Protein AF-A0AAJ5ZYQ6-F1 (afdb_monomer)

Mean predicted aligned error: 18.2 Å

Nearest PDB structures (foldseek):
  8amu-assembly1_A  TM=5.293E-01  e=1.922E-01  Streptococcus agalactiae
  3dkx-assembly1_A  TM=2.575E-01  e=5.633E-02  Streptococcus agalactiae
  2b7c-assembly1_B  TM=3.360E-01  e=4.130E+00  Saccharomyces cerevisiae
  1f60-assembly1_B  TM=3.418E-01  e=4.130E+00  Saccharomyces cerevisiae

Sequence (443 aa):
MAAINFDPASVKFLWKVFGIEREAAKYALTYETAYQFAGRTSLRMEGSSAPIVLIFGDRATAKAIQSFIPGCADPELIDLGIPELLFPDDEPESDDEAEVKAKPVKTVEETREEDRVESQLRRRRNRVLENHAATLQYEGFRLRFWAHYSSFETLDSEVLDWETVLEYFRTIVNREEISQKDANKLFREGVLFDSENHLLKDNILSTKIVVLDIDNVTGDVKELSAYLKSRKISHLVVSTYRCLNVENYSERQIKIRVLVPLTEAVDAENYSRIIRLLNRDIREKFPQGEFGSQFPVDPACMTINNRFYAPCRPEKGEPIFIDGTYYEYDCFVKKAPVFLDVKWCMVRNLPEDLEAPVIKRHIAGSVRKTAEEIVLECAAMASAGNGDGPWYDAAVELIKAGYSKDEAIAAMKGKERMFGSGKGRSAERAVTHVVEQQRFRAA

Radius of gyration: 28.71 Å; Cα contacts (8 Å, |Δi|>4): 608; chains: 1; bounding box: 60×58×86 Å

pLDDT: mean 77.23, std 16.94, range [29.77, 98.31]

Secondary structure (DSSP, 8-state):
-------HHHHHHHHHHH---HHHHHHHHHHHHHHHHHHHH--PPTT--SPPPP--SSHHHHHHHHHHSTTPPPPPP---S-GGGT---------------------HHHHHHHHHHHHHHHHHHHHHHHHHHHS---SSB-EEEESSTT---EEEPPPBPHHHHHHHHHHHHTSS--SSGGGSPEEEESEES-SS----TTTEEEEEEEEEEEEEE-S-HHHHHHHHHHTT---EEEEEEEEE--SSTT--EEEEEEEEEEEEEE-HHHHHHHHHHHHHHHHHHSEETTTEESS-B-GGGSSTT--EEPP---SSSPPPEEE---EEEETTEEEEEPPB-HHHHHHSPPHHHH-SS------S------HHHHHHHHHHT--TT--HHHHHHHHHHHHHTT--HHHHHHHHTT-GGGG-S-S---HHHHHHHHHHHHHHHH-

Solvent-accessible surface area (backbone atoms only — not comparable to full-atom values): 25614 Å² total; per-residue (Å²): 131,81,85,82,76,74,57,70,65,61,51,51,46,44,29,75,75,70,67,40,49,70,64,59,44,50,53,50,57,58,50,45,53,55,45,52,49,51,64,65,72,58,69,77,56,89,90,66,87,71,87,84,84,84,86,66,97,47,69,68,61,38,54,56,48,36,76,73,37,90,88,54,71,83,80,78,85,76,86,75,34,50,65,88,73,70,57,72,77,84,62,76,84,68,92,65,94,70,76,88,70,70,76,74,80,73,49,76,65,56,52,54,48,52,54,48,47,53,51,49,45,51,51,50,48,49,49,57,52,51,51,49,72,69,31,63,70,75,81,68,42,38,43,37,33,23,58,36,95,87,41,67,64,68,51,71,51,68,76,29,52,71,70,52,50,52,50,51,47,52,51,42,33,71,45,78,66,46,91,44,74,72,72,43,33,27,30,44,58,42,47,56,76,48,86,77,53,63,61,40,71,96,22,59,55,20,26,39,54,50,64,45,46,25,46,60,37,72,57,61,69,66,56,55,40,51,53,39,33,75,72,46,29,18,31,37,39,29,19,30,64,56,22,41,76,56,98,64,90,83,68,64,41,31,28,39,36,40,40,32,44,39,69,51,34,30,31,56,70,56,42,30,50,48,47,52,52,53,50,48,56,47,32,72,75,36,59,38,76,98,85,42,32,27,65,38,59,46,74,89,45,52,44,72,54,57,77,38,72,42,55,27,20,21,72,45,52,76,61,47,78,43,86,27,68,24,62,48,67,57,97,86,42,79,72,49,77,36,44,36,56,51,69,61,55,65,62,42,61,51,73,77,60,57,53,51,77,61,68,77,68,79,59,86,76,80,70,78,76,48,63,59,56,50,43,49,57,26,25,72,65,29,49,99,85,57,17,68,61,30,53,47,48,32,41,50,51,34,49,73,72,68,43,49,75,67,55,41,28,59,55,43,54,91,48,60,65,61,26,40,90,72,86,85,81,47,40,64,61,44,40,50,52,51,55,50,52,52,51,65,74,72,105

Structure (mmCIF, N/CA/C/O backbone):
data_AF-A0AAJ5ZYQ6-F1
#
_entry.id   AF-A0AAJ5ZYQ6-F1
#
loop_
_atom_site.group_PDB
_atom_site.id
_atom_site.type_symbol
_atom_site.label_atom_id
_atom_site.label_alt_id
_atom_site.label_comp_id
_atom_site.label_asym_id
_atom_site.label_entity_id
_atom_site.label_seq_id
_atom_site.pdbx_PDB_ins_code
_atom_site.Cartn_x
_atom_site.Cartn_y
_atom_site.Cartn_z
_atom_site.occupancy
_atom_site.B_iso_or_equiv
_atom_site.auth_seq_id
_atom_site.auth_comp_id
_atom_site.auth_asym_id
_atom_site.auth_atom_id
_atom_site.pdbx_PDB_model_num
ATOM 1 N N . MET A 1 1 ? -17.708 -5.215 30.484 1.00 33.88 1 MET A N 1
ATOM 2 C CA . MET A 1 1 ? -17.351 -4.884 31.881 1.00 33.88 1 MET A CA 1
ATOM 3 C C . MET A 1 1 ? -18.623 -4.465 32.593 1.00 33.88 1 MET A C 1
ATOM 5 O O . MET A 1 1 ? -19.393 -3.720 32.001 1.00 33.88 1 MET A O 1
ATOM 9 N N . ALA A 1 2 ? -18.908 -5.005 33.780 1.00 30.70 2 ALA A N 1
ATOM 10 C CA . ALA A 1 2 ? -20.082 -4.591 34.550 1.00 30.70 2 ALA A CA 1
ATOM 11 C C . ALA A 1 2 ? -19.967 -3.097 34.890 1.00 30.70 2 ALA A C 1
ATOM 13 O O . ALA A 1 2 ? -18.877 -2.636 35.219 1.00 30.70 2 ALA A O 1
ATOM 14 N N . ALA A 1 3 ? -21.065 -2.346 34.783 1.00 35.25 3 ALA A N 1
ATOM 15 C CA . ALA A 1 3 ? -21.100 -0.949 35.196 1.00 35.25 3 ALA A CA 1
ATOM 16 C C . ALA A 1 3 ? -20.757 -0.870 36.690 1.00 35.25 3 ALA A C 1
ATOM 18 O O . ALA A 1 3 ? -21.513 -1.359 37.532 1.00 35.25 3 ALA A O 1
ATOM 19 N N . ILE A 1 4 ? -19.592 -0.310 37.013 1.00 50.91 4 ILE A N 1
ATOM 20 C CA . ILE A 1 4 ? -19.147 -0.162 38.394 1.00 50.91 4 ILE A CA 1
ATOM 21 C C . ILE A 1 4 ? -19.882 1.039 38.988 1.00 50.91 4 ILE A C 1
ATOM 23 O O . ILE A 1 4 ? -19.418 2.175 38.941 1.00 50.91 4 ILE A O 1
ATOM 27 N N . ASN A 1 5 ? -21.068 0.790 39.532 1.00 50.38 5 ASN A N 1
ATOM 28 C CA . ASN A 1 5 ? -21.725 1.748 40.408 1.00 50.38 5 ASN A CA 1
ATOM 29 C C . ASN A 1 5 ? -21.078 1.621 41.788 1.00 50.38 5 ASN A C 1
ATOM 31 O O . ASN A 1 5 ? -21.455 0.751 42.573 1.00 50.38 5 ASN A O 1
ATOM 35 N N . PHE A 1 6 ? -20.075 2.453 42.070 1.00 61.72 6 PHE A N 1
AT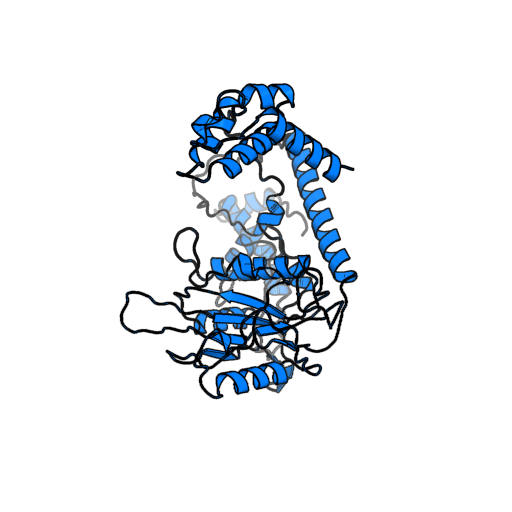OM 36 C CA . PHE A 1 6 ? -19.505 2.531 43.413 1.00 61.72 6 PHE A CA 1
ATOM 37 C C . PHE A 1 6 ? -20.594 2.943 44.401 1.00 61.72 6 PHE A C 1
ATOM 39 O O . PHE A 1 6 ? -21.224 3.992 44.237 1.00 61.72 6 PHE A O 1
ATOM 46 N N . ASP A 1 7 ? -20.814 2.116 45.423 1.00 68.94 7 ASP A N 1
ATOM 47 C CA . ASP A 1 7 ? -21.763 2.423 46.483 1.00 68.94 7 ASP A CA 1
ATOM 48 C C . ASP A 1 7 ? -21.374 3.759 47.160 1.00 68.94 7 ASP A C 1
ATOM 50 O O . ASP A 1 7 ? -20.231 3.925 47.609 1.00 68.94 7 ASP A O 1
ATOM 54 N N . PRO A 1 8 ? -22.295 4.738 47.250 1.00 70.56 8 PRO A N 1
ATOM 55 C CA . PRO A 1 8 ? -22.017 6.024 47.879 1.00 70.56 8 PRO A CA 1
ATOM 56 C C . PRO A 1 8 ? -21.513 5.920 49.324 1.00 70.56 8 PRO A C 1
ATOM 58 O O . PRO A 1 8 ? -20.810 6.829 49.781 1.00 70.56 8 PRO A O 1
ATOM 61 N N . ALA A 1 9 ? -21.842 4.848 50.057 1.00 75.69 9 ALA A N 1
ATOM 62 C CA . ALA A 1 9 ? -21.364 4.673 51.424 1.00 75.69 9 ALA A CA 1
ATOM 63 C C . ALA A 1 9 ? -19.870 4.319 51.471 1.00 75.69 9 ALA A C 1
ATOM 65 O O . ALA A 1 9 ? -19.169 4.846 52.336 1.00 75.69 9 ALA A O 1
ATOM 66 N N . SER A 1 10 ? -19.352 3.532 50.520 1.00 71.38 10 SER A N 1
ATOM 67 C CA . SER A 1 10 ? -17.914 3.232 50.413 1.00 71.38 10 SER A CA 1
ATOM 68 C C . SER A 1 10 ? -17.070 4.490 50.177 1.00 71.38 10 SER A C 1
ATOM 70 O O . SER A 1 10 ? -16.084 4.719 50.876 1.00 71.38 10 SER A O 1
ATOM 72 N N . VAL A 1 11 ? -17.490 5.367 49.260 1.00 67.81 11 VAL A N 1
ATOM 73 C CA . VAL A 1 11 ? -16.777 6.629 48.979 1.00 67.81 11 VAL A CA 1
ATOM 74 C C . VAL A 1 11 ? -16.831 7.575 50.185 1.00 67.81 11 VAL A C 1
ATOM 76 O O . VAL A 1 11 ? -15.833 8.192 50.555 1.00 67.81 11 VAL A O 1
ATOM 79 N N . LYS A 1 12 ? -17.988 7.650 50.858 1.00 72.12 12 LYS A N 1
ATOM 80 C CA . LYS A 1 12 ? -18.166 8.458 52.073 1.00 72.12 12 LYS A CA 1
ATOM 81 C C . LYS A 1 12 ? -17.325 7.946 53.244 1.00 72.12 12 LYS A C 1
ATOM 83 O O . LYS A 1 12 ? -16.881 8.752 54.059 1.00 72.12 12 LYS A O 1
ATOM 88 N N . PHE A 1 13 ? -17.121 6.633 53.343 1.00 76.69 13 PHE A N 1
ATOM 89 C CA . PHE A 1 13 ? -16.248 6.019 54.340 1.00 76.69 13 PHE A CA 1
ATOM 90 C C . PHE A 1 13 ? -14.779 6.391 54.107 1.00 76.69 13 PHE A C 1
ATOM 92 O O . PHE A 1 13 ? -14.132 6.869 55.036 1.00 76.69 13 PHE A O 1
ATOM 99 N N . LEU A 1 14 ? -14.283 6.253 52.871 1.00 74.31 14 LEU A N 1
ATOM 100 C CA . LEU A 1 14 ? -12.896 6.586 52.519 1.00 74.31 14 LEU A CA 1
ATOM 101 C C . LEU A 1 14 ? -12.560 8.051 52.818 1.00 74.31 14 LEU A C 1
ATOM 103 O O . LEU A 1 14 ? -11.533 8.337 53.433 1.00 74.31 14 LEU A O 1
ATOM 107 N N . TRP A 1 15 ? -13.473 8.961 52.479 1.00 69.19 15 TRP A N 1
ATOM 108 C CA . TRP A 1 15 ? -13.329 10.375 52.814 1.00 69.19 15 TRP A CA 1
ATOM 109 C C . TRP A 1 15 ? -13.317 10.624 54.325 1.00 69.19 15 TRP A C 1
ATOM 111 O O . TRP A 1 15 ? -12.414 11.276 54.841 1.00 69.19 15 TRP A O 1
ATOM 121 N N . LYS A 1 16 ? -14.288 10.070 55.063 1.00 71.62 16 LYS A N 1
ATOM 122 C CA . LYS A 1 16 ? -14.417 10.313 56.508 1.00 71.62 16 LYS A CA 1
ATOM 123 C C . LYS A 1 16 ? -13.274 9.744 57.345 1.00 71.62 16 LYS A C 1
ATOM 125 O O . LYS A 1 16 ? -12.982 10.305 58.395 1.00 71.62 16 LYS A O 1
ATOM 130 N N . VAL A 1 17 ? -12.705 8.610 56.943 1.00 80.88 17 VAL A N 1
ATOM 131 C CA . VAL A 1 17 ? -11.707 7.887 57.746 1.00 80.88 17 VAL A CA 1
ATOM 132 C C . VAL A 1 17 ? -10.283 8.233 57.328 1.00 80.88 17 VAL A C 1
ATOM 134 O O . VAL A 1 17 ? -9.421 8.368 58.190 1.00 80.88 17 VAL A O 1
ATOM 137 N N . PHE A 1 18 ? -10.037 8.401 56.027 1.00 74.94 18 PHE A N 1
ATOM 138 C CA . PHE A 1 18 ? -8.686 8.568 55.486 1.00 74.94 18 PHE A CA 1
ATOM 139 C C . PHE A 1 18 ? -8.446 9.943 54.856 1.00 74.94 18 PHE A C 1
ATOM 141 O O . PHE A 1 18 ? -7.346 10.200 54.379 1.00 74.94 18 PHE A O 1
ATOM 148 N N . GLY A 1 19 ? -9.452 10.825 54.831 1.00 74.88 19 GLY A N 1
ATOM 149 C CA . GLY A 1 19 ? -9.339 12.142 54.199 1.00 74.88 19 GLY A CA 1
ATOM 150 C C . GLY A 1 19 ? -9.207 12.079 52.676 1.00 74.88 19 GLY A C 1
ATOM 151 O O . GLY A 1 19 ? -8.859 13.078 52.060 1.00 74.88 19 GLY A O 1
ATOM 152 N N . ILE A 1 20 ? -9.474 10.922 52.062 1.00 75.25 20 ILE A N 1
ATOM 153 C CA . ILE A 1 20 ? -9.366 10.752 50.612 1.00 75.25 20 ILE A CA 1
ATOM 154 C C . ILE A 1 20 ? -10.532 11.489 49.962 1.00 75.25 20 ILE A C 1
ATOM 156 O O . ILE A 1 20 ? -11.699 11.162 50.194 1.00 75.25 20 ILE A O 1
ATOM 160 N N . GLU A 1 21 ? -10.216 12.490 49.153 1.00 73.56 21 GLU A N 1
ATOM 161 C CA . GLU A 1 21 ? -11.216 13.262 48.432 1.00 73.56 21 GLU A CA 1
ATOM 162 C C . GLU A 1 21 ? -12.037 12.379 47.495 1.00 73.56 21 GLU A C 1
ATOM 164 O O . GLU A 1 21 ? -11.611 11.319 47.031 1.00 73.56 21 GLU A O 1
ATOM 169 N N . ARG A 1 22 ? -13.270 12.811 47.226 1.00 65.19 22 ARG A N 1
ATOM 170 C CA . ARG A 1 22 ? -14.244 12.019 46.471 1.00 65.19 22 ARG A CA 1
ATOM 171 C C . ARG A 1 22 ? -13.723 11.629 45.085 1.00 65.19 22 ARG A C 1
ATOM 173 O O . ARG A 1 22 ? -14.036 10.537 44.611 1.00 65.19 22 ARG A O 1
ATOM 180 N N . GLU A 1 23 ? -12.965 12.512 44.447 1.00 64.94 23 GLU A N 1
ATOM 181 C CA . GLU A 1 23 ? -12.398 12.297 43.116 1.00 64.94 23 GLU A CA 1
ATOM 182 C C . GLU A 1 23 ? -11.221 11.328 43.156 1.00 64.94 23 GLU A C 1
ATOM 184 O O . GLU A 1 23 ? -11.236 10.333 42.433 1.00 64.94 23 GLU A O 1
ATOM 189 N N . ALA A 1 24 ? -10.298 11.509 44.104 1.00 67.50 24 ALA A N 1
ATOM 190 C CA . ALA A 1 24 ? -9.209 10.571 44.358 1.00 67.50 24 ALA A CA 1
ATOM 191 C C . ALA A 1 24 ? -9.725 9.160 44.700 1.00 67.50 24 ALA A C 1
ATOM 193 O O . ALA A 1 24 ? -9.188 8.165 44.216 1.00 67.50 24 ALA A O 1
ATOM 194 N N . ALA A 1 25 ? -10.812 9.052 45.472 1.00 67.94 25 ALA A N 1
ATOM 195 C CA . ALA A 1 25 ? -11.446 7.774 45.790 1.00 67.94 25 ALA A CA 1
ATOM 196 C C . ALA A 1 25 ? -12.064 7.111 44.549 1.00 67.94 25 ALA A C 1
ATOM 198 O O . ALA A 1 25 ? -11.907 5.909 44.353 1.00 67.94 25 ALA A O 1
ATOM 199 N N . LYS A 1 26 ? -12.745 7.878 43.688 1.00 67.38 26 LYS A N 1
ATOM 200 C CA . LYS A 1 26 ? -13.281 7.360 42.419 1.00 67.38 26 LYS A CA 1
ATOM 201 C C . LYS A 1 26 ? -12.167 6.915 41.475 1.00 67.38 26 LYS A C 1
ATOM 203 O O . LYS A 1 26 ? -12.276 5.833 40.904 1.00 67.38 26 LYS A O 1
ATOM 208 N N . TYR A 1 27 ? -11.118 7.722 41.330 1.00 69.12 27 TYR A N 1
ATOM 209 C CA . TYR A 1 27 ? -9.948 7.415 40.511 1.00 69.12 27 TYR A CA 1
ATOM 210 C C . TYR A 1 27 ? -9.291 6.116 40.995 1.00 69.12 27 TYR A C 1
ATOM 212 O O . TYR A 1 27 ? -9.171 5.157 40.234 1.00 69.12 27 TYR A O 1
ATOM 220 N N . ALA A 1 28 ? -8.971 6.037 42.291 1.00 67.69 28 ALA A N 1
ATOM 221 C CA . ALA A 1 28 ? -8.350 4.865 42.895 1.00 67.69 28 ALA A CA 1
ATOM 222 C C . ALA A 1 28 ? -9.203 3.603 42.713 1.00 67.69 28 ALA A C 1
ATOM 224 O O . ALA A 1 28 ? -8.691 2.597 42.240 1.00 67.69 28 ALA A O 1
ATOM 225 N N . LEU A 1 29 ? -10.507 3.659 43.005 1.00 70.31 29 LEU A N 1
ATOM 226 C CA . LEU A 1 29 ? -11.392 2.493 42.901 1.00 70.31 29 LEU A CA 1
ATOM 227 C C . LEU A 1 29 ? -11.627 2.037 41.446 1.00 70.31 29 LEU A C 1
ATOM 229 O O . LEU A 1 29 ? -11.767 0.839 41.177 1.00 70.31 29 LEU A O 1
ATOM 233 N N . THR A 1 30 ? -11.659 2.977 40.494 1.00 70.06 30 THR A N 1
ATOM 234 C CA . THR A 1 30 ? -11.808 2.679 39.057 1.00 70.06 30 THR A CA 1
ATOM 235 C C . THR A 1 30 ? -10.609 1.890 38.549 1.00 70.06 30 THR A C 1
ATOM 237 O O . THR A 1 30 ? -10.772 0.819 37.957 1.00 70.06 30 THR A O 1
ATOM 240 N N . TYR A 1 31 ? -9.400 2.364 38.846 1.00 71.81 31 TYR A N 1
ATOM 241 C CA . TYR A 1 31 ? -8.182 1.722 38.365 1.00 71.81 31 TYR A CA 1
ATOM 242 C C . TYR A 1 31 ? -7.704 0.567 39.246 1.00 71.81 31 TYR A C 1
ATOM 244 O O . TYR A 1 31 ? -7.018 -0.315 38.738 1.00 71.81 31 TYR A O 1
ATOM 252 N N . GLU A 1 32 ? -8.130 0.478 40.510 1.00 71.94 32 GLU A N 1
ATOM 253 C CA . GLU A 1 32 ? -7.910 -0.702 41.355 1.00 71.94 32 GLU A CA 1
ATOM 254 C C . GLU A 1 32 ? -8.503 -1.947 40.696 1.00 71.94 32 GLU A C 1
ATOM 256 O O . GLU A 1 32 ? -7.867 -2.995 40.667 1.00 71.94 32 GLU A O 1
ATOM 261 N N . THR A 1 33 ? -9.695 -1.846 40.107 1.00 68.19 33 THR A N 1
ATOM 262 C CA . THR A 1 33 ? -10.335 -2.995 39.452 1.00 68.19 33 THR A CA 1
ATOM 263 C C . THR A 1 33 ? -9.550 -3.437 38.216 1.00 68.19 33 THR A C 1
ATOM 265 O O . THR A 1 33 ? -9.322 -4.633 38.020 1.00 68.19 33 THR A O 1
ATOM 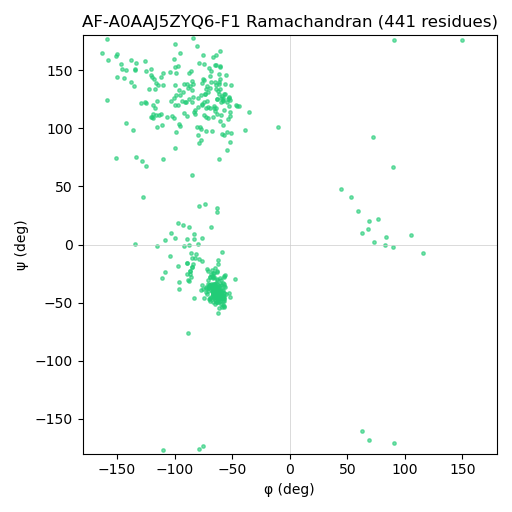268 N N . ALA A 1 34 ? -9.089 -2.481 37.404 1.00 70.25 34 ALA A N 1
ATOM 269 C CA . ALA A 1 34 ? -8.238 -2.756 36.249 1.00 70.25 34 ALA A CA 1
ATOM 270 C C . ALA A 1 34 ? -6.878 -3.345 36.672 1.00 70.25 34 ALA A C 1
ATOM 272 O O . ALA A 1 34 ? -6.408 -4.304 36.060 1.00 70.25 34 ALA A O 1
ATOM 273 N N . TYR A 1 35 ? -6.296 -2.848 37.766 1.00 69.44 35 TYR A N 1
ATOM 274 C CA . TYR A 1 35 ? -5.066 -3.365 38.359 1.00 69.44 35 TYR A CA 1
ATOM 275 C C . TYR A 1 35 ? -5.248 -4.780 38.918 1.00 69.44 35 TYR A C 1
ATOM 277 O O . TYR A 1 35 ? -4.440 -5.662 38.640 1.00 69.44 35 TYR A O 1
ATOM 285 N N . GLN A 1 36 ? -6.330 -5.040 39.656 1.00 69.88 36 GLN A N 1
ATOM 286 C CA . GLN A 1 36 ? -6.653 -6.368 40.175 1.00 69.88 36 GLN A CA 1
ATOM 287 C C . GLN A 1 36 ? -6.926 -7.358 39.040 1.00 69.88 36 GLN A C 1
ATOM 289 O O . GLN A 1 36 ? -6.506 -8.509 39.135 1.00 69.88 36 GLN A O 1
ATOM 294 N N . PHE A 1 37 ? -7.602 -6.934 37.968 1.00 71.19 37 PHE A N 1
ATOM 295 C CA . PHE A 1 37 ? -7.781 -7.753 36.772 1.00 71.19 37 PHE A CA 1
ATOM 296 C C . PHE A 1 37 ? -6.425 -8.091 36.148 1.00 71.19 37 PHE A C 1
ATOM 298 O O . PHE A 1 37 ? -6.099 -9.271 36.045 1.00 71.19 37 PHE A O 1
ATOM 305 N N . ALA A 1 38 ? -5.597 -7.083 35.852 1.00 68.75 38 ALA A N 1
ATOM 306 C CA . ALA A 1 38 ? -4.265 -7.267 35.280 1.00 68.75 38 ALA A CA 1
ATOM 307 C C . ALA A 1 38 ? -3.370 -8.158 36.157 1.00 68.75 38 ALA A C 1
ATOM 309 O O . ALA A 1 38 ? -2.732 -9.079 35.651 1.00 68.75 38 ALA A O 1
ATOM 310 N N . GLY A 1 39 ? -3.365 -7.947 37.475 1.00 64.69 39 GLY A N 1
ATOM 311 C CA . GLY A 1 39 ? -2.604 -8.750 38.431 1.00 64.69 39 GLY A CA 1
ATOM 312 C C . GLY A 1 39 ? -3.097 -10.195 38.551 1.00 64.69 39 GLY A C 1
ATOM 313 O O . GLY A 1 39 ? -2.298 -11.083 38.839 1.00 64.69 39 GLY A O 1
ATOM 314 N N . ARG A 1 40 ? -4.389 -10.457 38.303 1.00 64.69 40 ARG A N 1
ATOM 315 C CA . ARG A 1 40 ? -4.982 -11.806 38.363 1.00 64.69 40 ARG A CA 1
ATOM 316 C C . ARG A 1 40 ? -4.900 -12.571 37.045 1.00 64.69 40 ARG A C 1
ATOM 318 O O . ARG A 1 40 ? -4.822 -13.794 37.081 1.00 64.69 40 ARG A O 1
ATOM 325 N N . THR A 1 41 ? -4.921 -11.892 35.898 1.00 59.75 41 THR A N 1
ATOM 326 C CA . THR A 1 41 ? -4.795 -12.533 34.577 1.00 59.75 41 THR A CA 1
ATOM 327 C C . THR A 1 41 ? -3.343 -12.716 34.148 1.00 59.75 41 THR A C 1
ATOM 329 O O . THR A 1 41 ? -3.048 -13.607 33.357 1.00 59.75 41 THR A O 1
ATOM 332 N N . SER A 1 42 ? -2.422 -11.927 34.704 1.00 58.53 42 SER A N 1
ATOM 333 C CA . SER A 1 42 ? -0.978 -12.050 34.479 1.00 58.53 42 SER A CA 1
ATOM 334 C C . SER A 1 42 ? -0.369 -13.088 35.421 1.00 58.53 42 SER A C 1
ATOM 336 O O . SER A 1 42 ? 0.485 -12.782 36.255 1.00 58.53 42 SER A O 1
ATOM 338 N N . LEU A 1 43 ? -0.842 -14.332 35.336 1.00 54.28 43 LEU A N 1
ATOM 339 C CA . LEU A 1 43 ? -0.240 -15.437 36.074 1.00 54.28 43 LEU A CA 1
ATOM 340 C C . LEU A 1 43 ? 1.161 -15.692 35.511 1.00 54.28 43 LEU A C 1
ATOM 342 O O . LEU A 1 43 ? 1.332 -16.154 34.385 1.00 54.28 43 LEU A O 1
ATOM 346 N N . ARG A 1 44 ? 2.171 -15.357 36.317 1.00 55.72 44 ARG A N 1
ATOM 347 C CA . ARG A 1 44 ? 3.571 -15.694 36.063 1.00 55.72 44 ARG A CA 1
ATOM 348 C C . ARG A 1 44 ? 3.679 -17.211 35.918 1.00 55.72 44 ARG A C 1
ATOM 350 O O . ARG A 1 44 ? 3.448 -17.935 36.882 1.00 55.72 44 ARG A O 1
ATOM 357 N N . MET A 1 45 ? 4.064 -17.686 34.740 1.00 58.84 45 MET A N 1
ATOM 358 C CA . MET A 1 45 ? 4.670 -19.008 34.646 1.00 58.84 45 MET A CA 1
ATOM 359 C C . MET A 1 45 ? 6.056 -18.918 35.274 1.00 58.84 45 MET A C 1
ATOM 361 O O . MET A 1 45 ? 6.897 -18.139 34.821 1.00 58.84 45 MET A O 1
ATOM 365 N N . GLU A 1 46 ? 6.276 -19.682 36.339 1.00 55.59 46 GLU A N 1
ATOM 366 C CA . GLU A 1 46 ? 7.583 -19.795 36.976 1.00 55.59 46 GLU A CA 1
ATOM 367 C C . GLU A 1 46 ? 8.628 -20.208 35.922 1.00 55.59 46 GLU A C 1
ATOM 369 O O . GLU A 1 46 ? 8.450 -21.197 35.212 1.00 55.59 46 GLU A O 1
ATOM 374 N N . GLY A 1 47 ? 9.675 -19.392 35.755 1.00 64.75 47 GLY A N 1
ATOM 375 C CA . GLY A 1 47 ? 10.721 -19.597 34.745 1.00 64.75 47 GLY A CA 1
ATOM 376 C C . GLY A 1 47 ? 10.487 -18.951 33.370 1.00 64.75 47 GLY A C 1
ATOM 377 O O . GLY A 1 47 ? 11.373 -19.037 32.523 1.00 64.75 47 GLY A O 1
ATOM 378 N N . SER A 1 48 ? 9.357 -18.278 33.121 1.00 74.44 48 SER A N 1
ATOM 379 C CA . SER A 1 48 ? 9.152 -17.541 31.864 1.00 74.44 48 SER A CA 1
ATOM 380 C C . SER A 1 48 ? 9.901 -16.204 31.856 1.00 74.44 48 SER A C 1
ATOM 382 O O . SER A 1 48 ? 9.738 -15.388 32.763 1.00 74.44 48 SER A O 1
ATOM 384 N N . SER A 1 49 ? 10.683 -15.957 30.802 1.00 71.19 49 SER A N 1
ATOM 385 C CA . SER A 1 49 ? 11.315 -14.662 30.508 1.00 71.19 49 SER A CA 1
ATOM 386 C C . SER A 1 49 ? 10.552 -13.845 29.456 1.00 71.19 49 SER A C 1
ATOM 388 O O . SER A 1 49 ? 11.053 -12.821 28.995 1.00 71.19 49 SER A O 1
ATOM 390 N N . ALA A 1 50 ? 9.381 -14.318 29.015 1.00 70.00 50 ALA A N 1
ATOM 391 C CA . ALA A 1 50 ? 8.602 -13.652 27.979 1.00 70.00 50 ALA A CA 1
ATOM 392 C C . ALA A 1 50 ? 7.912 -12.386 28.527 1.00 70.00 50 ALA A C 1
ATOM 394 O O . ALA A 1 50 ? 7.425 -12.400 29.662 1.00 70.00 50 ALA A O 1
ATOM 395 N N . PRO A 1 51 ? 7.837 -11.298 27.737 1.00 72.31 51 PRO A N 1
ATOM 396 C CA . PRO A 1 51 ? 7.126 -10.092 28.141 1.00 72.31 51 PRO A CA 1
ATOM 397 C C . PRO A 1 51 ? 5.625 -10.371 28.299 1.00 72.31 51 PRO A C 1
ATOM 399 O O . PRO A 1 51 ? 5.014 -11.049 27.474 1.00 72.31 51 PRO A O 1
ATOM 402 N N . ILE A 1 52 ? 5.028 -9.827 29.361 1.00 74.12 52 ILE A N 1
ATOM 403 C CA . ILE A 1 52 ? 3.583 -9.888 29.604 1.00 74.12 52 ILE A CA 1
ATOM 404 C C . ILE A 1 52 ? 2.935 -8.699 28.899 1.00 74.12 52 ILE A C 1
ATOM 406 O O . ILE A 1 52 ? 3.315 -7.555 29.142 1.00 74.12 52 ILE A O 1
ATOM 410 N N . VAL A 1 53 ? 1.946 -8.968 28.046 1.00 78.38 53 VAL A N 1
ATOM 411 C CA . VAL A 1 53 ? 1.182 -7.927 27.348 1.00 78.38 53 VAL A CA 1
ATOM 412 C C . VAL A 1 53 ? -0.138 -7.707 28.076 1.00 78.38 53 VAL A C 1
ATOM 414 O O . VAL A 1 53 ? -0.949 -8.625 28.201 1.00 78.38 53 VAL A O 1
ATOM 417 N N . LEU A 1 54 ? -0.351 -6.481 28.548 1.00 77.75 54 LEU A N 1
ATOM 418 C CA . LEU A 1 54 ? -1.611 -6.037 29.136 1.00 77.75 54 LEU A CA 1
ATOM 419 C C . LEU A 1 54 ? -2.401 -5.262 28.082 1.00 77.75 54 LEU A C 1
ATOM 421 O O . LEU A 1 54 ? -1.865 -4.347 27.462 1.00 77.75 54 LEU A O 1
ATOM 425 N N . ILE A 1 55 ? -3.668 -5.623 27.882 1.00 77.94 55 ILE A N 1
ATOM 426 C CA . ILE A 1 55 ? -4.542 -4.985 26.891 1.00 77.94 55 ILE A CA 1
ATOM 427 C C . ILE A 1 55 ? -5.685 -4.290 27.628 1.00 77.94 55 ILE A C 1
ATOM 429 O O . ILE A 1 55 ? -6.428 -4.932 28.373 1.00 77.94 55 ILE A O 1
ATOM 433 N N . PHE A 1 56 ? -5.833 -2.988 27.390 1.00 75.50 56 PHE A N 1
ATOM 434 C CA . PHE A 1 56 ? -6.896 -2.151 27.948 1.00 75.50 56 PHE A CA 1
ATOM 435 C C . PHE A 1 56 ? -7.730 -1.538 26.820 1.00 75.50 56 PHE A C 1
ATOM 437 O O . PHE A 1 56 ? -7.233 -1.337 25.714 1.00 75.50 56 PHE A O 1
ATOM 444 N N . GLY A 1 57 ? -9.011 -1.276 27.092 1.00 67.25 57 GLY A N 1
ATOM 445 C CA . GLY A 1 57 ? -9.954 -0.755 26.095 1.00 67.25 57 GLY A CA 1
ATOM 446 C C . GLY A 1 57 ? -9.833 0.747 25.822 1.00 67.25 57 GLY A C 1
ATOM 447 O O . GLY A 1 57 ? -10.420 1.223 24.857 1.00 67.25 57 GLY A O 1
ATOM 448 N N . ASP A 1 58 ? -9.093 1.484 26.651 1.00 68.56 58 ASP A N 1
ATOM 449 C CA . ASP A 1 58 ? -8.905 2.928 26.536 1.00 68.56 58 ASP A CA 1
ATOM 450 C C . ASP A 1 58 ? -7.502 3.362 27.011 1.00 68.56 58 ASP A C 1
ATOM 452 O O . ASP A 1 58 ? -6.844 2.682 27.810 1.00 68.56 58 ASP A O 1
ATOM 456 N N . ARG A 1 59 ? -7.034 4.509 26.496 1.00 69.50 59 ARG A N 1
ATOM 457 C CA . ARG A 1 59 ? -5.680 5.041 26.731 1.00 69.50 59 ARG A CA 1
ATOM 458 C C . ARG A 1 59 ? -5.472 5.526 28.167 1.00 69.50 59 ARG A C 1
ATOM 460 O O . ARG A 1 59 ? -4.363 5.389 28.682 1.00 69.50 59 ARG A O 1
ATOM 467 N N . ALA A 1 60 ? -6.502 6.093 28.797 1.00 68.75 60 ALA A N 1
ATOM 468 C CA . ALA A 1 60 ? -6.412 6.637 30.150 1.00 68.75 60 ALA A CA 1
ATOM 469 C C . ALA A 1 60 ? -6.158 5.513 31.160 1.00 68.75 60 ALA A C 1
ATOM 471 O O . ALA A 1 60 ? -5.205 5.584 31.933 1.00 68.75 60 ALA A O 1
ATOM 472 N N . THR A 1 61 ? -6.907 4.414 31.054 1.00 75.19 61 THR A N 1
ATOM 473 C CA . THR A 1 61 ? -6.679 3.198 31.836 1.00 75.19 61 THR A CA 1
ATOM 474 C C . THR A 1 61 ? -5.295 2.618 31.576 1.00 75.19 61 THR A C 1
ATOM 476 O O . THR A 1 61 ? -4.589 2.296 32.528 1.00 75.19 61 THR A O 1
ATOM 479 N N . ALA A 1 62 ? -4.856 2.527 30.316 1.00 77.69 62 ALA A N 1
ATOM 480 C CA . ALA A 1 62 ? -3.526 2.004 30.003 1.00 77.69 62 ALA A CA 1
ATOM 481 C C . ALA A 1 62 ? -2.399 2.833 30.653 1.00 77.69 62 ALA A C 1
ATOM 483 O O . ALA A 1 62 ? -1.498 2.263 31.270 1.00 77.69 62 ALA A O 1
ATOM 484 N N . LYS A 1 63 ? -2.476 4.171 30.579 1.00 78.62 63 LYS A N 1
ATOM 485 C CA . LYS A 1 63 ? -1.524 5.088 31.233 1.00 78.62 63 LYS A CA 1
ATOM 486 C C . LYS A 1 63 ? -1.595 5.018 32.761 1.00 78.62 63 LYS A C 1
ATOM 488 O O . LYS A 1 63 ? -0.561 5.004 33.425 1.00 78.62 63 LYS A O 1
ATOM 493 N N . ALA A 1 64 ? -2.798 4.945 33.328 1.00 78.25 64 ALA A N 1
ATOM 494 C CA . ALA A 1 64 ? -2.978 4.815 34.769 1.00 78.25 64 ALA A CA 1
ATOM 495 C C . ALA A 1 64 ? -2.363 3.506 35.288 1.00 78.25 64 ALA A C 1
ATOM 497 O O . ALA A 1 64 ? -1.646 3.519 36.280 1.00 78.25 64 ALA A O 1
ATOM 498 N N . ILE A 1 65 ? -2.559 2.381 34.594 1.00 79.88 65 ILE A N 1
ATOM 499 C CA . ILE A 1 65 ? -1.955 1.102 34.994 1.00 79.88 65 ILE A CA 1
ATOM 500 C C . ILE A 1 65 ? -0.436 1.092 34.805 1.00 79.88 65 ILE A C 1
ATOM 502 O O . ILE A 1 65 ? 0.270 0.544 35.653 1.00 79.88 65 ILE A O 1
ATOM 506 N N . GLN A 1 66 ? 0.082 1.726 33.750 1.00 81.75 66 GLN A N 1
ATOM 507 C CA . GLN A 1 66 ? 1.523 1.883 33.552 1.00 81.75 66 GLN A CA 1
ATOM 508 C C . GLN A 1 66 ? 2.189 2.549 34.766 1.00 81.75 66 GLN A C 1
ATOM 510 O O . GLN A 1 66 ? 3.239 2.086 35.210 1.00 81.75 66 GLN A O 1
ATOM 515 N N . SER A 1 67 ? 1.570 3.588 35.341 1.00 77.62 67 SER A N 1
ATOM 516 C CA . SER A 1 67 ? 2.127 4.269 36.518 1.00 77.62 67 SER A CA 1
ATOM 517 C C . SER A 1 67 ? 2.116 3.398 37.783 1.00 77.62 67 SER A C 1
ATOM 519 O O . SER A 1 67 ? 2.967 3.573 38.655 1.00 77.62 67 SER A O 1
ATOM 521 N N . PHE A 1 68 ? 1.212 2.415 37.870 1.00 75.38 68 PHE A N 1
ATOM 522 C CA . PHE A 1 68 ? 1.130 1.480 38.996 1.00 75.38 68 PHE A CA 1
ATOM 523 C C . PHE A 1 68 ? 2.059 0.265 38.886 1.00 75.38 68 PHE A C 1
ATOM 525 O O . PHE A 1 68 ? 2.307 -0.389 39.902 1.00 75.38 68 PHE A O 1
ATOM 532 N N . ILE A 1 69 ? 2.558 -0.077 37.692 1.00 74.38 69 ILE A N 1
ATOM 533 C CA . ILE A 1 69 ? 3.399 -1.263 37.466 1.00 74.38 69 ILE A CA 1
ATOM 534 C C . ILE A 1 69 ? 4.834 -0.822 37.134 1.00 74.38 69 ILE A C 1
ATOM 536 O O . ILE A 1 69 ? 5.118 -0.449 35.993 1.00 74.38 69 ILE A O 1
ATOM 540 N N . PRO A 1 70 ? 5.774 -0.906 38.097 1.00 71.00 70 PRO A N 1
ATOM 541 C CA . PRO A 1 70 ? 7.167 -0.544 37.861 1.00 71.00 70 PRO A CA 1
ATOM 542 C C . PRO A 1 70 ? 7.776 -1.342 36.701 1.00 71.00 70 PRO A C 1
ATOM 544 O O . PRO A 1 70 ? 7.702 -2.571 36.680 1.00 71.00 70 PRO A O 1
ATOM 547 N N . GLY A 1 71 ? 8.404 -0.642 35.753 1.00 71.56 71 GLY A N 1
ATOM 548 C CA . GLY A 1 71 ? 9.056 -1.252 34.588 1.00 71.56 71 GLY A CA 1
ATOM 549 C C . GLY A 1 71 ? 8.131 -1.565 33.406 1.00 71.56 71 GLY A C 1
ATOM 550 O O . GLY A 1 71 ? 8.589 -2.177 32.442 1.00 71.56 71 GLY A O 1
ATOM 551 N N . CYS A 1 72 ? 6.857 -1.157 33.446 1.00 78.75 72 CYS A N 1
ATOM 552 C CA . CYS A 1 72 ? 5.962 -1.242 32.292 1.00 78.75 72 CYS A CA 1
ATOM 553 C C . CYS A 1 72 ? 6.362 -0.218 31.214 1.00 78.75 72 CYS A C 1
ATOM 555 O O . CYS A 1 72 ? 6.559 0.960 31.513 1.00 78.75 72 CYS A O 1
ATOM 557 N N . ALA A 1 73 ? 6.472 -0.665 29.961 1.00 78.75 73 ALA A N 1
ATOM 558 C CA . ALA A 1 73 ? 6.715 0.218 28.821 1.00 78.75 73 ALA A CA 1
ATOM 559 C C . ALA A 1 73 ? 5.512 1.145 28.558 1.00 78.75 73 ALA A C 1
ATOM 561 O O . ALA A 1 73 ? 4.400 0.865 29.016 1.00 78.75 73 ALA A O 1
ATOM 562 N N . ASP A 1 74 ? 5.741 2.232 27.811 1.00 78.75 74 ASP A N 1
ATOM 563 C CA . ASP A 1 74 ? 4.668 3.128 27.366 1.00 78.75 74 ASP A CA 1
ATOM 564 C C . ASP A 1 74 ? 3.591 2.361 26.580 1.00 78.75 74 ASP A C 1
ATOM 566 O O . ASP A 1 74 ? 3.934 1.511 25.751 1.00 78.75 74 ASP A O 1
ATOM 570 N N . PRO A 1 75 ? 2.292 2.649 26.808 1.00 79.62 75 PRO A N 1
ATOM 571 C CA . PRO A 1 75 ? 1.214 2.016 26.066 1.00 79.62 75 PRO A CA 1
ATOM 572 C C . PRO A 1 75 ? 1.345 2.251 24.559 1.00 79.62 75 PRO A C 1
ATOM 574 O O . PRO A 1 75 ? 1.337 3.393 24.092 1.00 79.62 75 PRO A O 1
ATOM 577 N N . GLU A 1 76 ? 1.394 1.166 23.789 1.00 75.31 76 GLU A N 1
ATOM 578 C CA . GLU A 1 76 ? 1.248 1.219 22.336 1.00 75.31 76 GLU A CA 1
ATOM 579 C C . GLU A 1 76 ? -0.243 1.233 21.974 1.00 75.31 76 GLU A C 1
ATOM 581 O O . GLU A 1 76 ? -1.013 0.374 22.411 1.00 75.31 76 GLU A O 1
ATOM 586 N N . LEU A 1 77 ? -0.666 2.215 21.172 1.00 69.62 77 LEU A N 1
ATOM 587 C CA . LEU A 1 77 ? -2.037 2.276 20.673 1.00 69.62 77 LEU A CA 1
ATOM 588 C C . LEU A 1 77 ? -2.228 1.251 19.554 1.00 69.62 77 LEU A C 1
ATOM 590 O O . LEU A 1 77 ? -1.567 1.298 18.514 1.00 69.62 77 LEU A O 1
ATOM 594 N N . ILE A 1 78 ? -3.171 0.335 19.764 1.00 63.97 78 ILE A N 1
ATOM 595 C CA . ILE A 1 78 ? -3.622 -0.582 18.723 1.00 63.97 78 ILE A CA 1
ATOM 596 C C . ILE A 1 78 ? -4.671 0.154 17.893 1.00 63.97 78 ILE A C 1
ATOM 598 O O . ILE A 1 78 ? -5.753 0.464 18.387 1.00 63.97 78 ILE A O 1
ATOM 602 N N . ASP A 1 79 ? -4.360 0.417 16.625 1.00 60.47 79 ASP A N 1
ATOM 603 C CA . ASP A 1 79 ? -5.343 0.928 15.669 1.00 60.47 79 ASP A CA 1
ATOM 604 C C . ASP A 1 79 ? -6.387 -0.165 15.389 1.00 60.47 79 ASP A C 1
ATOM 606 O O . ASP A 1 79 ? -6.165 -1.083 14.596 1.00 60.47 79 ASP A O 1
ATOM 610 N N . LEU A 1 80 ? -7.524 -0.075 16.083 1.00 58.22 80 LEU A N 1
ATOM 611 C CA . LEU A 1 80 ? -8.685 -0.947 15.892 1.00 58.22 80 LEU A CA 1
ATOM 612 C C . LEU A 1 80 ? -9.532 -0.541 14.676 1.00 58.22 80 LEU A C 1
ATOM 614 O O . LEU A 1 80 ? -10.571 -1.149 14.422 1.00 58.22 80 LEU A O 1
ATOM 618 N N . GLY A 1 81 ? -9.130 0.503 13.946 1.00 47.81 81 GLY A N 1
ATOM 619 C CA . GLY A 1 81 ? -9.933 1.105 12.897 1.00 47.81 81 GLY A CA 1
ATOM 620 C C . GLY A 1 81 ? -11.160 1.839 13.430 1.00 47.81 81 GLY A C 1
ATOM 621 O O . GLY A 1 81 ? -12.094 2.027 12.669 1.00 47.81 81 GLY A O 1
ATOM 622 N N . ILE A 1 82 ? -11.207 2.231 14.706 1.00 53.66 82 ILE A N 1
ATOM 623 C CA . ILE A 1 82 ? -12.324 2.992 15.288 1.00 53.66 82 ILE A CA 1
ATOM 624 C C . ILE A 1 82 ? -11.850 4.440 15.493 1.00 53.66 82 ILE A C 1
ATOM 626 O O . ILE A 1 82 ? -10.987 4.679 16.336 1.00 53.66 82 ILE A O 1
ATOM 630 N N . PRO A 1 83 ? -12.352 5.404 14.715 1.00 44.91 83 PRO A N 1
ATOM 631 C CA . PRO A 1 83 ? -11.848 6.778 14.707 1.00 44.91 83 PRO A CA 1
ATOM 632 C C . PRO A 1 83 ? -12.018 7.551 15.994 1.00 44.91 83 PRO A C 1
ATOM 634 O O . PRO A 1 83 ? -11.168 8.360 16.344 1.00 44.91 83 PRO A O 1
ATOM 637 N N . GLU A 1 84 ? -13.100 7.275 16.709 1.00 47.31 84 GLU A N 1
ATOM 638 C CA . GLU A 1 84 ? -13.388 7.851 18.015 1.00 47.31 84 GLU A CA 1
ATOM 639 C C . GLU A 1 84 ? -12.317 7.460 19.048 1.00 47.31 84 GLU A C 1
ATOM 641 O O . GLU A 1 84 ? -12.250 8.053 20.117 1.00 47.31 84 GLU A O 1
ATOM 646 N N . LEU A 1 85 ? -11.470 6.471 18.728 1.00 49.56 85 LEU A N 1
ATOM 647 C CA . LEU A 1 85 ? -10.313 6.055 19.520 1.00 49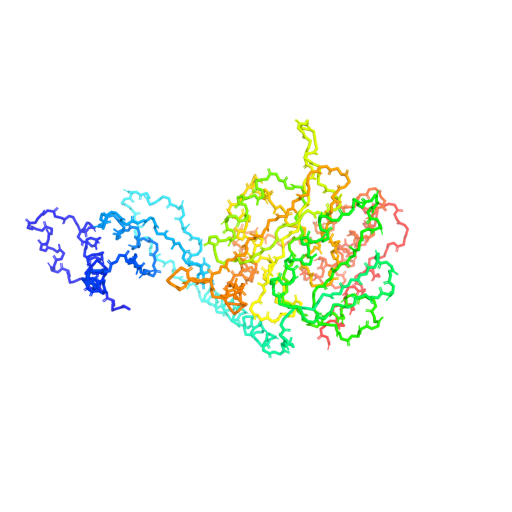.56 85 LEU A CA 1
ATOM 648 C C . LEU A 1 85 ? -8.968 6.531 18.932 1.00 49.56 85 LEU A C 1
ATOM 650 O O . LEU A 1 85 ? -7.942 6.378 19.594 1.00 49.56 85 LEU A O 1
ATOM 654 N N . LEU A 1 86 ? -8.948 7.070 17.702 1.00 43.09 86 LEU A N 1
ATOM 655 C CA . LEU A 1 86 ? -7.740 7.546 17.005 1.00 43.09 86 LEU A CA 1
ATOM 656 C C . LEU A 1 86 ? -7.389 8.998 17.342 1.00 43.09 86 LEU A C 1
ATOM 658 O O . LEU A 1 86 ? -6.218 9.365 17.268 1.00 43.09 86 LEU A O 1
ATOM 662 N N . PHE A 1 87 ? -8.375 9.804 17.736 1.00 42.03 87 PHE A N 1
ATOM 663 C CA . PHE A 1 87 ? -8.157 11.157 18.232 1.00 42.03 87 PHE A CA 1
ATOM 664 C C . PHE A 1 87 ? -8.184 11.120 19.760 1.00 42.03 87 PHE A C 1
ATOM 666 O O . PHE A 1 87 ? -9.267 11.113 20.345 1.00 42.03 87 PHE A O 1
ATOM 673 N N . PRO A 1 88 ? -7.030 11.046 20.446 1.00 43.44 88 PRO A N 1
ATOM 674 C CA . PRO A 1 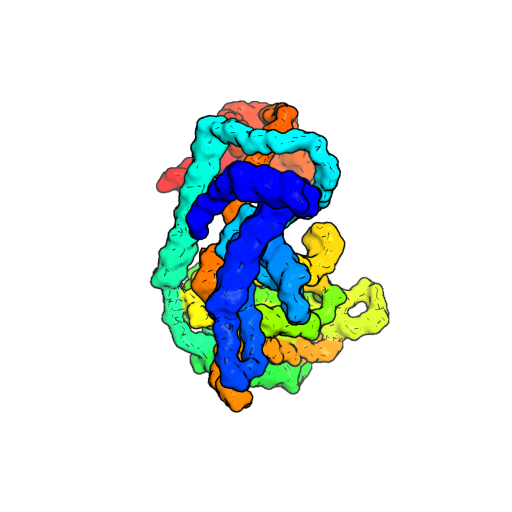88 ? -7.015 11.495 21.820 1.00 43.44 88 PRO A CA 1
ATOM 675 C C . PRO A 1 88 ? -7.346 12.984 21.765 1.00 43.44 88 PRO A C 1
ATOM 677 O O . PRO A 1 88 ? -6.694 13.731 21.035 1.00 43.44 88 PRO A O 1
ATOM 680 N N . ASP A 1 89 ? -8.372 13.405 22.491 1.00 43.19 89 ASP A N 1
ATOM 681 C CA . ASP A 1 89 ? -8.495 14.803 22.861 1.00 43.19 89 ASP A CA 1
ATOM 682 C C . ASP A 1 89 ? -7.176 15.178 23.564 1.00 43.19 89 ASP A C 1
ATOM 684 O O . ASP A 1 89 ? -6.975 14.888 24.739 1.00 43.19 89 ASP A O 1
ATOM 688 N N . ASP A 1 90 ? -6.240 15.780 22.827 1.00 39.16 90 ASP A N 1
ATOM 689 C CA . ASP A 1 90 ? -5.123 16.556 23.371 1.00 39.16 90 ASP A CA 1
ATOM 690 C C . ASP A 1 90 ? -5.662 17.909 23.885 1.00 39.16 90 ASP A C 1
ATOM 692 O O . ASP A 1 90 ? -5.004 18.945 23.781 1.00 39.16 90 ASP A O 1
ATOM 696 N N . GLU A 1 91 ? -6.883 17.931 24.428 1.00 37.19 91 GLU A N 1
ATOM 697 C CA . GLU A 1 91 ? -7.244 18.987 25.355 1.00 37.19 91 GLU A CA 1
ATOM 698 C C . GLU A 1 91 ? -6.547 18.633 26.672 1.00 37.19 91 GLU A C 1
ATOM 700 O O . GLU A 1 91 ? -6.764 17.539 27.203 1.00 37.19 91 GLU A O 1
ATOM 705 N N . PRO A 1 92 ? -5.655 19.494 27.193 1.00 35.25 92 PRO A N 1
ATOM 706 C CA . PRO A 1 92 ? -5.177 19.313 28.551 1.00 35.25 92 PRO A CA 1
ATOM 707 C C . PRO A 1 92 ? -6.413 19.223 29.446 1.00 35.25 92 PRO A C 1
ATOM 709 O O . PRO A 1 92 ? -7.264 20.111 29.390 1.00 35.25 92 PRO A O 1
ATOM 712 N N . GLU A 1 93 ? -6.525 18.153 30.238 1.00 39.94 93 GLU A N 1
ATOM 713 C CA . GLU A 1 93 ? -7.434 18.134 31.380 1.00 39.94 93 GLU A CA 1
ATOM 714 C C . GLU A 1 93 ? -7.011 19.317 32.257 1.00 39.94 93 GLU A C 1
ATOM 716 O O . GLU A 1 93 ? -6.028 19.260 32.991 1.00 39.94 93 GLU A O 1
ATOM 721 N N . SER A 1 94 ? -7.663 20.462 32.064 1.00 33.50 94 SER A N 1
ATOM 722 C CA . SER A 1 94 ? -7.514 21.601 32.946 1.00 33.50 94 SER A CA 1
ATOM 723 C C . SER A 1 94 ? -8.097 21.167 34.281 1.00 33.50 94 SER A C 1
ATOM 725 O O . SER A 1 94 ? -9.295 20.888 34.347 1.00 33.50 94 SER A O 1
ATOM 727 N N . ASP A 1 95 ? -7.259 21.129 35.316 1.00 36.66 95 ASP A N 1
ATOM 728 C CA . ASP A 1 95 ? -7.595 20.869 36.726 1.00 36.66 95 ASP A CA 1
ATOM 729 C C . ASP A 1 95 ? -8.536 21.937 37.342 1.00 36.66 95 ASP A C 1
ATOM 731 O O . ASP A 1 95 ? -8.509 22.196 38.544 1.00 36.66 95 ASP A O 1
ATOM 735 N N . ASP A 1 96 ? -9.376 22.588 36.536 1.00 38.47 96 ASP A N 1
ATOM 736 C CA . ASP A 1 96 ? -10.354 23.560 36.998 1.00 38.47 96 ASP A CA 1
ATOM 737 C C . ASP A 1 96 ? -11.709 22.866 37.196 1.00 38.47 96 ASP A C 1
ATOM 739 O O . ASP A 1 96 ? -12.463 22.589 36.261 1.00 38.47 96 ASP A O 1
ATOM 743 N N . GLU A 1 97 ? -12.011 22.597 38.467 1.00 42.44 97 GLU A N 1
ATOM 744 C CA . GLU A 1 97 ? -13.309 22.182 38.997 1.00 42.44 97 GLU A CA 1
ATOM 745 C C . GLU A 1 97 ? -14.433 23.174 38.616 1.00 42.44 97 GLU A C 1
ATOM 747 O O . GLU A 1 97 ? -14.854 24.004 39.422 1.00 42.44 97 GLU A O 1
ATOM 752 N N . ALA A 1 98 ? -14.988 23.096 37.407 1.00 38.56 98 ALA A N 1
ATOM 753 C CA . ALA A 1 98 ? -16.289 23.694 37.110 1.00 38.56 98 ALA A CA 1
ATOM 754 C C . ALA A 1 98 ? -16.950 23.054 35.884 1.00 38.56 98 ALA A C 1
ATOM 756 O O . ALA A 1 98 ? -16.425 23.075 34.779 1.00 38.56 98 ALA A O 1
ATOM 757 N N . GLU A 1 99 ? -18.171 22.566 36.100 1.00 37.25 99 GLU A N 1
ATOM 758 C CA . GLU A 1 99 ? -19.100 22.030 35.102 1.00 37.25 99 GLU A CA 1
ATOM 759 C C . GLU A 1 99 ? -18.731 20.661 34.518 1.00 37.25 99 GLU A C 1
ATOM 761 O O . GLU A 1 99 ? -18.144 20.515 33.448 1.00 37.25 99 GLU A O 1
ATOM 766 N N . VAL A 1 100 ? -19.278 19.622 35.160 1.00 39.22 100 VAL A N 1
ATOM 767 C CA . VAL A 1 100 ? -19.745 18.418 34.462 1.00 39.22 100 VAL A CA 1
ATOM 768 C C . VAL A 1 100 ? -20.674 18.889 33.338 1.00 39.22 100 VAL A C 1
ATOM 770 O O . VAL A 1 100 ? -21.880 19.041 33.548 1.00 39.22 100 VAL A O 1
ATOM 773 N N . LYS A 1 101 ? -20.121 19.176 32.153 1.00 37.91 101 LYS A N 1
ATOM 774 C CA . LYS A 1 101 ? -20.897 19.426 30.941 1.00 37.91 101 LYS A CA 1
ATOM 775 C C . LYS A 1 101 ? -21.723 18.171 30.721 1.00 37.91 101 LYS A C 1
ATOM 777 O O . LYS A 1 101 ? -21.207 17.129 30.315 1.00 37.91 101 LYS A O 1
ATOM 782 N N . ALA A 1 102 ? -23.007 18.248 31.067 1.00 42.38 102 ALA A N 1
ATOM 783 C CA . ALA A 1 102 ? -23.981 17.247 30.682 1.00 42.38 102 ALA A CA 1
ATOM 784 C C . ALA A 1 102 ? -23.761 16.991 29.191 1.00 42.38 102 ALA A C 1
ATOM 786 O O . ALA A 1 102 ? -23.802 17.945 28.412 1.00 42.38 102 ALA A O 1
ATOM 787 N N . LYS A 1 103 ? -23.446 15.740 28.813 1.00 41.50 103 LYS A N 1
ATOM 788 C CA . LYS A 1 103 ? -23.304 15.368 27.401 1.00 41.50 103 LYS A CA 1
ATOM 789 C C . LYS A 1 103 ? -24.505 15.978 26.676 1.00 41.50 103 LYS A C 1
ATOM 791 O O . LYS A 1 103 ? -25.626 15.678 27.103 1.00 41.50 103 LYS A O 1
ATOM 796 N N . PRO A 1 104 ? -24.299 16.875 25.694 1.00 43.81 104 PRO A N 1
ATOM 797 C CA . PRO A 1 104 ? -25.409 17.551 25.049 1.00 43.81 104 PRO A CA 1
ATOM 798 C C . PRO A 1 104 ? -26.379 16.474 24.574 1.00 43.81 104 PRO A C 1
ATOM 800 O O . PRO A 1 104 ? -25.967 15.483 23.965 1.00 43.81 104 PRO A O 1
ATOM 803 N N . VAL A 1 105 ? -27.647 16.604 24.969 1.00 49.84 105 VAL A N 1
ATOM 804 C CA . VAL A 1 105 ? -28.696 15.685 24.532 1.00 49.84 105 VAL A CA 1
ATOM 805 C C . VAL A 1 105 ? -28.743 15.812 23.020 1.00 49.84 105 VAL A C 1
ATOM 807 O O . VAL A 1 105 ? -29.177 16.845 22.512 1.00 49.84 105 VAL A O 1
ATOM 810 N N . LYS A 1 106 ? -28.234 14.789 22.325 1.00 54.53 106 LYS A N 1
ATOM 811 C CA . LYS A 1 106 ? -28.207 14.766 20.867 1.00 54.53 106 LYS A CA 1
ATOM 812 C C . LYS A 1 106 ? -29.628 14.960 20.363 1.00 54.53 106 LYS A C 1
ATOM 814 O O . LYS A 1 106 ? -30.567 14.302 20.822 1.00 54.53 106 LYS A O 1
ATOM 819 N N . THR A 1 107 ? -29.793 15.894 19.448 1.00 65.25 107 THR A N 1
ATOM 820 C CA . THR A 1 107 ? -31.058 16.108 18.759 1.00 65.25 107 THR A CA 1
ATOM 821 C C . THR A 1 107 ? -31.401 14.869 17.927 1.00 65.25 107 THR A C 1
ATOM 823 O O . THR A 1 107 ? -30.527 14.112 17.503 1.00 65.25 107 THR A O 1
ATOM 826 N N . VAL A 1 108 ? -32.690 14.651 17.654 1.00 70.88 108 VAL A N 1
ATOM 827 C CA . VAL A 1 108 ? -33.148 13.536 16.799 1.00 70.88 108 VAL A CA 1
ATOM 828 C C . VAL A 1 108 ? -32.498 13.592 15.407 1.00 70.88 108 VAL A C 1
ATOM 830 O O . VAL A 1 108 ? -32.323 12.560 14.763 1.00 70.88 108 VAL A O 1
ATOM 833 N N . GLU A 1 109 ? -32.138 14.789 14.940 1.00 64.38 109 GLU A N 1
ATOM 834 C CA . GLU A 1 109 ? -31.429 15.002 13.676 1.00 64.38 109 GLU A CA 1
ATOM 835 C C . GLU A 1 109 ? -29.967 14.551 13.751 1.00 64.38 109 GLU A C 1
ATOM 837 O O . GLU A 1 109 ? -29.523 13.844 12.851 1.00 64.38 109 GLU A O 1
ATOM 842 N N . GLU A 1 110 ? -29.259 14.853 14.842 1.00 65.00 110 GLU A N 1
ATOM 843 C CA . GLU A 1 110 ? -27.894 14.361 15.076 1.00 65.00 110 GLU A CA 1
ATOM 844 C C . GLU A 1 110 ? -27.859 12.832 15.177 1.00 65.00 110 GLU A C 1
ATOM 846 O O . GLU A 1 110 ? -27.018 12.201 14.546 1.00 65.00 110 GLU A O 1
ATOM 851 N N . THR A 1 111 ? -28.815 12.211 15.879 1.00 67.00 111 THR A N 1
ATOM 852 C CA . THR A 1 111 ? -28.895 10.738 15.953 1.00 67.00 111 THR A CA 1
ATOM 853 C C . THR A 1 111 ? -29.179 10.109 14.585 1.00 67.00 111 THR A C 1
ATOM 855 O O . THR A 1 111 ? -28.554 9.122 14.214 1.00 67.00 111 THR A O 1
ATOM 858 N N . ARG A 1 112 ? -30.086 10.696 13.790 1.00 68.25 112 ARG A N 1
ATOM 859 C CA . ARG A 1 112 ? -30.382 10.205 12.432 1.00 68.25 112 ARG A CA 1
ATOM 860 C C . ARG A 1 112 ? -29.195 10.322 11.486 1.00 68.25 112 ARG A C 1
ATOM 862 O O . ARG A 1 112 ? -29.078 9.510 10.569 1.00 68.25 112 ARG A O 1
ATOM 869 N N . GLU A 1 113 ? -28.375 11.350 11.649 1.00 64.25 113 GLU A N 1
ATOM 870 C CA . GLU A 1 113 ? -27.197 11.545 10.812 1.00 64.25 113 GLU A CA 1
ATOM 871 C C . GLU A 1 113 ? -26.060 10.603 11.222 1.00 64.25 113 GLU A C 1
ATOM 873 O O . GLU A 1 113 ? -25.441 9.994 10.353 1.00 64.25 113 GLU A O 1
ATOM 878 N N . GLU A 1 114 ? -25.867 10.373 12.523 1.00 66.94 114 GLU A N 1
ATOM 879 C CA . GLU A 1 114 ? -24.957 9.339 13.035 1.00 66.94 114 GLU A CA 1
ATOM 880 C C . GLU A 1 114 ? -25.326 7.950 12.498 1.00 66.94 114 GLU A C 1
ATOM 882 O O . GLU A 1 114 ? -24.479 7.275 11.912 1.00 66.94 114 GLU A O 1
ATOM 887 N N . ASP A 1 115 ? -26.607 7.573 12.567 1.00 69.62 115 ASP A N 1
ATOM 888 C CA . ASP A 1 115 ? -27.102 6.302 12.024 1.00 69.62 115 ASP A CA 1
ATOM 889 C C . ASP A 1 115 ? -26.851 6.180 10.506 1.00 69.62 115 ASP A C 1
ATOM 891 O O . ASP A 1 115 ? -26.583 5.093 9.977 1.00 69.62 115 ASP A O 1
ATOM 895 N N . ARG A 1 116 ? -26.939 7.295 9.765 1.00 70.88 116 ARG A N 1
ATOM 896 C CA . ARG A 1 116 ? -26.656 7.329 8.320 1.00 70.88 116 ARG A CA 1
ATOM 897 C C . ARG A 1 116 ? -25.178 7.134 8.031 1.00 70.88 116 ARG A C 1
ATOM 899 O O . ARG A 1 116 ? -24.858 6.332 7.152 1.00 70.88 116 ARG A O 1
ATOM 906 N N . VAL A 1 117 ? -24.303 7.843 8.741 1.00 67.75 117 VAL A N 1
ATOM 907 C CA . VAL A 1 117 ? -22.846 7.716 8.605 1.00 67.75 117 VAL A CA 1
ATOM 908 C C . VAL A 1 117 ? -22.420 6.294 8.959 1.00 67.75 117 VAL A C 1
ATOM 910 O O . VAL A 1 117 ? -21.744 5.642 8.162 1.00 67.75 117 VAL A O 1
ATOM 913 N N . GLU A 1 118 ? -22.912 5.747 10.071 1.00 70.38 118 GLU A N 1
ATOM 914 C CA . GLU A 1 118 ? -22.630 4.371 10.479 1.00 70.38 118 GLU A CA 1
ATOM 915 C C . GLU A 1 118 ? -23.134 3.359 9.437 1.00 70.38 118 GLU A C 1
ATOM 917 O O . GLU A 1 118 ? -22.409 2.441 9.037 1.00 70.38 118 GLU A O 1
ATOM 922 N N . SER A 1 119 ? -24.347 3.551 8.902 1.00 71.62 119 SER A N 1
ATOM 923 C CA . SER A 1 119 ? -24.859 2.701 7.825 1.00 71.62 119 SER A CA 1
ATOM 924 C C . SER A 1 119 ? -24.017 2.798 6.550 1.00 71.62 119 SER A C 1
ATOM 926 O O . SER A 1 119 ? -23.887 1.789 5.850 1.00 71.62 119 SER A O 1
ATOM 928 N N . GLN A 1 120 ? -23.490 3.972 6.196 1.00 72.06 120 GLN A N 1
ATOM 929 C CA . GLN A 1 120 ? -22.630 4.147 5.022 1.00 72.06 120 GLN A CA 1
ATOM 930 C C . GLN A 1 120 ? -21.276 3.466 5.223 1.00 72.06 120 GLN A C 1
ATOM 932 O O . GLN A 1 120 ? -20.854 2.699 4.354 1.00 72.06 120 GLN A O 1
ATOM 937 N N . LEU A 1 121 ? -20.648 3.664 6.384 1.00 70.75 121 LEU A N 1
ATOM 938 C CA . LEU A 1 121 ? -19.404 3.002 6.778 1.00 70.75 121 LEU A CA 1
ATOM 939 C C . LEU A 1 121 ? -19.553 1.482 6.736 1.00 70.75 121 LEU A C 1
ATOM 941 O O . LEU A 1 121 ? -18.737 0.788 6.128 1.00 70.75 121 LEU A O 1
ATOM 945 N N . ARG A 1 122 ? -20.648 0.956 7.294 1.00 75.19 122 ARG A N 1
ATOM 946 C CA . ARG A 1 122 ? -20.945 -0.478 7.268 1.00 75.19 122 ARG A CA 1
ATOM 947 C C . ARG A 1 122 ? -21.139 -1.004 5.847 1.00 75.19 122 ARG A C 1
ATOM 949 O O . ARG A 1 122 ? -20.593 -2.052 5.516 1.00 75.19 122 ARG A O 1
ATOM 956 N N . ARG A 1 123 ? -21.886 -0.294 4.992 1.00 76.62 123 ARG A N 1
ATOM 957 C CA . ARG A 1 123 ? -22.073 -0.685 3.580 1.00 76.62 123 ARG A CA 1
ATOM 958 C C . ARG A 1 123 ? -20.753 -0.695 2.821 1.00 76.62 123 ARG A C 1
ATOM 960 O O . ARG A 1 123 ? -20.491 -1.640 2.086 1.00 76.62 123 ARG A O 1
ATOM 967 N N . ARG A 1 124 ? -19.917 0.325 3.018 1.00 75.31 124 ARG A N 1
ATOM 968 C CA . ARG A 1 124 ? -18.598 0.415 2.388 1.00 75.31 124 ARG A CA 1
ATOM 969 C C . ARG A 1 124 ? -17.683 -0.713 2.855 1.00 75.31 124 ARG A C 1
ATOM 971 O O . ARG A 1 124 ? -17.071 -1.368 2.023 1.00 75.31 124 ARG A O 1
ATOM 978 N N . ARG A 1 125 ? -17.651 -0.995 4.160 1.00 77.50 125 ARG A N 1
ATOM 979 C CA . ARG A 1 125 ? -16.898 -2.121 4.727 1.00 77.50 125 ARG A CA 1
ATOM 980 C C . ARG A 1 125 ? -17.362 -3.460 4.158 1.00 77.50 125 ARG A C 1
ATOM 982 O O . ARG A 1 125 ? -16.528 -4.265 3.761 1.00 77.50 125 ARG A O 1
ATOM 989 N N . ASN A 1 126 ? -18.673 -3.687 4.081 1.00 80.62 126 ASN A N 1
ATOM 990 C CA . ASN A 1 126 ? -19.215 -4.901 3.474 1.00 80.62 126 ASN A CA 1
ATOM 991 C C . ASN A 1 126 ? -18.807 -5.012 2.005 1.00 80.62 126 ASN A C 1
ATOM 993 O O . ASN A 1 126 ? -18.318 -6.059 1.609 1.00 80.62 126 ASN A O 1
ATOM 997 N N . ARG A 1 127 ? -18.904 -3.923 1.234 1.00 83.38 127 ARG A N 1
ATOM 998 C CA . ARG A 1 127 ? -18.467 -3.889 -0.167 1.00 83.38 127 ARG A CA 1
ATOM 999 C C . ARG A 1 127 ? -16.984 -4.235 -0.320 1.00 83.38 127 ARG A C 1
ATOM 1001 O O . ARG A 1 127 ? -16.642 -5.044 -1.167 1.00 83.38 127 ARG A O 1
ATOM 1008 N N . VAL A 1 128 ? -16.111 -3.660 0.507 1.00 84.06 128 VAL A N 1
ATOM 1009 C CA . VAL A 1 128 ? -14.665 -3.950 0.512 1.00 84.06 128 VAL A CA 1
ATOM 1010 C C . VAL A 1 128 ? -14.399 -5.444 0.751 1.00 84.06 128 VAL A C 1
ATOM 1012 O O . VAL A 1 128 ? -13.601 -6.060 0.044 1.00 84.06 128 VAL A O 1
ATOM 1015 N N . LEU A 1 129 ? -15.103 -6.044 1.715 1.00 84.19 129 LEU A N 1
ATOM 1016 C CA . LEU A 1 129 ? -14.983 -7.469 2.036 1.00 84.19 129 LEU A CA 1
ATOM 1017 C C . LEU A 1 129 ? -15.580 -8.374 0.947 1.00 84.19 129 LEU A C 1
ATOM 1019 O O . LEU A 1 129 ? -14.991 -9.404 0.627 1.00 84.19 129 LEU A O 1
ATOM 1023 N N . GLU A 1 130 ? -16.720 -7.996 0.370 1.00 87.31 130 GLU A N 1
ATOM 1024 C CA . GLU A 1 130 ? -17.367 -8.703 -0.742 1.00 87.31 130 GLU A CA 1
ATOM 1025 C C . GLU A 1 130 ? -16.488 -8.679 -1.999 1.00 87.31 130 GLU A C 1
ATOM 1027 O O . GLU A 1 130 ? -16.258 -9.724 -2.607 1.00 87.31 130 GLU A O 1
ATOM 1032 N N . ASN A 1 131 ? -15.920 -7.518 -2.339 1.00 86.31 131 ASN A N 1
ATOM 1033 C CA . ASN A 1 131 ? -14.955 -7.367 -3.427 1.00 86.31 131 ASN A CA 1
ATOM 1034 C C . ASN A 1 131 ? -13.722 -8.249 -3.204 1.00 86.31 131 ASN A C 1
ATOM 1036 O O . ASN A 1 131 ? -13.290 -8.962 -4.110 1.00 86.31 131 ASN A O 1
ATOM 1040 N N . HIS A 1 132 ? -13.174 -8.253 -1.983 1.00 90.81 132 HIS A N 1
ATOM 1041 C CA . HIS A 1 132 ? -12.034 -9.107 -1.644 1.00 90.81 132 HIS A CA 1
ATOM 1042 C C . HIS A 1 132 ? -12.371 -10.593 -1.809 1.00 90.81 132 HIS A C 1
ATOM 1044 O O . HIS A 1 132 ? -11.605 -11.340 -2.411 1.00 90.81 132 HIS A O 1
ATOM 1050 N N . ALA A 1 133 ? -13.551 -11.017 -1.350 1.00 89.44 133 ALA A N 1
ATOM 1051 C CA . ALA A 1 133 ? -14.017 -12.393 -1.506 1.00 89.44 133 ALA A CA 1
ATOM 1052 C C . ALA A 1 133 ? -14.204 -12.800 -2.981 1.00 89.44 133 ALA A C 1
ATOM 1054 O O . ALA A 1 133 ? -14.012 -13.967 -3.320 1.00 89.44 133 ALA A O 1
ATOM 1055 N N . ALA A 1 134 ? -14.554 -11.851 -3.853 1.00 91.56 134 ALA A N 1
ATOM 1056 C CA . ALA A 1 134 ? -14.672 -12.060 -5.296 1.00 91.56 134 ALA A CA 1
ATOM 1057 C C . ALA A 1 134 ? -13.335 -11.924 -6.054 1.00 91.56 134 ALA A C 1
ATOM 1059 O O . ALA A 1 134 ? -13.259 -12.275 -7.232 1.00 91.56 134 ALA A O 1
ATOM 1060 N N . THR A 1 135 ? -12.281 -11.418 -5.406 1.00 94.25 135 THR A N 1
ATOM 1061 C CA . THR A 1 135 ? -10.975 -11.191 -6.034 1.00 94.25 135 THR A CA 1
ATOM 1062 C C . THR A 1 135 ? -10.287 -12.515 -6.360 1.00 94.25 135 THR A C 1
ATOM 1064 O O . THR A 1 135 ? -10.202 -13.415 -5.522 1.00 94.25 135 THR A O 1
ATOM 1067 N N . LEU A 1 136 ? -9.727 -12.619 -7.570 1.00 94.19 136 LEU A N 1
ATOM 1068 C CA . LEU A 1 136 ? -8.962 -13.787 -8.006 1.00 94.19 136 LEU A CA 1
ATOM 1069 C C . LEU A 1 136 ? -7.703 -13.981 -7.146 1.00 94.19 136 LEU A C 1
ATOM 1071 O O . LEU A 1 136 ? -6.752 -13.200 -7.235 1.00 94.19 136 LEU A O 1
ATOM 1075 N N . GLN A 1 137 ? -7.683 -15.063 -6.370 1.00 96.19 137 GLN A N 1
ATOM 1076 C CA . GLN A 1 137 ? -6.536 -15.482 -5.566 1.00 96.19 137 GLN A CA 1
ATOM 1077 C C . GLN A 1 137 ? -5.577 -16.370 -6.373 1.00 96.19 137 GLN A C 1
ATOM 1079 O O . GLN A 1 137 ? -5.996 -17.140 -7.238 1.00 96.19 137 GLN A O 1
ATOM 1084 N N . TYR A 1 138 ? -4.280 -16.276 -6.081 1.00 94.94 138 TYR A N 1
ATOM 1085 C CA . TYR A 1 138 ? -3.226 -17.097 -6.687 1.00 94.94 138 TYR A CA 1
ATOM 1086 C C . TYR A 1 138 ? -2.052 -17.275 -5.721 1.00 94.94 138 TYR A C 1
ATOM 1088 O O . TYR A 1 138 ? -1.916 -16.500 -4.785 1.00 94.94 138 TYR A O 1
ATOM 1096 N N . GLU A 1 139 ? -1.192 -18.268 -5.947 1.00 93.62 139 GLU A N 1
ATOM 1097 C CA . GLU A 1 139 ? 0.016 -18.492 -5.138 1.00 93.62 139 GLU A CA 1
ATOM 1098 C C . GLU A 1 139 ? 1.277 -17.889 -5.764 1.00 93.62 139 GLU A C 1
ATOM 1100 O O . GLU A 1 139 ? 1.362 -17.740 -6.987 1.00 93.62 139 GLU A O 1
ATOM 1105 N N . GLY A 1 140 ? 2.244 -17.556 -4.902 1.00 94.62 140 GLY A N 1
ATOM 1106 C CA . GLY A 1 140 ? 3.504 -16.901 -5.270 1.00 94.62 140 GLY A CA 1
ATOM 1107 C C . GLY A 1 140 ? 3.327 -15.501 -5.869 1.00 94.62 140 GLY A C 1
ATOM 1108 O O . GLY A 1 140 ? 2.293 -14.856 -5.692 1.00 94.62 140 GLY A O 1
ATOM 1109 N N . PHE A 1 141 ? 4.351 -15.037 -6.582 1.00 96.25 141 PHE A N 1
ATOM 1110 C CA . PHE A 1 141 ? 4.420 -13.722 -7.217 1.00 96.25 141 PHE A CA 1
ATOM 1111 C C . PHE A 1 141 ? 4.642 -13.871 -8.718 1.00 96.25 141 PHE A C 1
ATOM 1113 O O . PHE A 1 141 ? 5.497 -14.642 -9.158 1.00 96.25 141 PHE A O 1
ATOM 1120 N N . ARG A 1 142 ? 3.876 -13.120 -9.512 1.00 94.06 142 ARG A N 1
ATOM 1121 C CA . ARG A 1 142 ? 3.935 -13.167 -10.980 1.00 94.06 142 ARG A CA 1
ATOM 1122 C C . ARG A 1 142 ? 4.415 -11.828 -11.507 1.00 94.06 142 ARG A C 1
ATOM 1124 O O . ARG A 1 142 ? 3.641 -10.873 -11.541 1.00 94.06 142 ARG A O 1
ATOM 1131 N N . LEU A 1 143 ? 5.691 -11.741 -11.872 1.00 93.56 143 LEU A N 1
ATOM 1132 C CA . LEU A 1 143 ? 6.281 -10.514 -12.393 1.00 93.56 143 LEU A CA 1
ATOM 1133 C C . LEU A 1 143 ? 6.190 -10.496 -13.914 1.00 93.56 143 LEU A C 1
ATOM 1135 O O . LEU A 1 143 ? 6.597 -11.435 -14.591 1.00 93.56 143 LEU A O 1
ATOM 1139 N N . ARG A 1 144 ? 5.721 -9.379 -14.452 1.00 92.19 144 ARG A N 1
ATOM 1140 C CA . ARG A 1 144 ? 5.747 -9.082 -15.880 1.00 92.19 144 ARG A CA 1
ATOM 1141 C C . ARG A 1 144 ? 6.671 -7.910 -16.132 1.00 92.19 144 ARG A C 1
ATOM 1143 O O . ARG A 1 144 ? 6.609 -6.917 -15.405 1.00 92.19 144 ARG A O 1
ATOM 1150 N N . PHE A 1 145 ? 7.487 -8.009 -17.177 1.00 91.25 145 PHE A N 1
ATOM 1151 C CA . PHE A 1 145 ? 8.426 -6.971 -17.584 1.00 91.25 145 PHE A CA 1
ATOM 1152 C C . PHE A 1 145 ? 8.149 -6.470 -18.996 1.00 91.25 145 PHE A C 1
ATOM 1154 O O . PHE A 1 145 ? 7.836 -7.250 -19.891 1.00 91.25 145 PHE A O 1
ATOM 1161 N N . TRP A 1 146 ? 8.353 -5.172 -19.200 1.00 90.19 146 TRP A N 1
ATOM 1162 C CA . TRP A 1 146 ? 8.340 -4.513 -20.506 1.00 90.19 146 TRP A CA 1
ATOM 1163 C C . TRP A 1 146 ? 9.692 -3.853 -20.743 1.00 90.19 146 TRP A C 1
ATOM 1165 O O . TRP A 1 146 ? 10.293 -3.329 -19.804 1.00 90.19 146 TRP A O 1
ATOM 1175 N N . ALA A 1 147 ? 10.159 -3.818 -21.990 1.00 86.00 147 ALA A N 1
ATOM 1176 C CA . ALA A 1 147 ? 11.399 -3.114 -22.318 1.00 86.00 147 ALA A CA 1
ATOM 1177 C C . ALA A 1 147 ? 11.287 -1.595 -22.072 1.00 86.00 147 ALA A C 1
ATOM 1179 O O . ALA A 1 147 ? 12.212 -0.994 -21.543 1.00 86.00 147 ALA A O 1
ATOM 1180 N N . HIS A 1 148 ? 10.139 -0.998 -22.413 1.00 83.06 148 HIS A N 1
ATOM 1181 C CA . HIS A 1 148 ? 9.811 0.426 -22.249 1.00 83.06 148 HIS A CA 1
ATOM 1182 C C . HIS A 1 148 ? 8.277 0.631 -22.260 1.00 83.06 148 HIS A C 1
ATOM 1184 O O . HIS A 1 148 ? 7.518 -0.319 -22.460 1.00 83.06 148 HIS A O 1
ATOM 1190 N N . TYR A 1 149 ? 7.781 1.862 -22.059 1.00 77.38 149 TYR A N 1
ATOM 1191 C CA . TYR A 1 149 ? 6.334 2.149 -21.923 1.00 77.38 149 TYR A CA 1
ATOM 1192 C C . TYR A 1 149 ? 5.486 1.762 -23.143 1.00 77.38 149 TYR A C 1
ATOM 1194 O O . TYR A 1 149 ? 4.359 1.291 -22.989 1.00 77.38 149 TYR A O 1
ATOM 1202 N N . SER A 1 150 ? 6.021 1.932 -24.347 1.00 77.00 150 SER A N 1
ATOM 1203 C CA . SER A 1 150 ? 5.359 1.572 -25.608 1.00 77.00 150 SER A CA 1
ATOM 1204 C C . SER A 1 150 ? 5.616 0.131 -26.067 1.00 77.00 150 SER A C 1
ATOM 1206 O O . SER A 1 150 ? 5.224 -0.227 -27.173 1.00 77.00 150 SER A O 1
ATOM 1208 N N . SER A 1 151 ? 6.304 -0.690 -25.268 1.00 80.06 151 SER A N 1
ATOM 1209 C CA . SER A 1 151 ? 6.638 -2.058 -25.662 1.00 80.06 151 SER A CA 1
ATOM 1210 C C . SER A 1 151 ? 5.393 -2.949 -25.615 1.00 80.06 151 SER A C 1
ATOM 1212 O O . SER A 1 151 ? 4.676 -2.962 -24.611 1.00 80.06 151 SER A O 1
ATOM 1214 N N . PHE A 1 152 ? 5.146 -3.678 -26.705 1.00 77.25 152 PHE A N 1
ATOM 1215 C CA . PHE A 1 152 ? 4.122 -4.725 -26.781 1.00 77.25 152 PHE A CA 1
ATOM 1216 C C . PHE A 1 152 ? 4.652 -6.071 -26.284 1.00 77.25 152 PHE A C 1
ATOM 1218 O O . PHE A 1 152 ? 3.887 -6.883 -25.776 1.00 77.25 152 PHE A O 1
ATOM 1225 N N . GLU A 1 153 ? 5.961 -6.291 -26.410 1.00 76.50 153 GLU A N 1
ATOM 1226 C CA . GLU A 1 153 ? 6.612 -7.513 -25.958 1.00 76.50 153 GLU A CA 1
ATOM 1227 C C . GLU A 1 153 ? 6.724 -7.516 -24.434 1.00 76.50 153 GLU A C 1
ATOM 1229 O O . GLU A 1 153 ? 7.310 -6.619 -23.817 1.00 76.50 153 GLU A O 1
ATOM 1234 N N . THR A 1 154 ? 6.156 -8.553 -23.829 1.00 81.88 154 THR A N 1
ATOM 1235 C CA . THR A 1 154 ? 6.228 -8.803 -22.394 1.00 81.88 154 THR A CA 1
ATOM 1236 C C . THR A 1 154 ? 7.101 -10.010 -22.115 1.00 81.88 154 THR A C 1
ATOM 1238 O O . THR A 1 154 ? 6.973 -11.041 -22.772 1.00 81.88 154 THR A O 1
ATOM 1241 N N . LEU A 1 155 ? 7.951 -9.901 -21.099 1.00 83.38 155 LEU A N 1
ATOM 1242 C CA . LEU A 1 155 ? 8.618 -11.049 -20.503 1.00 83.38 155 LEU A CA 1
ATOM 1243 C C . LEU A 1 155 ? 7.912 -11.378 -19.191 1.00 83.38 155 LEU A C 1
ATOM 1245 O O . LEU A 1 155 ? 8.009 -10.611 -18.230 1.00 83.38 155 LEU A O 1
ATOM 1249 N N . ASP A 1 156 ? 7.220 -12.508 -19.165 1.00 83.19 156 ASP A N 1
ATOM 1250 C CA . ASP A 1 156 ? 6.608 -13.036 -17.952 1.00 83.19 156 ASP A CA 1
ATOM 1251 C C . ASP A 1 156 ? 7.621 -13.882 -17.181 1.00 83.19 156 ASP A C 1
ATOM 1253 O O . ASP A 1 156 ? 8.372 -14.669 -17.762 1.00 83.19 156 ASP A O 1
ATOM 1257 N N . SER A 1 157 ? 7.665 -13.702 -15.863 1.00 84.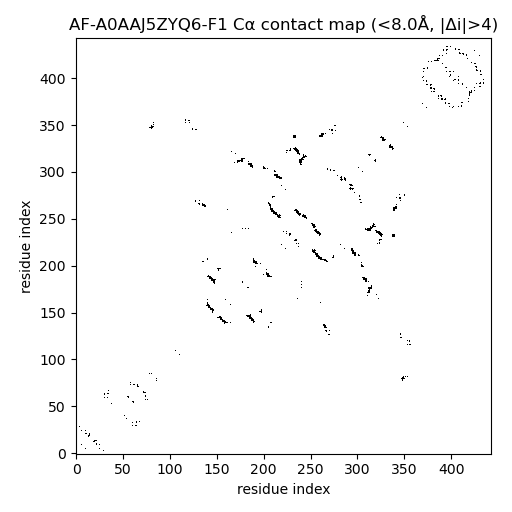00 157 SER A N 1
ATOM 1258 C CA . SER A 1 157 ? 8.383 -14.608 -14.979 1.00 84.00 157 SER A CA 1
ATOM 1259 C C . SER A 1 157 ? 7.561 -15.871 -14.741 1.00 84.00 157 SER A C 1
ATOM 1261 O O . SER A 1 157 ? 6.329 -15.858 -14.783 1.00 84.00 157 SER A O 1
ATOM 1263 N N . GLU A 1 158 ? 8.245 -16.954 -14.382 1.00 88.56 158 GLU A N 1
ATOM 1264 C CA . GLU A 1 158 ? 7.590 -18.050 -13.670 1.00 88.56 158 GLU A CA 1
ATOM 1265 C C . GLU A 1 158 ? 7.018 -17.546 -12.334 1.00 88.56 158 GLU A C 1
ATOM 1267 O O . GLU A 1 158 ? 7.320 -16.435 -11.885 1.00 88.56 158 GLU A O 1
ATOM 1272 N N . VAL A 1 159 ? 6.162 -18.348 -11.701 1.00 93.25 159 VAL A N 1
ATOM 1273 C CA . VAL A 1 159 ? 5.662 -18.043 -10.356 1.00 93.25 159 VAL A CA 1
ATOM 1274 C C . VAL A 1 159 ? 6.836 -18.111 -9.380 1.00 93.25 159 VAL A C 1
ATOM 1276 O O . VAL A 1 159 ? 7.457 -19.160 -9.238 1.00 93.25 159 VAL A O 1
ATOM 1279 N N . LEU A 1 160 ? 7.134 -16.995 -8.717 1.00 94.81 160 LEU A N 1
ATOM 1280 C CA . LEU A 1 160 ? 8.265 -16.862 -7.798 1.00 94.81 160 LEU A CA 1
ATOM 1281 C C . LEU A 1 160 ? 7.791 -16.901 -6.341 1.00 94.81 160 LEU A C 1
ATOM 1283 O O . LEU A 1 160 ? 6.707 -16.408 -6.027 1.00 94.81 160 LEU A O 1
ATOM 1287 N N . ASP A 1 161 ? 8.613 -17.428 -5.436 1.00 95.38 161 ASP A N 1
ATOM 1288 C CA . ASP A 1 161 ? 8.486 -17.133 -4.004 1.00 95.38 161 ASP A CA 1
ATOM 1289 C C . ASP A 1 161 ? 9.125 -15.770 -3.668 1.00 95.38 161 ASP A C 1
ATOM 1291 O O . ASP A 1 161 ? 9.750 -15.123 -4.516 1.00 95.38 161 ASP A O 1
ATOM 1295 N N . TRP A 1 162 ? 8.926 -15.283 -2.440 1.00 95.38 162 TRP A N 1
ATOM 1296 C CA . TRP A 1 162 ? 9.405 -13.951 -2.053 1.00 95.38 162 TRP A CA 1
ATOM 1297 C C . TRP A 1 162 ? 10.931 -13.865 -2.059 1.00 95.38 162 TRP A C 1
ATOM 1299 O O . TRP A 1 162 ? 11.500 -12.888 -2.543 1.00 95.38 162 TRP A O 1
ATOM 1309 N N . GLU A 1 163 ? 11.608 -14.901 -1.576 1.00 94.69 163 GLU A N 1
ATOM 1310 C CA . GLU A 1 163 ? 13.061 -15.007 -1.578 1.00 94.69 163 GLU A CA 1
ATOM 1311 C C . GLU A 1 163 ? 13.640 -14.924 -2.996 1.00 94.69 163 GLU A C 1
ATOM 1313 O O . GLU A 1 163 ? 14.630 -14.222 -3.221 1.00 94.69 163 GLU A O 1
ATOM 1318 N N . THR A 1 164 ? 12.996 -15.565 -3.971 1.00 95.31 164 THR A N 1
ATOM 1319 C CA . THR A 1 164 ? 13.393 -15.497 -5.379 1.00 95.31 164 THR A CA 1
ATOM 1320 C C . THR A 1 164 ? 13.120 -14.118 -5.969 1.00 95.31 164 THR A C 1
ATOM 1322 O O . THR A 1 164 ? 13.949 -13.616 -6.727 1.00 95.31 164 THR A O 1
ATOM 1325 N N . VAL A 1 165 ? 12.022 -13.449 -5.593 1.00 94.88 165 VAL A N 1
ATOM 1326 C CA . VAL A 1 165 ? 11.777 -12.042 -5.971 1.00 94.88 165 VAL A CA 1
ATOM 1327 C C . VAL A 1 165 ? 12.896 -11.132 -5.449 1.00 94.88 165 VAL A C 1
ATOM 1329 O O . VAL A 1 165 ? 13.417 -10.301 -6.200 1.00 94.88 165 VAL A O 1
ATOM 1332 N N . LEU A 1 166 ? 13.302 -11.298 -4.186 1.00 95.25 166 LEU A N 1
ATOM 1333 C CA . LEU A 1 166 ? 14.395 -10.530 -3.584 1.00 95.25 166 LEU A CA 1
ATOM 1334 C C . LEU A 1 166 ? 15.712 -10.758 -4.327 1.00 95.25 166 LEU A C 1
ATOM 1336 O O . LEU A 1 166 ? 16.392 -9.793 -4.676 1.00 95.25 166 LEU A O 1
ATOM 1340 N N . GLU A 1 167 ? 16.072 -12.015 -4.587 1.00 94.00 167 GLU A N 1
ATOM 1341 C CA . GLU A 1 167 ? 17.322 -12.355 -5.270 1.00 94.00 167 GLU A CA 1
ATOM 1342 C C . GLU A 1 167 ? 17.324 -11.890 -6.731 1.00 94.00 167 GLU A C 1
ATOM 1344 O O . GLU A 1 167 ? 18.331 -11.378 -7.229 1.00 94.00 167 GLU A O 1
ATOM 1349 N N . TYR A 1 168 ? 16.174 -11.982 -7.401 1.00 91.88 168 TYR A N 1
ATOM 1350 C CA . TYR A 1 168 ? 15.984 -11.466 -8.749 1.00 91.88 168 TYR A CA 1
ATOM 1351 C C . TYR A 1 168 ? 16.277 -9.962 -8.808 1.00 91.88 168 TYR A C 1
ATOM 1353 O O . TYR A 1 168 ? 17.116 -9.519 -9.599 1.00 91.88 168 TYR A O 1
ATOM 1361 N N . PHE A 1 169 ? 15.657 -9.163 -7.933 1.00 92.62 169 PHE A N 1
ATOM 1362 C CA . PHE A 1 169 ? 15.908 -7.721 -7.908 1.00 92.62 169 PHE A CA 1
ATOM 1363 C C . PHE A 1 169 ? 17.310 -7.369 -7.408 1.00 92.62 169 PHE A C 1
ATOM 1365 O O . PHE A 1 169 ? 17.914 -6.439 -7.944 1.00 92.62 169 PHE A O 1
ATOM 1372 N N . ARG A 1 170 ? 17.871 -8.123 -6.454 1.00 92.44 170 ARG A N 1
ATOM 1373 C CA . ARG A 1 170 ? 19.264 -7.960 -6.005 1.00 92.44 170 ARG A CA 1
ATOM 1374 C C . ARG A 1 170 ? 20.230 -8.130 -7.169 1.00 92.44 170 ARG A C 1
ATOM 1376 O O . ARG A 1 170 ? 21.133 -7.317 -7.356 1.00 92.44 170 ARG A O 1
ATOM 1383 N N . THR A 1 171 ? 20.004 -9.156 -7.983 1.00 89.31 171 THR A N 1
ATOM 1384 C CA . THR A 1 171 ? 20.797 -9.421 -9.180 1.00 89.31 171 THR A CA 1
ATOM 1385 C C . THR A 1 171 ? 20.685 -8.272 -10.180 1.00 89.31 171 THR A C 1
ATOM 1387 O O . THR A 1 171 ? 21.707 -7.833 -10.697 1.00 89.31 171 THR A O 1
ATOM 1390 N N . ILE A 1 172 ? 19.484 -7.742 -10.447 1.00 86.38 172 ILE A N 1
ATOM 1391 C CA . ILE A 1 172 ? 19.320 -6.620 -11.392 1.00 86.38 172 ILE A CA 1
ATOM 1392 C C . ILE A 1 172 ? 19.997 -5.344 -10.882 1.00 86.38 172 ILE A C 1
ATOM 1394 O O . ILE A 1 172 ? 20.665 -4.663 -11.656 1.00 86.38 172 ILE A O 1
ATOM 1398 N N . VAL A 1 173 ? 19.873 -5.026 -9.594 1.00 87.25 173 VAL A N 1
ATOM 1399 C CA . VAL A 1 173 ? 20.497 -3.826 -9.013 1.00 87.25 173 VAL A CA 1
ATOM 1400 C C . VAL A 1 173 ? 22.027 -3.909 -9.016 1.00 87.25 173 VAL A C 1
ATOM 1402 O O . VAL A 1 173 ? 22.686 -2.882 -9.139 1.00 87.25 173 VAL A O 1
ATOM 1405 N N . ASN A 1 174 ? 22.598 -5.113 -8.944 1.00 84.06 174 ASN A N 1
ATOM 1406 C CA . ASN A 1 174 ? 24.049 -5.329 -8.967 1.00 84.06 174 ASN A CA 1
ATOM 1407 C C . ASN A 1 174 ? 24.638 -5.571 -10.370 1.00 84.06 174 ASN A C 1
ATOM 1409 O O . ASN A 1 174 ? 25.850 -5.755 -10.493 1.00 84.06 174 ASN A O 1
ATOM 1413 N N . ARG A 1 175 ? 23.810 -5.590 -11.423 1.00 83.38 175 ARG A N 1
ATOM 1414 C CA . ARG A 1 175 ? 24.258 -5.709 -12.821 1.00 83.38 175 ARG A CA 1
ATOM 1415 C C . ARG A 1 175 ? 24.852 -4.394 -13.345 1.00 83.38 175 ARG A C 1
ATOM 1417 O O . ARG A 1 175 ? 25.083 -3.443 -12.597 1.00 83.38 175 ARG A O 1
ATOM 1424 N N . GLU A 1 176 ? 25.156 -4.386 -14.641 1.00 66.44 176 GLU A N 1
ATOM 1425 C CA . GLU A 1 176 ? 25.669 -3.221 -15.356 1.00 66.44 176 GLU A CA 1
ATOM 1426 C C . GLU A 1 176 ? 24.746 -2.005 -15.222 1.00 66.44 176 GLU A C 1
ATOM 1428 O O . GLU A 1 176 ? 23.520 -2.110 -15.136 1.00 66.44 176 GLU A O 1
ATOM 1433 N N . GLU A 1 177 ? 25.386 -0.842 -15.182 1.00 72.19 177 GLU A N 1
ATOM 1434 C CA . GLU A 1 177 ? 24.745 0.457 -15.067 1.00 72.19 177 GLU A CA 1
ATOM 1435 C C . GLU A 1 177 ? 23.843 0.727 -16.273 1.00 72.19 177 GLU A C 1
ATOM 1437 O O . GLU A 1 177 ? 24.240 0.547 -17.427 1.00 72.19 177 GLU A O 1
ATOM 1442 N N . ILE A 1 178 ? 22.615 1.169 -16.008 1.00 74.00 178 ILE A N 1
ATOM 1443 C CA . ILE A 1 178 ? 21.704 1.550 -17.082 1.00 74.00 178 ILE A CA 1
ATOM 1444 C C . ILE A 1 178 ? 22.041 2.981 -17.492 1.00 74.00 178 ILE A C 1
ATOM 1446 O O . ILE A 1 178 ? 21.799 3.916 -16.736 1.00 74.00 178 ILE A O 1
ATOM 1450 N N . SER A 1 179 ? 22.563 3.147 -18.707 1.00 67.56 179 SER A N 1
ATOM 1451 C CA . SER A 1 179 ? 23.032 4.438 -19.226 1.00 67.56 179 SER A CA 1
ATOM 1452 C C . SER A 1 179 ? 21.915 5.435 -19.555 1.00 67.56 179 SER A C 1
ATOM 1454 O O . SER A 1 179 ? 22.170 6.632 -19.646 1.00 67.56 179 SER A O 1
ATOM 1456 N N . GLN A 1 180 ? 20.676 4.972 -19.765 1.00 74.75 180 GLN A N 1
ATOM 1457 C CA . GLN A 1 180 ? 19.532 5.823 -20.110 1.00 74.75 180 GLN A CA 1
ATOM 1458 C C . GLN A 1 180 ? 18.235 5.334 -19.464 1.00 74.75 180 GLN A C 1
ATOM 1460 O O . GLN A 1 180 ? 17.966 4.137 -19.416 1.00 74.75 180 GLN A O 1
ATOM 1465 N N . LYS A 1 181 ? 17.370 6.268 -19.045 1.00 74.62 181 LYS A N 1
ATOM 1466 C CA . LYS A 1 181 ? 16.073 5.956 -18.415 1.00 74.62 181 LYS A CA 1
ATOM 1467 C C . LYS A 1 181 ? 15.221 4.998 -19.252 1.00 74.62 181 LYS A C 1
ATOM 1469 O O . LYS A 1 181 ? 14.608 4.092 -18.700 1.00 74.62 181 LYS A O 1
ATOM 1474 N N . ASP A 1 182 ? 15.199 5.201 -20.566 1.00 78.44 182 ASP A N 1
ATOM 1475 C CA . ASP A 1 182 ? 14.372 4.427 -21.499 1.00 78.44 182 ASP A CA 1
ATOM 1476 C C . ASP A 1 182 ? 14.933 3.028 -21.780 1.00 78.44 182 ASP A C 1
ATOM 1478 O O . ASP A 1 182 ? 14.214 2.171 -22.285 1.00 78.44 182 ASP A O 1
ATOM 1482 N N . ALA A 1 183 ? 16.192 2.775 -21.406 1.00 79.56 183 ALA A N 1
ATOM 1483 C CA . ALA A 1 183 ? 16.772 1.438 -21.396 1.00 79.56 183 ALA A CA 1
ATOM 1484 C C . ALA A 1 183 ? 16.406 0.654 -20.121 1.00 79.56 183 ALA A C 1
ATOM 1486 O O . ALA A 1 183 ? 16.645 -0.554 -20.056 1.00 79.56 183 ALA A O 1
ATOM 1487 N N . ASN A 1 184 ? 15.831 1.312 -19.103 1.00 84.50 184 ASN A N 1
ATOM 1488 C CA . ASN A 1 184 ? 15.362 0.621 -17.913 1.00 84.50 184 ASN A CA 1
ATOM 1489 C C . ASN A 1 184 ? 14.006 -0.034 -18.172 1.00 84.50 184 ASN A C 1
ATOM 1491 O O . ASN A 1 184 ? 13.033 0.623 -18.549 1.00 84.50 184 ASN A O 1
ATOM 1495 N N . LYS A 1 185 ? 13.944 -1.336 -17.894 1.00 88.44 185 LYS A N 1
ATOM 1496 C CA . LYS A 1 185 ? 12.719 -2.118 -18.006 1.00 88.44 185 LYS A CA 1
ATOM 1497 C C . LYS A 1 185 ? 11.657 -1.566 -17.068 1.00 88.44 185 LYS A C 1
ATOM 1499 O O . LYS A 1 185 ? 11.954 -1.011 -16.013 1.00 88.44 185 LYS A O 1
ATOM 1504 N N . LEU A 1 186 ? 10.403 -1.773 -17.429 1.00 90.88 186 LEU A N 1
ATOM 1505 C CA . LEU A 1 186 ? 9.274 -1.588 -16.532 1.00 90.88 186 LEU A CA 1
ATOM 1506 C C . LEU A 1 186 ? 8.839 -2.946 -15.997 1.00 90.88 186 LEU A C 1
ATOM 1508 O O . LEU A 1 186 ? 9.009 -3.953 -16.679 1.00 90.88 186 LEU A O 1
ATOM 1512 N N . PHE A 1 187 ? 8.240 -2.971 -14.816 1.00 93.12 187 PHE A N 1
ATOM 1513 C CA . PHE A 1 187 ? 7.664 -4.164 -14.230 1.00 93.12 187 PHE A CA 1
ATOM 1514 C C . PHE A 1 187 ? 6.310 -3.891 -13.581 1.00 93.12 187 PHE A C 1
ATOM 1516 O O . PHE A 1 187 ? 5.976 -2.758 -13.207 1.00 93.12 187 PHE A O 1
ATOM 1523 N N . ARG A 1 188 ? 5.541 -4.967 -13.433 1.00 94.00 188 ARG A N 1
ATOM 1524 C CA . ARG A 1 188 ? 4.346 -5.028 -12.602 1.00 94.00 188 ARG A CA 1
ATOM 1525 C C . ARG A 1 188 ? 4.164 -6.450 -12.092 1.00 94.00 188 ARG A C 1
ATOM 1527 O O . ARG A 1 188 ? 4.473 -7.400 -12.803 1.00 94.00 188 ARG A O 1
ATOM 1534 N N . GLU A 1 189 ? 3.677 -6.574 -10.866 1.00 95.75 189 GLU A N 1
ATOM 1535 C CA . GLU A 1 189 ? 3.245 -7.849 -10.306 1.00 95.75 189 GLU A CA 1
ATOM 1536 C C . GLU A 1 189 ? 1.723 -7.951 -10.406 1.00 95.75 189 GLU A C 1
ATOM 1538 O O . GLU A 1 189 ? 1.028 -6.962 -10.158 1.00 95.75 189 GLU A O 1
ATOM 1543 N N . GLY A 1 190 ? 1.218 -9.121 -10.793 1.00 94.31 190 GLY A N 1
ATOM 1544 C CA . GLY A 1 190 ? -0.211 -9.409 -10.774 1.00 94.31 190 GLY A CA 1
ATOM 1545 C C . GLY A 1 190 ? -0.663 -10.386 -11.850 1.00 94.31 190 GLY A C 1
ATOM 1546 O O . GLY A 1 190 ? 0.105 -10.805 -12.716 1.00 94.31 190 GLY A O 1
ATOM 1547 N N . VAL A 1 191 ? -1.945 -10.735 -11.802 1.00 91.81 191 VAL A N 1
ATOM 1548 C CA . VAL A 1 191 ? -2.615 -11.516 -12.845 1.00 91.81 191 VAL A CA 1
ATOM 1549 C C . VAL A 1 191 ? -3.309 -10.562 -13.804 1.00 91.81 191 VAL A C 1
ATOM 1551 O O . VAL A 1 191 ? -4.070 -9.697 -13.374 1.00 91.81 191 VAL A O 1
ATOM 1554 N N . LEU A 1 192 ? -3.056 -10.726 -15.101 1.00 89.50 192 LEU A N 1
ATOM 1555 C CA . LEU A 1 192 ? -3.720 -9.961 -16.150 1.00 89.50 192 LEU A CA 1
ATOM 1556 C C . LEU A 1 192 ? -4.860 -10.779 -16.768 1.00 89.50 192 LEU A C 1
ATOM 1558 O O . LEU A 1 192 ? -4.774 -12.004 -16.846 1.00 89.50 192 LEU A O 1
ATOM 1562 N N . PHE A 1 193 ? -5.918 -10.093 -17.192 1.00 87.25 193 PHE A N 1
ATOM 1563 C CA . PHE A 1 193 ? -7.054 -10.666 -17.906 1.00 87.25 193 PHE A CA 1
ATOM 1564 C C . PHE A 1 193 ? -6.651 -11.104 -19.314 1.00 87.25 193 PHE A C 1
ATOM 1566 O O . PHE A 1 193 ? -6.924 -12.229 -19.720 1.00 87.25 193 PHE A O 1
ATOM 1573 N N . ASP A 1 194 ? -5.968 -10.213 -20.028 1.00 83.88 194 ASP A N 1
ATOM 1574 C CA . ASP A 1 194 ? -5.443 -10.425 -21.365 1.00 83.88 194 ASP A CA 1
ATOM 1575 C C . ASP A 1 194 ? -3.921 -10.251 -21.337 1.00 83.88 194 ASP A C 1
ATOM 1577 O O . ASP A 1 194 ? -3.383 -9.151 -21.159 1.00 83.88 194 ASP A O 1
ATOM 1581 N N . SER A 1 195 ? -3.213 -11.368 -21.505 1.00 78.25 195 SER A N 1
ATOM 1582 C CA . SER A 1 195 ? -1.756 -11.395 -21.520 1.00 78.25 195 SER A CA 1
ATOM 1583 C C . SER A 1 195 ? -1.154 -10.676 -22.727 1.00 78.25 195 SER A C 1
ATOM 1585 O O . SER A 1 195 ? -0.015 -10.230 -22.610 1.00 78.25 195 SER A O 1
ATOM 1587 N N . GLU A 1 196 ? -1.884 -10.546 -23.838 1.00 79.00 196 GLU A N 1
ATOM 1588 C CA . GLU A 1 196 ? -1.431 -9.897 -25.075 1.00 79.00 196 GLU A CA 1
ATOM 1589 C C . GLU A 1 196 ? -1.675 -8.380 -25.054 1.00 79.00 196 GLU A C 1
ATOM 1591 O O . GLU A 1 196 ? -0.984 -7.608 -25.727 1.00 79.00 196 GLU A O 1
ATOM 1596 N N . ASN A 1 197 ? -2.621 -7.916 -24.233 1.00 80.44 197 ASN A N 1
ATOM 1597 C CA . ASN A 1 197 ? -2.842 -6.493 -24.043 1.00 80.44 197 ASN A CA 1
ATOM 1598 C C . ASN A 1 197 ? -1.718 -5.869 -23.203 1.00 80.44 197 ASN A C 1
ATOM 1600 O O . ASN A 1 197 ? -1.611 -6.045 -21.988 1.00 80.44 197 ASN A O 1
ATOM 1604 N N . HIS A 1 198 ? -0.889 -5.064 -23.863 1.00 75.44 198 HIS A N 1
ATOM 1605 C CA . HIS A 1 198 ? 0.173 -4.319 -23.201 1.00 75.44 198 HIS A CA 1
ATOM 1606 C C . HIS A 1 198 ? -0.354 -3.340 -22.134 1.00 75.44 198 HIS A C 1
ATOM 1608 O O . HIS A 1 198 ? 0.335 -3.118 -21.138 1.00 75.44 198 HIS A O 1
ATOM 1614 N N . LEU A 1 199 ? -1.53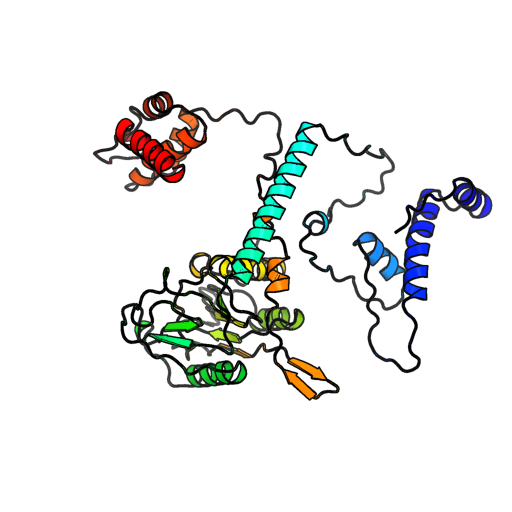9 -2.736 -22.293 1.00 82.00 199 LEU A N 1
ATOM 1615 C CA . LEU A 1 199 ? -2.091 -1.765 -21.338 1.00 82.00 199 LEU A CA 1
ATOM 1616 C C . LEU A 1 199 ? -2.465 -2.440 -20.011 1.00 82.00 199 LEU A C 1
ATOM 1618 O O . LEU A 1 199 ? -3.007 -3.539 -19.995 1.00 82.00 199 LEU A O 1
ATOM 1622 N N . LEU A 1 200 ? -2.185 -1.763 -18.891 1.00 82.38 200 LEU A N 1
ATOM 1623 C CA . LEU A 1 200 ? -2.558 -2.255 -17.557 1.00 82.38 200 LEU A CA 1
ATOM 1624 C C . LEU A 1 200 ? -3.960 -1.836 -17.131 1.00 82.38 200 LEU A C 1
ATOM 1626 O O . LEU A 1 200 ? -4.606 -2.557 -16.373 1.00 82.38 200 LEU A O 1
ATOM 1630 N N . LYS A 1 201 ? -4.408 -0.662 -17.589 1.00 84.19 201 LYS A N 1
ATOM 1631 C CA . LYS A 1 201 ? -5.720 -0.133 -17.238 1.00 84.19 201 LYS A CA 1
ATOM 1632 C C . LYS A 1 201 ? -6.792 -1.136 -17.659 1.00 84.19 201 LYS A C 1
ATOM 1634 O O . LYS A 1 201 ? -6.832 -1.520 -18.824 1.00 84.19 201 LYS A O 1
ATOM 1639 N N . ASP A 1 202 ? -7.613 -1.538 -16.694 1.00 81.62 202 ASP A N 1
ATOM 1640 C CA . ASP A 1 202 ? -8.695 -2.518 -16.846 1.00 81.62 202 ASP A CA 1
ATOM 1641 C C . ASP A 1 202 ? -8.219 -3.932 -17.248 1.00 81.62 202 ASP A C 1
ATOM 1643 O O . ASP A 1 202 ? -9.036 -4.794 -17.556 1.00 81.62 202 ASP A O 1
ATOM 1647 N N . ASN A 1 203 ? -6.905 -4.188 -17.221 1.00 87.50 203 ASN A N 1
ATOM 1648 C CA . ASN A 1 203 ? -6.315 -5.471 -17.600 1.00 87.50 203 ASN A CA 1
ATOM 1649 C C . ASN A 1 203 ? -5.719 -6.228 -16.406 1.00 87.50 203 ASN A C 1
ATOM 1651 O O . ASN A 1 203 ? -5.686 -7.450 -16.418 1.00 87.50 203 ASN A O 1
ATOM 1655 N N . ILE A 1 204 ? -5.253 -5.544 -15.357 1.00 91.12 204 ILE A N 1
ATOM 1656 C CA . ILE A 1 204 ? -4.798 -6.216 -14.132 1.00 91.12 204 ILE A CA 1
ATOM 1657 C C . ILE A 1 204 ? -5.999 -6.601 -13.254 1.00 91.12 204 ILE A C 1
ATOM 1659 O O . ILE A 1 204 ? -6.757 -5.742 -12.809 1.00 91.12 204 ILE A O 1
ATOM 1663 N N . LEU A 1 205 ? -6.175 -7.902 -13.019 1.00 91.62 205 LEU A N 1
ATOM 1664 C CA . LEU A 1 205 ? -7.281 -8.464 -12.241 1.00 91.62 205 LEU A CA 1
ATOM 1665 C C . LEU A 1 205 ? -7.002 -8.418 -10.739 1.00 91.62 205 LEU A C 1
ATOM 1667 O O . LEU A 1 205 ? -7.869 -8.041 -9.955 1.00 91.62 205 LEU A O 1
ATOM 1671 N N . SER A 1 206 ? -5.795 -8.814 -10.337 1.00 94.94 206 SER A N 1
ATOM 1672 C CA . SER A 1 206 ? -5.386 -8.835 -8.934 1.00 94.94 206 SER A CA 1
ATOM 1673 C C . SER A 1 206 ? -3.865 -8.791 -8.778 1.00 94.94 206 SER A C 1
ATOM 1675 O O . SER A 1 206 ? -3.126 -9.106 -9.713 1.00 94.94 206 SER A O 1
ATOM 1677 N N . THR A 1 207 ? -3.391 -8.373 -7.603 1.00 97.12 207 THR A N 1
ATOM 1678 C CA . THR A 1 207 ? -1.960 -8.284 -7.258 1.00 97.12 207 THR A CA 1
ATOM 1679 C C . THR A 1 207 ? -1.695 -8.694 -5.810 1.00 97.12 207 THR A C 1
ATOM 1681 O O . THR A 1 207 ? -2.534 -8.472 -4.938 1.00 97.12 207 THR A O 1
ATOM 1684 N N . LYS A 1 208 ? -0.508 -9.244 -5.544 1.00 97.44 208 LYS A N 1
ATOM 1685 C CA . LYS A 1 208 ? 0.040 -9.555 -4.218 1.00 97.44 208 LYS A CA 1
ATOM 1686 C C . LYS A 1 208 ? 1.179 -8.619 -3.809 1.00 97.44 208 LYS A C 1
ATOM 1688 O O . LYS A 1 208 ? 1.767 -8.826 -2.752 1.00 97.44 208 LYS A O 1
ATOM 1693 N N . ILE A 1 209 ? 1.512 -7.596 -4.600 1.00 97.81 209 ILE A N 1
ATOM 1694 C CA . ILE A 1 209 ? 2.521 -6.592 -4.234 1.00 97.81 209 ILE A CA 1
ATOM 1695 C C . ILE A 1 209 ? 1.945 -5.185 -4.338 1.00 97.81 209 ILE A C 1
ATOM 1697 O O . ILE A 1 209 ? 1.567 -4.707 -5.408 1.00 97.81 209 ILE A O 1
ATOM 1701 N N . VAL A 1 210 ? 1.993 -4.467 -3.221 1.00 97.50 210 VAL A N 1
ATOM 1702 C CA . VAL A 1 210 ? 1.801 -3.019 -3.182 1.00 97.50 210 VAL A CA 1
ATOM 1703 C C . VAL A 1 210 ? 3.121 -2.317 -3.472 1.00 97.50 210 VAL A C 1
ATOM 1705 O O . VAL A 1 210 ? 4.153 -2.670 -2.908 1.00 97.50 210 VAL A O 1
ATOM 1708 N N . VAL A 1 211 ? 3.095 -1.315 -4.353 1.00 97.19 211 VAL A N 1
ATOM 1709 C CA . VAL A 1 211 ? 4.273 -0.505 -4.684 1.00 97.19 211 VAL A CA 1
ATOM 1710 C C . VAL A 1 211 ? 4.018 0.938 -4.269 1.00 97.19 211 VAL A C 1
ATOM 1712 O O . VAL A 1 211 ? 3.120 1.586 -4.804 1.00 97.19 211 VAL A O 1
ATOM 1715 N N . LEU A 1 212 ? 4.819 1.437 -3.330 1.00 96.25 212 LEU A N 1
ATOM 1716 C CA . LEU A 1 212 ? 4.883 2.856 -2.985 1.00 96.25 212 LEU A CA 1
ATOM 1717 C C . LEU A 1 212 ? 5.979 3.500 -3.841 1.00 96.25 212 LEU A C 1
ATOM 1719 O O . LEU A 1 212 ? 7.151 3.159 -3.679 1.00 96.25 212 LEU A O 1
ATOM 1723 N N . ASP A 1 213 ? 5.604 4.395 -4.756 1.00 93.50 213 ASP A N 1
ATOM 1724 C CA . ASP A 1 213 ? 6.550 5.222 -5.522 1.00 93.50 213 ASP A CA 1
ATOM 1725 C C . ASP A 1 213 ? 6.797 6.502 -4.721 1.00 93.50 213 ASP A C 1
ATOM 1727 O O . ASP A 1 213 ? 5.875 7.294 -4.524 1.00 93.50 213 ASP A O 1
ATOM 1731 N N . ILE A 1 214 ? 8.003 6.650 -4.174 1.00 92.06 214 ILE A N 1
ATOM 1732 C CA . ILE A 1 214 ? 8.350 7.736 -3.256 1.00 92.06 214 ILE A CA 1
ATOM 1733 C C . ILE A 1 214 ? 9.422 8.590 -3.913 1.00 92.06 214 ILE A C 1
ATOM 1735 O O . ILE A 1 214 ? 10.570 8.172 -4.092 1.00 92.06 214 ILE A O 1
ATOM 1739 N N . ASP A 1 215 ? 9.028 9.807 -4.251 1.00 86.25 215 ASP A N 1
ATOM 1740 C CA . ASP A 1 215 ? 9.889 10.799 -4.873 1.00 86.25 215 ASP A CA 1
ATOM 1741 C C . ASP A 1 215 ? 10.381 11.811 -3.834 1.00 86.25 215 ASP A C 1
ATOM 1743 O O . ASP A 1 215 ? 9.772 11.984 -2.788 1.00 86.25 215 ASP A O 1
ATOM 1747 N N . ASN A 1 216 ? 11.479 12.516 -4.120 1.00 84.06 216 ASN A N 1
ATOM 1748 C CA . ASN A 1 216 ? 11.975 13.625 -3.289 1.00 84.06 216 ASN A CA 1
ATOM 1749 C C . ASN A 1 216 ? 12.161 13.264 -1.802 1.00 84.06 216 ASN A C 1
ATOM 1751 O O . ASN A 1 216 ? 11.830 14.056 -0.920 1.00 84.06 216 ASN A O 1
ATOM 1755 N N . VAL A 1 217 ? 12.690 12.069 -1.525 1.00 87.81 217 VAL A N 1
ATOM 1756 C CA . VAL A 1 217 ? 12.932 11.606 -0.155 1.00 87.81 217 VAL A CA 1
ATOM 1757 C C . VAL A 1 217 ? 13.884 12.560 0.566 1.00 87.81 217 VAL A C 1
ATOM 1759 O O . VAL A 1 217 ? 15.001 12.811 0.100 1.00 87.81 217 VAL A O 1
ATOM 1762 N N . THR A 1 218 ? 13.454 13.053 1.726 1.00 87.12 218 THR A N 1
ATOM 1763 C CA . THR A 1 218 ? 14.259 13.920 2.600 1.00 87.12 218 THR A CA 1
ATOM 1764 C C . THR A 1 218 ? 14.729 13.213 3.873 1.00 87.12 218 THR A C 1
ATOM 1766 O O . THR A 1 218 ? 15.758 13.605 4.428 1.00 87.12 218 THR A O 1
ATOM 1769 N N . GLY A 1 219 ? 14.020 12.161 4.300 1.00 86.56 219 GLY A N 1
ATOM 1770 C CA . GLY A 1 219 ? 14.332 11.352 5.484 1.00 86.56 219 GLY A CA 1
ATOM 1771 C C . GLY A 1 219 ? 15.369 10.248 5.245 1.00 86.56 219 GLY A C 1
ATOM 1772 O O . GLY A 1 219 ? 15.838 10.035 4.123 1.00 86.56 219 GLY A O 1
ATOM 1773 N N . ASP A 1 220 ? 15.725 9.517 6.307 1.00 90.00 220 ASP A N 1
ATOM 1774 C CA . ASP A 1 220 ? 16.611 8.349 6.209 1.00 90.00 220 ASP A CA 1
ATOM 1775 C C . ASP A 1 220 ? 15.833 7.093 5.783 1.00 90.00 220 ASP A C 1
ATOM 1777 O O . ASP A 1 220 ? 14.980 6.562 6.496 1.00 90.00 220 ASP A O 1
ATOM 1781 N N . VAL A 1 221 ? 16.174 6.567 4.608 1.00 91.62 221 VAL A N 1
ATOM 1782 C CA . VAL A 1 221 ? 15.568 5.360 4.034 1.00 91.62 221 VAL A CA 1
ATOM 1783 C C . VAL A 1 221 ? 15.744 4.129 4.939 1.00 91.62 221 VAL A C 1
ATOM 1785 O O . VAL A 1 221 ? 14.877 3.251 4.964 1.00 91.62 221 VAL A O 1
ATOM 1788 N N . LYS A 1 222 ? 16.832 4.055 5.720 1.00 94.19 222 LYS A N 1
ATOM 1789 C CA . LYS A 1 222 ? 17.041 2.970 6.692 1.00 94.19 222 LYS A CA 1
ATOM 1790 C C . LYS A 1 222 ? 16.069 3.065 7.865 1.00 94.19 222 LYS A C 1
ATOM 1792 O O . LYS A 1 222 ? 15.595 2.028 8.326 1.00 94.19 222 LYS A O 1
ATOM 1797 N N . GLU A 1 223 ? 15.729 4.273 8.312 1.00 94.94 223 GLU A N 1
ATOM 1798 C CA . GLU A 1 223 ? 14.724 4.480 9.361 1.00 94.94 223 GLU A CA 1
ATOM 1799 C C . GLU A 1 223 ? 13.321 4.106 8.881 1.00 94.94 223 GLU A C 1
ATOM 1801 O O . GLU A 1 223 ? 12.590 3.441 9.617 1.00 94.94 223 GLU A O 1
ATOM 1806 N N . LEU A 1 224 ? 12.966 4.439 7.632 1.00 96.00 224 LEU A N 1
ATOM 1807 C CA . LEU A 1 224 ? 11.715 3.976 7.021 1.00 96.00 224 LEU A CA 1
ATOM 1808 C C . LEU A 1 224 ? 11.638 2.444 7.023 1.00 96.00 224 LEU A C 1
ATOM 1810 O O . LEU A 1 224 ? 10.629 1.870 7.433 1.00 96.00 224 LEU A O 1
ATOM 1814 N N . SER A 1 225 ? 12.718 1.776 6.605 1.00 97.44 225 SER A N 1
ATOM 1815 C CA . SER A 1 225 ? 12.772 0.313 6.592 1.00 97.44 225 SER A CA 1
ATOM 1816 C C . SER A 1 225 ? 12.661 -0.283 8.000 1.00 97.44 225 SER A C 1
ATOM 1818 O O . SER A 1 225 ? 11.891 -1.220 8.227 1.00 97.44 225 SER A O 1
ATOM 1820 N N . ALA A 1 226 ? 13.367 0.292 8.977 1.00 95.81 226 ALA A N 1
ATOM 1821 C CA . ALA A 1 226 ? 13.289 -0.135 10.370 1.00 95.81 226 ALA A CA 1
ATOM 1822 C C . ALA A 1 226 ? 11.875 0.033 10.951 1.00 95.81 226 ALA A C 1
ATOM 1824 O O . ALA A 1 226 ? 11.400 -0.858 11.657 1.00 95.81 226 ALA A O 1
ATOM 1825 N N . TYR A 1 227 ? 11.184 1.128 10.620 1.00 95.62 227 TYR A N 1
ATOM 1826 C CA . TYR A 1 227 ? 9.797 1.368 11.021 1.00 95.62 227 TYR A CA 1
ATOM 1827 C C . TYR A 1 227 ? 8.832 0.333 10.431 1.00 95.62 227 TYR A C 1
ATOM 1829 O O . TYR A 1 227 ? 8.059 -0.280 11.162 1.00 95.62 227 TYR A O 1
ATOM 1837 N N . LEU A 1 228 ? 8.897 0.070 9.125 1.00 95.25 228 LEU A N 1
ATOM 1838 C CA . LEU A 1 228 ? 8.046 -0.952 8.507 1.00 95.25 228 LEU A CA 1
ATOM 1839 C C . LEU A 1 228 ? 8.309 -2.337 9.121 1.00 95.25 228 LEU A C 1
ATOM 1841 O O . LEU A 1 228 ? 7.376 -3.073 9.447 1.00 95.25 228 LEU A O 1
ATOM 1845 N N . LYS A 1 229 ? 9.581 -2.665 9.373 1.00 93.56 229 LYS A N 1
ATOM 1846 C CA . LYS A 1 229 ? 9.970 -3.930 10.002 1.00 93.56 229 LYS A CA 1
ATOM 1847 C C . LYS A 1 229 ? 9.493 -4.045 11.453 1.00 93.56 229 LYS A C 1
ATOM 1849 O O . LYS A 1 229 ? 9.082 -5.132 11.855 1.00 93.56 229 LYS A O 1
ATOM 1854 N N . SER A 1 230 ? 9.502 -2.959 12.233 1.00 90.50 230 SER A N 1
ATOM 1855 C CA . SER A 1 230 ? 8.980 -2.967 13.611 1.00 90.50 230 SER A CA 1
ATOM 1856 C C . SER A 1 230 ? 7.469 -3.207 13.657 1.00 90.50 230 SER A C 1
ATOM 1858 O O . SER A 1 230 ? 6.973 -3.831 14.591 1.00 90.50 230 SER A O 1
ATOM 1860 N N . ARG A 1 231 ? 6.753 -2.822 12.595 1.00 87.31 231 ARG A N 1
ATOM 1861 C CA . ARG A 1 231 ? 5.330 -3.121 12.377 1.00 87.31 231 ARG A CA 1
ATOM 1862 C C . ARG A 1 231 ? 5.078 -4.503 11.759 1.00 87.31 231 ARG A C 1
ATOM 1864 O O . ARG A 1 231 ? 3.947 -4.800 11.393 1.00 87.31 231 ARG A O 1
ATOM 1871 N N . LYS A 1 232 ? 6.111 -5.353 11.659 1.00 91.56 232 LYS A N 1
ATOM 1872 C CA . LYS A 1 232 ? 6.075 -6.689 11.031 1.00 91.56 232 LYS A CA 1
ATOM 1873 C C . LYS A 1 232 ? 5.664 -6.667 9.554 1.00 91.56 232 LYS A C 1
ATOM 1875 O O . LYS A 1 232 ? 5.110 -7.636 9.045 1.00 91.56 232 LYS A O 1
ATOM 1880 N N . ILE A 1 233 ? 5.950 -5.571 8.855 1.00 92.81 233 ILE A N 1
ATOM 1881 C CA . ILE A 1 233 ? 5.670 -5.425 7.428 1.00 92.81 233 ILE A CA 1
ATOM 1882 C C . ILE A 1 233 ? 6.944 -5.779 6.667 1.00 92.81 233 ILE A C 1
ATOM 1884 O O . ILE A 1 233 ? 7.891 -4.986 6.621 1.00 92.81 233 ILE A O 1
ATOM 1888 N N . SER A 1 234 ? 6.984 -6.970 6.066 1.00 97.00 234 SER A N 1
ATOM 1889 C CA . SER A 1 234 ? 8.035 -7.290 5.094 1.00 97.00 234 SER A CA 1
ATOM 1890 C C . SER A 1 234 ? 7.967 -6.333 3.918 1.00 97.00 234 SER A C 1
ATOM 1892 O O . SER A 1 234 ? 6.884 -5.943 3.489 1.00 97.00 234 SER A O 1
ATOM 1894 N N . HIS A 1 235 ? 9.126 -5.946 3.401 1.00 98.06 235 HIS A N 1
ATOM 1895 C CA . HIS A 1 235 ? 9.216 -5.023 2.281 1.00 98.06 235 HIS A CA 1
ATOM 1896 C C . HIS A 1 235 ? 10.601 -5.081 1.631 1.00 98.06 235 HIS A C 1
ATOM 1898 O O . HIS A 1 235 ? 11.568 -5.568 2.219 1.00 98.06 235 HIS A O 1
ATOM 1904 N N . LEU A 1 236 ? 10.695 -4.530 0.426 1.00 97.75 236 LEU A N 1
ATOM 1905 C CA . LEU A 1 236 ? 11.940 -4.290 -0.292 1.00 97.75 236 LEU A CA 1
ATOM 1906 C C . LEU A 1 236 ? 12.014 -2.806 -0.661 1.00 97.75 236 LEU A C 1
ATOM 1908 O O . LEU A 1 236 ? 11.126 -2.309 -1.354 1.00 97.75 236 LEU A O 1
ATOM 1912 N N . VAL A 1 237 ? 13.065 -2.107 -0.216 1.00 96.00 237 VAL A N 1
ATOM 1913 C CA . VAL A 1 237 ? 13.331 -0.719 -0.629 1.00 96.00 237 VAL A CA 1
ATOM 1914 C C . VAL A 1 237 ? 14.405 -0.693 -1.699 1.00 96.00 237 VAL A C 1
ATOM 1916 O O . VAL A 1 237 ? 15.499 -1.218 -1.496 1.00 96.00 237 VAL A O 1
ATOM 1919 N N . VAL A 1 238 ? 14.107 -0.061 -2.828 1.00 92.56 238 VAL A N 1
ATOM 1920 C CA . VAL A 1 238 ? 14.985 -0.052 -4.000 1.00 92.56 238 VAL A CA 1
ATOM 1921 C C . VAL A 1 238 ? 15.066 1.322 -4.640 1.00 92.56 238 VAL A C 1
ATOM 1923 O O . VAL A 1 238 ? 14.059 2.016 -4.772 1.00 92.56 238 VAL A O 1
ATOM 1926 N N . SER A 1 239 ? 16.265 1.712 -5.072 1.00 85.44 239 SER A N 1
ATOM 1927 C CA . SER A 1 239 ? 16.444 2.891 -5.919 1.00 85.44 239 SER A CA 1
ATOM 1928 C C . SER A 1 239 ? 15.979 2.621 -7.343 1.00 85.44 239 SER A C 1
ATOM 1930 O O . SER A 1 239 ? 16.002 1.495 -7.847 1.00 85.44 239 SER A O 1
ATOM 1932 N N . THR A 1 240 ? 15.617 3.702 -8.019 1.00 76.19 240 THR A N 1
ATOM 1933 C CA . THR A 1 240 ? 15.299 3.705 -9.448 1.00 76.19 240 THR A CA 1
ATOM 1934 C C . THR A 1 240 ? 16.392 4.457 -10.218 1.00 76.19 240 THR A C 1
ATOM 1936 O O . THR A 1 240 ? 17.368 4.903 -9.620 1.00 76.19 240 THR A O 1
ATOM 1939 N N . TYR A 1 241 ? 16.237 4.622 -11.536 1.00 68.44 241 TYR A N 1
ATOM 1940 C CA . TYR A 1 241 ? 17.242 5.219 -12.434 1.00 68.44 241 TYR A CA 1
ATOM 1941 C C . TYR A 1 241 ? 17.866 6.550 -11.947 1.00 68.44 241 TYR A C 1
ATOM 1943 O O . TYR A 1 241 ? 19.025 6.816 -12.250 1.00 68.44 241 TYR A O 1
ATOM 1951 N N . ARG A 1 242 ? 17.149 7.381 -11.170 1.00 65.62 242 ARG A N 1
ATOM 1952 C CA . ARG A 1 242 ? 17.711 8.599 -10.549 1.00 65.62 242 ARG A CA 1
ATOM 1953 C C . ARG A 1 242 ? 17.765 8.474 -9.027 1.00 65.62 242 ARG A C 1
ATOM 1955 O O . ARG A 1 242 ? 16.725 8.526 -8.378 1.00 65.62 242 ARG A O 1
ATOM 1962 N N . CYS A 1 243 ? 18.973 8.392 -8.471 1.00 61.44 243 CYS A N 1
ATOM 1963 C CA . CYS A 1 243 ? 19.224 8.448 -7.030 1.00 61.44 243 CYS A CA 1
ATOM 1964 C C . CYS A 1 243 ? 20.392 9.403 -6.739 1.00 61.44 243 CYS A C 1
ATOM 1966 O O . CYS A 1 243 ? 21.518 8.988 -6.479 1.00 61.44 243 CYS A O 1
ATOM 1968 N N . LEU A 1 244 ? 20.141 10.713 -6.829 1.00 59.41 244 LEU A N 1
ATOM 1969 C CA . LEU A 1 244 ? 21.173 11.720 -6.582 1.00 59.41 244 LEU A CA 1
ATOM 1970 C C . LEU A 1 244 ? 21.340 11.934 -5.073 1.00 59.41 244 LEU A C 1
ATOM 1972 O O . LEU A 1 244 ? 20.554 12.640 -4.443 1.00 59.41 244 LEU A O 1
ATOM 1976 N N . ASN A 1 245 ? 22.384 11.334 -4.504 1.00 50.84 245 ASN A N 1
ATOM 1977 C CA . ASN A 1 245 ? 22.885 11.673 -3.175 1.00 50.84 245 ASN A CA 1
ATOM 1978 C C . ASN A 1 245 ? 24.106 12.584 -3.350 1.00 50.84 245 ASN A C 1
ATOM 1980 O O . ASN A 1 245 ? 25.232 12.101 -3.423 1.00 50.84 245 ASN A O 1
ATOM 1984 N N . VAL A 1 246 ? 23.887 13.885 -3.547 1.00 49.25 246 VAL A N 1
ATOM 1985 C CA . VAL A 1 246 ? 24.995 14.837 -3.716 1.00 49.25 246 VAL A CA 1
ATOM 1986 C C . VAL A 1 246 ? 25.163 15.605 -2.413 1.00 49.25 246 VAL A C 1
ATOM 1988 O O . VAL A 1 246 ? 24.229 16.253 -1.953 1.00 49.25 246 VAL A O 1
ATOM 1991 N N . GLU A 1 247 ? 26.369 15.556 -1.848 1.00 47.38 247 GLU A N 1
ATOM 1992 C CA . GLU A 1 247 ? 26.787 16.271 -0.629 1.00 47.38 247 GLU A CA 1
ATOM 1993 C C . GLU A 1 247 ? 26.645 17.809 -0.727 1.00 47.38 247 GLU A C 1
ATOM 1995 O O . GLU A 1 247 ? 26.785 18.513 0.270 1.00 47.38 247 GLU A O 1
ATOM 2000 N N . ASN A 1 248 ? 26.298 18.344 -1.905 1.00 44.03 248 ASN A N 1
ATOM 2001 C CA . ASN A 1 248 ? 26.018 19.757 -2.135 1.00 44.03 248 ASN A CA 1
ATOM 2002 C C . ASN A 1 248 ? 24.502 20.019 -2.170 1.00 44.03 248 ASN A C 1
ATOM 2004 O O . ASN A 1 248 ? 23.786 19.659 -3.103 1.00 44.03 248 ASN A O 1
ATOM 2008 N N . TYR A 1 249 ? 24.051 20.678 -1.107 1.00 45.69 249 TYR A N 1
ATOM 2009 C CA . TYR A 1 249 ? 22.688 20.904 -0.621 1.00 45.69 249 TYR A CA 1
ATOM 2010 C C . TYR A 1 249 ? 21.708 21.713 -1.506 1.00 45.69 249 TYR A C 1
ATOM 2012 O O . TYR A 1 249 ? 20.820 22.365 -0.962 1.00 45.69 249 TYR A O 1
ATOM 2020 N N . SER A 1 250 ? 21.785 21.691 -2.840 1.00 47.88 250 SER A N 1
ATOM 2021 C CA . SER A 1 250 ? 20.770 22.386 -3.661 1.00 47.88 250 SER A CA 1
ATOM 2022 C C . SER A 1 250 ? 19.626 21.494 -4.161 1.00 47.88 250 SER A C 1
ATOM 2024 O O . SER A 1 250 ? 18.508 21.987 -4.257 1.00 47.88 250 SER A O 1
ATOM 2026 N N . GLU A 1 251 ? 19.841 20.198 -4.440 1.00 52.50 251 GLU A N 1
ATOM 2027 C CA . GLU A 1 251 ? 18.800 19.327 -5.031 1.00 52.50 251 GLU A CA 1
ATOM 2028 C C . GLU A 1 251 ? 18.948 17.843 -4.625 1.00 52.50 251 GLU A C 1
ATOM 2030 O O . GLU A 1 251 ? 19.364 16.994 -5.417 1.00 52.50 251 GLU A O 1
ATOM 2035 N N . ARG A 1 252 ? 18.597 17.484 -3.382 1.00 57.28 252 ARG A N 1
ATOM 2036 C CA . ARG A 1 252 ? 18.512 16.070 -2.970 1.00 57.28 252 ARG A CA 1
ATOM 2037 C C . ARG A 1 252 ? 17.271 15.432 -3.613 1.00 57.28 252 ARG A C 1
ATOM 2039 O O . ARG A 1 252 ? 16.162 15.594 -3.117 1.00 57.28 252 ARG A O 1
ATOM 2046 N N . GLN A 1 253 ? 17.453 14.730 -4.733 1.00 69.62 253 GLN A N 1
ATOM 2047 C CA . GLN A 1 253 ? 16.394 13.988 -5.434 1.00 69.62 253 GLN A CA 1
ATOM 2048 C C . GLN A 1 253 ? 16.623 12.482 -5.282 1.00 69.62 253 GLN A C 1
ATOM 2050 O O . GLN A 1 253 ? 17.060 11.795 -6.210 1.00 69.62 253 GLN A O 1
ATOM 2055 N N . ILE A 1 254 ? 16.352 11.966 -4.084 1.00 79.69 254 ILE A N 1
ATOM 2056 C CA . ILE A 1 254 ? 16.330 10.524 -3.843 1.00 79.69 254 ILE A CA 1
ATOM 2057 C C . ILE A 1 254 ? 14.937 10.011 -4.225 1.00 79.69 254 ILE A C 1
ATOM 2059 O O . ILE A 1 254 ? 13.931 10.491 -3.702 1.00 79.69 254 ILE A O 1
ATOM 2063 N N . LYS A 1 255 ? 14.890 9.049 -5.153 1.00 85.38 255 LYS A N 1
ATOM 2064 C CA . LYS A 1 255 ? 13.664 8.377 -5.599 1.00 85.38 255 LYS A CA 1
ATOM 2065 C C . LYS A 1 255 ? 13.762 6.893 -5.300 1.00 85.38 255 LYS A C 1
ATOM 2067 O O . LYS A 1 255 ? 14.660 6.213 -5.811 1.00 85.38 255 LYS A O 1
ATOM 2072 N N . ILE A 1 256 ? 12.835 6.393 -4.498 1.00 90.81 256 ILE A N 1
ATOM 2073 C CA . ILE A 1 256 ? 12.799 4.994 -4.080 1.00 90.81 256 ILE A CA 1
ATOM 2074 C C . ILE A 1 256 ? 11.447 4.376 -4.395 1.00 90.81 256 ILE A C 1
ATOM 2076 O O . ILE A 1 256 ? 10.427 5.055 -4.493 1.00 90.81 256 ILE A O 1
ATOM 2080 N N . ARG A 1 257 ? 11.444 3.053 -4.494 1.00 93.38 257 ARG A N 1
ATOM 2081 C CA . ARG A 1 257 ? 10.231 2.249 -4.436 1.00 93.38 257 ARG A CA 1
ATOM 2082 C C . ARG A 1 257 ? 10.270 1.362 -3.219 1.00 93.38 257 ARG A C 1
ATOM 2084 O O . ARG A 1 257 ? 11.309 0.777 -2.919 1.00 93.38 257 ARG A O 1
ATOM 2091 N N . VAL A 1 258 ? 9.128 1.244 -2.559 1.00 97.00 258 VAL A N 1
ATOM 2092 C CA . VAL A 1 258 ? 8.919 0.267 -1.493 1.00 97.00 258 VAL A CA 1
ATOM 2093 C C . VAL A 1 258 ? 7.920 -0.761 -2.000 1.00 97.00 258 VAL A C 1
ATOM 2095 O O . VAL A 1 258 ? 6.762 -0.433 -2.253 1.00 97.00 258 VAL A O 1
ATOM 2098 N N . LEU A 1 259 ? 8.385 -1.992 -2.193 1.00 97.88 259 LEU A N 1
ATOM 2099 C CA . LEU A 1 259 ? 7.553 -3.128 -2.573 1.00 97.88 259 LEU A CA 1
ATOM 2100 C C . LEU A 1 259 ? 7.129 -3.848 -1.295 1.00 97.88 259 LEU A C 1
ATOM 2102 O O . LEU A 1 259 ? 7.987 -4.265 -0.520 1.00 97.88 259 LEU A O 1
ATOM 2106 N N . VAL A 1 260 ? 5.825 -4.001 -1.086 1.00 98.31 260 VAL A N 1
ATOM 2107 C CA . VAL A 1 260 ? 5.234 -4.634 0.098 1.00 98.31 260 VAL A CA 1
ATOM 2108 C C . VAL A 1 260 ? 4.437 -5.866 -0.343 1.00 98.31 260 VAL A C 1
ATOM 2110 O O . VAL A 1 260 ? 3.392 -5.700 -0.981 1.00 98.31 260 VAL A O 1
ATOM 2113 N N . PRO A 1 261 ? 4.908 -7.094 -0.052 1.00 98.19 261 PRO A N 1
ATOM 2114 C CA . PRO A 1 261 ? 4.158 -8.311 -0.325 1.00 98.19 261 PRO A CA 1
ATOM 2115 C C . PRO A 1 261 ? 2.933 -8.429 0.587 1.00 98.19 261 PRO A C 1
ATOM 2117 O O . PRO A 1 261 ? 2.957 -8.057 1.765 1.00 98.19 261 PRO A O 1
ATOM 2120 N N . LEU A 1 262 ? 1.867 -8.988 0.026 1.00 98.06 262 LEU A N 1
ATOM 2121 C CA . LEU A 1 262 ? 0.577 -9.199 0.663 1.00 98.06 262 LEU A CA 1
ATOM 2122 C C . LEU A 1 262 ? 0.338 -10.688 0.922 1.00 98.06 262 LEU A C 1
ATOM 2124 O O . LEU A 1 262 ? 0.748 -11.553 0.149 1.00 98.06 262 LEU A O 1
ATOM 2128 N N . THR A 1 263 ? -0.371 -10.978 2.008 1.00 96.19 263 THR A N 1
ATOM 2129 C CA . THR A 1 263 ? -0.839 -12.335 2.348 1.00 96.19 263 THR A CA 1
ATOM 2130 C C . THR A 1 263 ? -1.802 -12.908 1.303 1.00 96.19 263 THR A C 1
ATOM 2132 O O . THR A 1 263 ? -1.747 -14.096 0.990 1.00 96.19 263 THR A O 1
ATOM 2135 N N . GLU A 1 264 ? -2.655 -12.061 0.724 1.00 96.88 264 GLU A N 1
ATOM 2136 C CA . GLU A 1 264 ? -3.692 -12.421 -0.247 1.00 96.88 264 GLU A CA 1
ATOM 2137 C C . GLU A 1 264 ? -3.656 -11.450 -1.439 1.00 96.88 264 GLU A C 1
ATOM 2139 O O . GLU A 1 264 ? -3.160 -10.327 -1.327 1.00 96.88 264 GLU A O 1
ATOM 2144 N N . ALA A 1 265 ? -4.150 -11.883 -2.598 1.00 97.50 265 ALA A N 1
ATOM 2145 C CA . ALA A 1 265 ? -4.248 -11.017 -3.767 1.00 97.50 265 ALA A CA 1
ATOM 2146 C C . ALA A 1 265 ? -5.414 -10.031 -3.603 1.00 97.50 265 ALA A C 1
ATOM 2148 O O . ALA A 1 265 ? -6.470 -10.397 -3.084 1.00 97.50 265 ALA A O 1
ATOM 2149 N N . VAL A 1 266 ? -5.233 -8.797 -4.072 1.00 96.50 266 VAL A N 1
ATOM 2150 C CA . VAL A 1 266 ? -6.224 -7.715 -3.980 1.00 96.50 266 VAL A CA 1
ATOM 2151 C C . VAL A 1 266 ? -6.548 -7.127 -5.348 1.00 96.50 266 VAL A C 1
ATOM 2153 O O . VAL A 1 266 ? -5.697 -7.102 -6.238 1.00 96.50 266 VAL A O 1
ATOM 2156 N N . ASP A 1 267 ? -7.779 -6.645 -5.500 1.00 93.62 267 ASP A N 1
ATOM 2157 C CA . ASP A 1 267 ? -8.246 -5.905 -6.670 1.00 93.62 267 ASP A CA 1
ATOM 2158 C C . ASP A 1 267 ? -7.791 -4.431 -6.649 1.00 93.62 267 ASP A C 1
ATOM 2160 O O . ASP A 1 267 ? -7.049 -3.982 -5.771 1.00 93.62 267 ASP A O 1
ATOM 2164 N N . ALA A 1 268 ? -8.243 -3.650 -7.633 1.00 91.69 268 ALA A N 1
ATOM 2165 C CA . ALA A 1 268 ? -7.907 -2.235 -7.752 1.00 91.69 268 ALA A CA 1
ATOM 2166 C C . ALA A 1 268 ? -8.369 -1.381 -6.553 1.00 91.69 268 ALA A C 1
ATOM 2168 O O . ALA A 1 268 ? -7.633 -0.491 -6.120 1.00 91.69 268 ALA A O 1
ATOM 2169 N N . GLU A 1 269 ? -9.574 -1.628 -6.027 1.00 89.62 269 GLU A N 1
ATOM 2170 C CA . GLU A 1 269 ? -10.163 -0.843 -4.932 1.00 89.62 269 GLU A CA 1
ATOM 2171 C C . GLU A 1 269 ? -9.402 -1.100 -3.623 1.00 89.62 269 GLU A C 1
ATOM 2173 O O . GLU A 1 269 ? -8.962 -0.159 -2.949 1.00 89.62 269 GLU A O 1
ATOM 2178 N N . ASN A 1 270 ? -9.152 -2.374 -3.316 1.00 92.31 270 ASN A N 1
ATOM 2179 C CA . ASN A 1 270 ? -8.434 -2.804 -2.123 1.00 92.31 270 ASN A CA 1
ATOM 2180 C C . ASN A 1 270 ? -6.938 -2.464 -2.195 1.00 92.31 270 ASN A C 1
ATOM 2182 O O . ASN A 1 270 ? -6.355 -2.070 -1.184 1.00 92.31 270 ASN A O 1
ATOM 2186 N N . TYR A 1 271 ? -6.324 -2.504 -3.383 1.00 95.06 271 TYR A N 1
ATOM 2187 C CA . TYR A 1 271 ? -4.961 -2.008 -3.603 1.00 95.06 271 TYR A CA 1
ATOM 2188 C C . TYR A 1 271 ? -4.818 -0.532 -3.214 1.00 95.06 271 TYR A C 1
ATOM 2190 O O . TYR A 1 271 ? -3.944 -0.170 -2.419 1.00 95.06 271 TYR A O 1
ATOM 2198 N N . SER A 1 272 ? -5.693 0.331 -3.744 1.00 91.38 272 SER A N 1
ATOM 2199 C CA . SER A 1 272 ? -5.665 1.766 -3.441 1.00 91.38 272 SER A CA 1
ATOM 2200 C C . SER A 1 272 ? -5.923 2.034 -1.958 1.00 91.38 272 SER A C 1
ATOM 2202 O O . SER A 1 272 ? -5.275 2.904 -1.376 1.00 91.38 272 SER A O 1
ATOM 2204 N N . ARG A 1 273 ? -6.812 1.259 -1.322 1.00 90.69 273 ARG A N 1
ATOM 2205 C CA . ARG A 1 273 ? -7.043 1.325 0.127 1.00 90.69 273 ARG A CA 1
ATOM 2206 C C . ARG A 1 273 ? -5.774 1.023 0.926 1.00 90.69 273 ARG A C 1
ATOM 2208 O O . ARG A 1 273 ? -5.414 1.810 1.801 1.00 90.69 273 ARG A O 1
ATOM 2215 N N . ILE A 1 274 ? -5.090 -0.083 0.626 1.00 94.56 274 ILE A N 1
ATOM 2216 C CA . ILE A 1 274 ? -3.874 -0.493 1.344 1.00 94.56 274 ILE A CA 1
ATOM 2217 C C . ILE A 1 274 ? -2.774 0.561 1.195 1.00 94.56 274 ILE A C 1
ATOM 2219 O O . ILE A 1 274 ? -2.157 0.937 2.190 1.00 94.56 274 ILE A O 1
ATOM 2223 N N . ILE A 1 275 ? -2.560 1.093 -0.014 1.00 94.88 275 ILE A N 1
ATOM 2224 C CA . ILE A 1 275 ? -1.572 2.162 -0.226 1.00 94.88 275 ILE A CA 1
ATOM 2225 C C . ILE A 1 275 ? -1.881 3.392 0.619 1.00 94.88 275 ILE A C 1
ATOM 2227 O O . ILE A 1 275 ? -0.967 3.953 1.218 1.00 94.88 275 ILE A O 1
ATOM 2231 N N . ARG A 1 276 ? -3.145 3.819 0.687 1.00 91.31 276 ARG A N 1
ATOM 2232 C CA . ARG A 1 276 ? -3.527 4.987 1.491 1.00 91.31 276 ARG A CA 1
ATOM 2233 C C . ARG A 1 276 ? -3.283 4.760 2.977 1.00 91.31 276 ARG A C 1
ATOM 2235 O O . ARG A 1 276 ? -2.784 5.668 3.633 1.00 91.31 276 ARG A O 1
ATOM 2242 N N . LEU A 1 277 ? -3.572 3.559 3.485 1.00 91.56 277 LEU A N 1
ATOM 2243 C CA . LEU A 1 277 ? -3.283 3.187 4.875 1.00 91.56 277 LEU A CA 1
ATOM 2244 C C . LEU A 1 277 ? -1.781 3.244 5.163 1.00 91.56 277 LEU A C 1
ATOM 2246 O O . LEU A 1 277 ? -1.368 3.892 6.119 1.00 91.56 277 LEU A O 1
ATOM 2250 N N . LEU A 1 278 ? -0.961 2.627 4.308 1.00 93.81 278 LEU A N 1
ATOM 2251 C CA . LEU A 1 278 ? 0.495 2.650 4.460 1.00 93.81 278 LEU A CA 1
ATOM 2252 C C . LEU A 1 278 ? 1.055 4.072 4.364 1.00 93.81 278 LEU A C 1
ATOM 2254 O O . LEU A 1 278 ? 1.878 4.465 5.184 1.00 93.81 278 LEU A O 1
ATOM 2258 N N . ASN A 1 279 ? 0.594 4.859 3.389 1.00 92.31 279 ASN A N 1
ATOM 2259 C CA . ASN A 1 279 ? 1.013 6.247 3.229 1.00 92.31 279 ASN A CA 1
ATOM 2260 C C . ASN A 1 279 ? 0.636 7.082 4.458 1.00 92.31 279 ASN A C 1
ATOM 2262 O O . ASN A 1 279 ? 1.464 7.838 4.945 1.00 92.31 279 ASN A O 1
ATOM 2266 N N . ARG A 1 280 ? -0.579 6.928 4.999 1.00 88.44 280 ARG A N 1
ATOM 2267 C CA . ARG A 1 280 ? -0.994 7.604 6.236 1.00 88.44 280 ARG A CA 1
ATOM 2268 C C . ARG A 1 280 ? -0.055 7.259 7.391 1.00 88.44 280 ARG A C 1
ATOM 2270 O O . ARG A 1 280 ? 0.517 8.168 7.980 1.00 88.44 280 ARG A O 1
ATOM 2277 N N . ASP A 1 281 ? 0.147 5.970 7.652 1.00 89.81 281 ASP A N 1
ATOM 2278 C CA . ASP A 1 281 ? 0.986 5.495 8.755 1.00 89.81 281 ASP A CA 1
ATOM 2279 C C . ASP A 1 281 ? 2.441 6.021 8.624 1.00 89.81 281 ASP A C 1
ATOM 2281 O O . ASP A 1 281 ? 3.054 6.452 9.603 1.00 89.81 281 ASP A O 1
ATOM 2285 N N . ILE A 1 282 ? 2.984 6.071 7.399 1.00 91.94 282 ILE A N 1
ATOM 2286 C CA . ILE A 1 282 ? 4.306 6.658 7.111 1.00 91.94 282 ILE A CA 1
ATOM 2287 C C . ILE A 1 282 ? 4.314 8.175 7.347 1.00 91.94 282 ILE A C 1
ATOM 2289 O O . ILE A 1 282 ? 5.256 8.687 7.951 1.00 91.94 282 ILE A O 1
ATOM 2293 N N . ARG A 1 283 ? 3.289 8.906 6.891 1.00 89.50 283 ARG A N 1
ATOM 2294 C CA . ARG A 1 283 ? 3.190 10.366 7.070 1.00 89.50 283 ARG A CA 1
ATOM 2295 C C . ARG A 1 283 ? 3.080 10.748 8.545 1.00 89.50 283 ARG A C 1
ATOM 2297 O O . ARG A 1 283 ? 3.740 11.693 8.959 1.00 89.50 283 ARG A O 1
ATOM 2304 N N . GLU A 1 284 ? 2.303 9.996 9.322 1.00 86.94 284 GLU A N 1
ATOM 2305 C CA . GLU A 1 284 ? 2.173 10.173 10.774 1.00 86.94 284 GLU A CA 1
ATOM 2306 C C . GLU A 1 284 ? 3.508 9.941 11.491 1.00 86.94 284 GLU A C 1
ATOM 2308 O O . GLU A 1 284 ? 3.870 10.694 12.395 1.00 86.94 284 GLU A O 1
ATOM 2313 N N . LYS A 1 285 ? 4.277 8.927 11.072 1.00 90.56 285 LYS A N 1
ATOM 2314 C CA . LYS A 1 285 ? 5.580 8.631 11.679 1.00 90.56 285 LYS A CA 1
ATOM 2315 C C . LYS A 1 285 ? 6.678 9.614 11.267 1.00 90.56 285 LYS A C 1
ATOM 2317 O O . LYS A 1 285 ? 7.539 9.937 12.086 1.00 90.56 285 LYS A O 1
ATOM 2322 N N . PHE A 1 286 ? 6.672 10.047 10.010 1.00 90.38 286 PHE A N 1
ATOM 2323 C CA . PHE A 1 286 ? 7.719 10.867 9.402 1.00 90.38 286 PHE A CA 1
ATOM 2324 C C . PHE A 1 286 ? 7.134 12.153 8.799 1.00 90.38 286 PHE A C 1
ATOM 2326 O O . PHE A 1 286 ? 7.137 12.319 7.568 1.00 90.38 286 PHE A O 1
ATOM 2333 N N . PRO A 1 287 ? 6.625 13.072 9.639 1.00 87.62 287 PRO A N 1
ATOM 2334 C CA . PRO A 1 287 ? 6.063 14.328 9.170 1.00 87.62 287 PRO A CA 1
ATOM 2335 C C . PRO A 1 287 ? 7.155 15.242 8.596 1.00 87.62 287 PRO A C 1
ATOM 2337 O O . PRO A 1 287 ? 8.311 15.234 9.031 1.00 87.62 287 PRO A O 1
ATOM 2340 N N . GLN A 1 288 ? 6.782 16.059 7.614 1.00 81.56 288 GLN A N 1
ATOM 2341 C CA . GLN A 1 288 ? 7.623 17.120 7.062 1.00 81.56 288 GLN A CA 1
ATOM 2342 C C . GLN A 1 288 ? 6.784 18.388 6.879 1.00 81.56 288 GLN A C 1
ATOM 2344 O O . GLN A 1 288 ? 6.067 18.541 5.893 1.00 81.56 288 GLN A O 1
ATOM 2349 N N . GLY A 1 289 ? 6.883 19.311 7.836 1.00 73.50 289 GLY A N 1
ATOM 2350 C CA . GLY A 1 289 ? 5.989 20.469 7.899 1.00 73.50 289 GLY A CA 1
ATOM 2351 C C 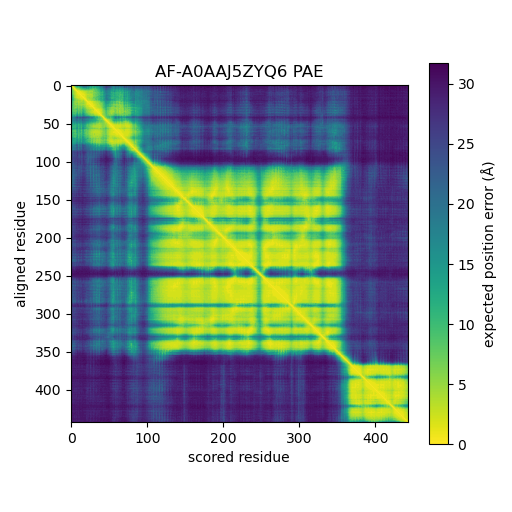. GLY A 1 289 ? 4.553 20.077 8.264 1.00 73.50 289 GLY A C 1
ATOM 2352 O O . GLY A 1 289 ? 4.295 18.952 8.677 1.00 73.50 289 GLY A O 1
ATOM 2353 N N . GLU A 1 290 ? 3.621 21.017 8.112 1.00 55.97 290 GLU A N 1
ATOM 2354 C CA . GLU A 1 290 ? 2.235 20.871 8.587 1.00 55.97 290 GLU A CA 1
ATOM 2355 C C . GLU A 1 290 ? 1.423 19.828 7.797 1.00 55.97 290 GLU A C 1
ATOM 2357 O O . GLU A 1 290 ? 0.536 19.183 8.345 1.00 55.97 290 GLU A O 1
ATOM 2362 N N . PHE A 1 291 ? 1.764 19.602 6.522 1.00 57.62 291 PHE A N 1
ATOM 2363 C CA . PHE A 1 291 ? 1.016 18.694 5.638 1.00 57.62 291 PHE A CA 1
ATOM 2364 C C . PHE A 1 291 ? 1.897 17.734 4.823 1.00 57.62 291 PHE A C 1
ATOM 2366 O O . PHE A 1 291 ? 1.380 16.952 4.022 1.00 57.62 291 PHE A O 1
ATOM 2373 N N . GLY A 1 292 ? 3.220 17.779 4.974 1.00 74.00 292 GLY A N 1
ATOM 2374 C CA . GLY A 1 292 ? 4.146 16.961 4.189 1.00 74.00 292 GLY A CA 1
ATOM 2375 C C . GLY A 1 292 ? 4.626 15.717 4.931 1.00 74.00 292 GLY A C 1
ATOM 2376 O O . GLY A 1 292 ? 4.375 15.527 6.118 1.00 74.00 292 GLY A O 1
ATOM 2377 N N . SER A 1 293 ? 5.349 14.861 4.219 1.00 87.19 293 SER A N 1
ATOM 2378 C CA . SER A 1 293 ? 6.106 13.762 4.814 1.00 87.19 293 SER A CA 1
ATOM 2379 C C . SER A 1 293 ? 7.492 13.710 4.219 1.00 87.19 293 SER A C 1
ATOM 2381 O O . SER A 1 293 ? 7.677 14.065 3.057 1.00 87.19 293 SER A O 1
ATOM 2383 N N . GLN A 1 294 ? 8.439 13.221 5.017 1.00 90.25 294 GLN A N 1
ATOM 2384 C CA . GLN A 1 294 ? 9.808 12.975 4.579 1.00 90.25 294 GLN A CA 1
ATOM 2385 C C . GLN A 1 294 ? 9.902 11.921 3.465 1.00 90.25 294 GLN A C 1
ATOM 2387 O O . GLN A 1 294 ? 10.921 11.833 2.776 1.00 90.25 294 GLN A O 1
ATOM 2392 N N . PHE A 1 295 ? 8.831 11.139 3.290 1.00 92.12 295 PHE A N 1
ATOM 2393 C CA . PHE A 1 295 ? 8.674 10.097 2.283 1.00 92.12 295 PHE A CA 1
ATOM 2394 C C . PHE A 1 295 ? 7.362 10.311 1.508 1.00 92.12 295 PHE A C 1
ATOM 2396 O O . PHE A 1 295 ? 6.396 9.570 1.707 1.00 92.12 295 PHE A O 1
ATOM 2403 N N . PRO A 1 296 ? 7.274 11.335 0.642 1.00 89.81 296 PRO A N 1
ATOM 2404 C CA . PRO A 1 296 ? 6.030 11.648 -0.044 1.00 89.81 296 PRO A CA 1
ATOM 2405 C C . PRO A 1 296 ? 5.757 10.626 -1.159 1.00 89.81 296 PRO A C 1
ATOM 2407 O O . PRO A 1 296 ? 6.463 10.564 -2.166 1.00 89.81 296 PRO A O 1
ATOM 2410 N N . VAL A 1 297 ? 4.717 9.812 -0.965 1.00 90.81 297 VAL A N 1
ATOM 2411 C CA . VAL A 1 297 ? 4.232 8.851 -1.966 1.00 90.81 297 VAL A CA 1
ATOM 2412 C C . VAL A 1 297 ? 3.510 9.601 -3.087 1.00 90.81 297 VAL A C 1
ATOM 2414 O O . VAL A 1 297 ? 2.606 10.390 -2.803 1.00 90.81 297 VAL A O 1
ATOM 2417 N N . ASP A 1 298 ? 3.858 9.329 -4.347 1.00 88.38 298 ASP A N 1
ATOM 2418 C CA . ASP A 1 298 ? 3.209 9.939 -5.512 1.00 88.38 298 ASP A CA 1
ATOM 2419 C C . ASP A 1 298 ? 1.720 9.523 -5.590 1.00 88.38 298 ASP A C 1
ATOM 2421 O O . ASP A 1 298 ? 1.414 8.335 -5.766 1.00 88.38 298 ASP A O 1
ATOM 2425 N N . PRO A 1 299 ? 0.764 10.472 -5.492 1.00 87.31 299 PRO A N 1
ATOM 2426 C CA . PRO A 1 299 ? -0.664 10.190 -5.616 1.00 87.31 299 PRO A CA 1
ATOM 2427 C C . PRO A 1 299 ? -1.051 9.531 -6.946 1.00 87.31 299 PRO A C 1
ATOM 2429 O O . PRO A 1 299 ? -1.953 8.691 -6.970 1.00 87.31 299 PRO A O 1
ATOM 2432 N N . ALA A 1 300 ? -0.364 9.862 -8.046 1.00 86.44 300 ALA A N 1
ATOM 2433 C CA . ALA A 1 300 ? -0.615 9.255 -9.353 1.00 86.44 300 ALA A CA 1
ATOM 2434 C C . ALA A 1 300 ? -0.258 7.759 -9.364 1.00 86.44 300 ALA A C 1
ATOM 2436 O O . ALA A 1 300 ? -0.831 6.982 -10.133 1.00 86.44 300 ALA A O 1
ATOM 2437 N N . CYS A 1 301 ? 0.638 7.340 -8.465 1.00 87.56 301 CYS A N 1
ATOM 2438 C CA . CYS A 1 301 ? 1.090 5.965 -8.318 1.00 87.56 301 CYS A CA 1
ATOM 2439 C C . CYS A 1 301 ? 0.199 5.098 -7.413 1.00 87.56 301 CYS A C 1
ATOM 2441 O O . CYS A 1 301 ? 0.362 3.877 -7.397 1.00 87.56 301 CYS A O 1
ATOM 2443 N N . MET A 1 302 ? -0.802 5.677 -6.736 1.00 89.81 302 MET A N 1
ATOM 2444 C CA . MET A 1 302 ? -1.698 4.979 -5.795 1.00 89.81 302 MET A CA 1
ATOM 2445 C C . MET A 1 302 ? -2.811 4.151 -6.471 1.00 89.81 302 MET A C 1
ATOM 2447 O O . MET A 1 302 ? -3.922 4.020 -5.950 1.00 89.81 302 MET A O 1
ATOM 2451 N N . THR A 1 303 ? -2.532 3.582 -7.643 1.00 89.81 303 THR A N 1
ATOM 2452 C CA . THR A 1 303 ? -3.439 2.705 -8.396 1.00 89.81 303 THR A CA 1
ATOM 2453 C C . THR A 1 303 ? -2.708 1.466 -8.897 1.00 89.81 303 THR A C 1
ATOM 2455 O O . THR A 1 303 ? -1.507 1.495 -9.173 1.00 89.81 303 THR A O 1
ATOM 2458 N N . ILE A 1 304 ? -3.456 0.370 -9.028 1.00 91.44 304 ILE A N 1
ATOM 2459 C CA . ILE A 1 304 ? -2.956 -0.923 -9.498 1.00 91.44 304 ILE A CA 1
ATOM 2460 C C . ILE A 1 304 ? -2.469 -0.873 -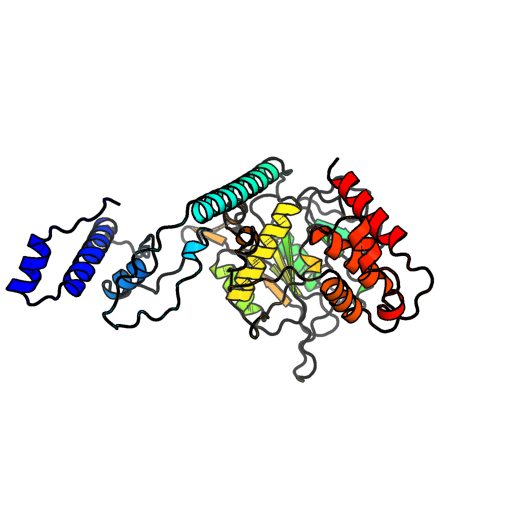10.963 1.00 91.44 304 ILE A C 1
ATOM 2462 O O . ILE A 1 304 ? -1.675 -1.711 -11.389 1.00 91.44 304 ILE A O 1
ATOM 2466 N N . ASN A 1 305 ? -2.922 0.133 -11.719 1.00 90.00 305 ASN A N 1
ATOM 2467 C CA . ASN A 1 305 ? -2.755 0.256 -13.169 1.00 90.00 305 ASN A CA 1
ATOM 2468 C C . ASN A 1 305 ? -1.407 0.850 -13.610 1.00 90.00 305 ASN A C 1
ATOM 2470 O O . ASN A 1 305 ? -1.207 1.100 -14.800 1.00 90.00 305 ASN A O 1
ATOM 2474 N N . ASN A 1 306 ? -0.490 1.107 -12.680 1.00 90.38 306 ASN A N 1
ATOM 2475 C CA . ASN A 1 306 ? 0.799 1.705 -13.004 1.00 90.38 306 ASN A CA 1
ATOM 2476 C C . ASN A 1 306 ? 1.870 0.660 -13.279 1.00 90.38 306 ASN A C 1
ATOM 2478 O O . ASN A 1 306 ? 2.011 -0.323 -12.555 1.00 90.38 306 ASN A O 1
ATOM 2482 N N . ARG A 1 307 ? 2.673 0.925 -14.312 1.00 90.88 307 ARG A N 1
ATOM 2483 C CA . ARG A 1 307 ? 3.951 0.247 -14.520 1.00 90.88 307 ARG A CA 1
ATOM 2484 C C . ARG A 1 307 ? 5.037 1.030 -13.806 1.00 90.88 307 ARG A C 1
ATOM 2486 O O . ARG A 1 307 ? 5.087 2.255 -13.910 1.00 90.88 307 ARG A O 1
ATOM 2493 N N . PHE A 1 308 ? 5.932 0.314 -13.148 1.00 91.50 308 PHE A N 1
ATOM 2494 C CA . PHE A 1 308 ? 7.036 0.903 -12.405 1.00 91.50 308 PHE A CA 1
ATOM 2495 C C . PHE A 1 308 ? 8.340 0.566 -13.101 1.00 91.50 308 PHE A C 1
ATOM 2497 O O . PHE A 1 308 ? 8.477 -0.529 -13.628 1.00 91.50 308 PHE A O 1
ATOM 2504 N N . TYR A 1 309 ? 9.323 1.463 -13.106 1.00 89.06 309 TYR A N 1
ATOM 2505 C CA . TYR A 1 309 ? 10.653 1.063 -13.571 1.00 89.06 309 TYR A CA 1
ATOM 2506 C C . TYR A 1 309 ? 11.218 -0.049 -12.676 1.00 89.06 309 TYR A C 1
ATOM 2508 O O . TYR A 1 309 ? 11.057 -0.032 -11.453 1.00 89.06 309 TYR A O 1
ATOM 2516 N N . ALA A 1 310 ? 11.872 -1.031 -13.277 1.00 89.06 310 ALA A N 1
ATOM 2517 C CA . ALA A 1 310 ? 12.557 -2.067 -12.538 1.00 89.06 310 ALA A CA 1
ATOM 2518 C C . ALA A 1 310 ? 13.667 -1.432 -11.680 1.00 89.06 310 ALA A C 1
ATOM 2520 O O . ALA A 1 310 ? 14.253 -0.410 -12.071 1.00 89.06 310 ALA A O 1
ATOM 2521 N N . PRO A 1 311 ? 13.946 -2.005 -10.498 1.00 88.38 311 PRO A N 1
ATOM 2522 C CA . PRO A 1 311 ? 15.143 -1.682 -9.735 1.00 88.38 311 PRO A CA 1
ATOM 2523 C C . PRO A 1 311 ? 16.370 -1.800 -10.632 1.00 88.38 311 PRO A C 1
ATOM 2525 O O . PRO A 1 311 ? 16.467 -2.740 -11.414 1.00 88.38 311 PRO A O 1
ATOM 2528 N N . CYS A 1 312 ? 17.293 -0.852 -10.540 1.00 84.88 312 CYS A N 1
ATOM 2529 C CA . CYS A 1 312 ? 18.508 -0.853 -11.344 1.00 84.88 312 CYS A CA 1
ATOM 2530 C C . CYS A 1 312 ? 19.648 -0.170 -10.595 1.00 84.88 312 CYS A C 1
ATOM 2532 O O . CYS A 1 312 ? 19.412 0.595 -9.655 1.00 84.88 312 CYS A O 1
ATOM 2534 N N . ARG A 1 313 ? 20.882 -0.396 -11.056 1.00 83.88 313 ARG A N 1
ATOM 2535 C CA . ARG A 1 313 ? 22.012 0.446 -10.672 1.00 83.88 313 ARG A CA 1
ATOM 2536 C C . ARG A 1 313 ? 21.834 1.831 -11.313 1.00 83.88 313 ARG A C 1
ATOM 2538 O O . ARG A 1 313 ? 21.749 1.893 -12.543 1.00 83.88 313 ARG A O 1
ATOM 2545 N N . PRO A 1 314 ? 21.694 2.915 -10.529 1.00 75.50 314 PRO A N 1
ATOM 2546 C CA . PRO A 1 314 ? 21.527 4.251 -11.086 1.00 75.50 314 PRO A CA 1
ATOM 2547 C C . PRO A 1 314 ? 22.828 4.723 -11.745 1.00 75.50 314 PRO A C 1
ATOM 2549 O O . PRO A 1 314 ? 23.912 4.347 -11.307 1.00 75.50 314 PRO A O 1
ATOM 2552 N N . GLU A 1 315 ? 22.710 5.587 -12.757 1.00 71.69 315 GLU A N 1
ATOM 2553 C CA . GLU A 1 315 ? 23.864 6.189 -13.452 1.00 71.69 315 GLU A CA 1
ATOM 2554 C C . GLU A 1 315 ? 24.710 7.073 -12.515 1.00 71.69 315 GLU A C 1
ATOM 2556 O O . GLU A 1 315 ? 25.914 7.263 -12.661 1.00 71.69 315 GLU A O 1
ATOM 2561 N N . LYS A 1 316 ? 24.048 7.664 -11.515 1.00 69.75 316 LYS A N 1
ATOM 2562 C CA . LYS A 1 316 ? 24.662 8.545 -10.522 1.00 69.75 316 LYS A CA 1
ATOM 2563 C C . LYS A 1 316 ? 24.158 8.183 -9.135 1.00 69.75 316 LYS A C 1
ATOM 2565 O O . LYS A 1 316 ? 22.952 8.028 -8.947 1.00 69.75 316 LYS A O 1
ATOM 2570 N N . GLY A 1 317 ? 25.084 8.139 -8.179 1.00 71.12 317 GLY A N 1
ATOM 2571 C CA . GLY A 1 317 ? 24.830 7.764 -6.789 1.00 71.12 317 GLY A CA 1
ATOM 2572 C C . GLY A 1 317 ? 25.008 6.269 -6.525 1.00 71.12 317 GLY A C 1
ATOM 2573 O O . GLY A 1 317 ? 25.286 5.484 -7.430 1.00 71.12 317 GLY A O 1
ATOM 2574 N N . GLU A 1 318 ? 24.866 5.876 -5.263 1.00 76.62 318 GLU A N 1
ATOM 2575 C CA . GLU A 1 318 ? 24.885 4.465 -4.877 1.00 76.62 318 GLU A CA 1
ATOM 2576 C C . GLU A 1 318 ? 23.491 3.840 -5.038 1.00 76.62 318 GLU A C 1
ATOM 2578 O O . GLU A 1 318 ? 22.487 4.490 -4.718 1.00 76.62 318 GLU A O 1
ATOM 2583 N N . PRO A 1 319 ? 23.398 2.587 -5.522 1.00 84.38 319 PRO A N 1
ATOM 2584 C CA . PRO A 1 319 ? 22.131 1.876 -5.552 1.00 84.38 319 PRO A CA 1
ATOM 2585 C C . PRO A 1 319 ? 21.613 1.648 -4.130 1.00 84.38 319 PRO A C 1
ATOM 2587 O O . PRO A 1 319 ? 22.333 1.179 -3.250 1.00 84.38 319 PRO A O 1
ATOM 2590 N N . ILE A 1 320 ? 20.329 1.920 -3.921 1.00 88.44 320 ILE A N 1
ATOM 2591 C CA . ILE A 1 320 ? 19.631 1.551 -2.694 1.00 88.44 320 ILE A CA 1
ATOM 2592 C C . ILE A 1 320 ? 19.030 0.169 -2.920 1.00 88.44 320 ILE A C 1
ATOM 2594 O O . ILE A 1 320 ? 18.244 -0.029 -3.845 1.00 88.44 320 ILE A O 1
ATOM 2598 N N . PHE A 1 321 ? 19.393 -0.775 -2.058 1.00 93.31 321 PHE A N 1
ATOM 2599 C CA . PHE A 1 321 ? 18.763 -2.085 -1.963 1.00 93.31 321 PHE A CA 1
ATOM 2600 C C . PHE A 1 321 ? 18.695 -2.482 -0.488 1.00 93.31 321 PHE A C 1
ATOM 2602 O O . PHE A 1 321 ? 19.711 -2.829 0.114 1.00 93.31 321 PHE A O 1
ATOM 2609 N N . ILE A 1 322 ? 17.509 -2.404 0.109 1.00 95.44 322 ILE A N 1
ATOM 2610 C CA . ILE A 1 322 ? 17.280 -2.768 1.509 1.00 95.44 322 ILE A CA 1
ATOM 2611 C C . ILE A 1 322 ? 16.263 -3.902 1.554 1.00 95.44 322 ILE A C 1
ATOM 2613 O O . ILE A 1 322 ? 15.079 -3.702 1.280 1.00 95.44 322 ILE A O 1
ATOM 2617 N N . ASP A 1 323 ? 16.742 -5.089 1.924 1.00 96.50 323 ASP A N 1
ATOM 2618 C CA . ASP A 1 323 ? 15.894 -6.226 2.273 1.00 96.50 323 ASP A CA 1
ATOM 2619 C C . ASP A 1 323 ? 15.334 -6.020 3.688 1.00 96.50 323 ASP A C 1
ATOM 2621 O O . ASP A 1 323 ? 16.004 -6.245 4.700 1.00 96.50 323 ASP A O 1
ATOM 2625 N N . GLY A 1 324 ? 14.092 -5.548 3.736 1.00 96.44 324 GLY A N 1
ATOM 2626 C CA . GLY A 1 324 ? 13.338 -5.291 4.953 1.00 96.44 324 GLY A CA 1
ATOM 2627 C C . GLY A 1 324 ? 12.472 -6.465 5.397 1.00 96.44 324 GLY A C 1
ATOM 2628 O O . GLY A 1 324 ? 11.549 -6.264 6.186 1.00 96.44 324 GLY A O 1
ATOM 2629 N N . THR A 1 325 ? 12.719 -7.679 4.895 1.00 96.06 325 THR A N 1
ATOM 2630 C CA . THR A 1 325 ? 11.860 -8.833 5.179 1.00 96.06 325 THR A CA 1
ATOM 2631 C C . THR A 1 325 ? 11.837 -9.154 6.675 1.00 96.06 325 THR A C 1
ATOM 2633 O O . THR A 1 325 ? 12.877 -9.258 7.344 1.00 96.06 325 THR A O 1
ATOM 2636 N N . TYR A 1 326 ? 10.626 -9.292 7.210 1.00 93.50 326 TYR A N 1
ATOM 2637 C CA . TYR A 1 326 ? 10.362 -9.753 8.563 1.00 93.50 326 TYR A CA 1
ATOM 2638 C C . TYR A 1 326 ? 10.070 -11.251 8.522 1.00 93.50 326 TYR A C 1
ATOM 2640 O O . TYR A 1 326 ? 9.276 -11.713 7.707 1.00 93.50 326 TYR A O 1
ATOM 2648 N N . TYR A 1 327 ? 10.701 -12.005 9.415 1.00 90.75 327 TYR A N 1
ATOM 2649 C CA . TYR A 1 327 ? 10.509 -13.445 9.521 1.00 90.75 327 TYR A CA 1
ATOM 2650 C C . TYR A 1 327 ? 9.947 -13.789 10.889 1.00 90.75 327 TYR A C 1
ATOM 2652 O O . TYR A 1 327 ? 10.350 -13.207 11.898 1.00 90.75 327 TYR A O 1
ATOM 2660 N N . GLU A 1 328 ? 9.052 -14.769 10.923 1.00 84.88 328 GLU A N 1
ATOM 2661 C CA . GLU A 1 328 ? 8.742 -15.454 12.170 1.00 84.88 328 GLU A CA 1
ATOM 2662 C C . GLU A 1 328 ? 9.917 -16.342 12.579 1.00 84.88 328 GLU A C 1
ATOM 2664 O O . GLU A 1 328 ? 10.508 -17.052 11.756 1.00 84.88 328 GLU A O 1
ATOM 2669 N N . TYR A 1 329 ? 10.239 -16.298 13.869 1.00 78.75 329 TYR A N 1
ATOM 2670 C CA . TYR A 1 329 ? 11.275 -17.121 14.472 1.00 78.75 329 TYR A CA 1
ATOM 2671 C C . TYR A 1 329 ? 10.656 -18.047 15.508 1.00 78.75 329 TYR A C 1
ATOM 2673 O O . TYR A 1 329 ? 9.887 -17.611 16.362 1.00 78.75 329 TYR A O 1
ATOM 2681 N N . ASP A 1 330 ? 11.048 -19.312 15.455 1.00 75.69 330 ASP A N 1
ATOM 2682 C CA . ASP A 1 330 ? 10.750 -20.303 16.482 1.00 75.69 330 ASP A CA 1
ATOM 2683 C C . ASP A 1 330 ? 12.074 -20.793 17.061 1.00 75.69 330 ASP A C 1
ATOM 2685 O O . ASP A 1 330 ? 12.885 -21.365 16.334 1.00 75.69 330 ASP A O 1
ATOM 2689 N N . CYS A 1 331 ? 12.347 -20.477 18.329 1.00 72.62 331 CYS A N 1
ATOM 2690 C CA . CYS A 1 331 ? 13.614 -20.805 18.993 1.00 72.62 331 CYS A CA 1
ATOM 2691 C C . CYS A 1 331 ? 14.861 -20.509 18.125 1.00 72.62 331 CYS A C 1
ATOM 2693 O O . CYS A 1 331 ? 15.749 -21.349 17.998 1.00 72.62 331 CYS A O 1
ATOM 2695 N N . PHE A 1 332 ? 14.920 -19.311 17.524 1.00 75.12 332 PHE A N 1
ATOM 2696 C CA . PHE A 1 332 ? 15.984 -18.830 16.618 1.00 75.12 332 PHE A CA 1
ATOM 2697 C C . PHE A 1 332 ? 16.015 -19.439 15.204 1.00 75.12 332 PHE A C 1
ATOM 2699 O O . PHE A 1 332 ? 16.857 -19.048 14.395 1.00 75.12 332 PHE A O 1
ATOM 2706 N N . VAL A 1 333 ? 15.078 -20.321 14.851 1.00 75.56 333 VAL A N 1
ATOM 2707 C CA . VAL A 1 333 ? 14.934 -20.847 13.488 1.00 75.56 333 VAL A CA 1
ATOM 2708 C C . VAL A 1 333 ? 13.996 -19.954 12.681 1.00 75.56 333 VAL A C 1
ATOM 2710 O O . VAL A 1 333 ? 12.842 -19.744 13.051 1.00 75.56 333 VAL A O 1
ATOM 2713 N N . LYS A 1 334 ? 14.505 -19.434 11.561 1.00 79.69 334 LYS A N 1
ATOM 2714 C CA . LYS A 1 334 ? 13.754 -18.663 10.563 1.00 79.69 334 LYS A CA 1
ATOM 2715 C C . LYS A 1 334 ? 12.706 -19.574 9.902 1.00 79.69 334 LYS A C 1
ATOM 2717 O O . LYS A 1 334 ? 13.098 -20.528 9.235 1.00 79.69 334 LYS A O 1
ATOM 2722 N N . LYS A 1 335 ? 11.406 -19.303 10.084 1.00 82.69 335 LYS A N 1
ATOM 2723 C CA . LYS A 1 335 ? 10.319 -20.108 9.488 1.00 82.69 335 LYS A CA 1
ATOM 2724 C C . LYS A 1 335 ? 9.928 -19.619 8.099 1.00 82.69 335 LYS A C 1
ATOM 2726 O O . LYS A 1 335 ? 10.274 -20.243 7.105 1.00 82.69 335 LYS A O 1
ATOM 2731 N N . ALA A 1 336 ? 9.194 -18.516 8.051 1.00 86.00 336 ALA A N 1
ATOM 2732 C CA . ALA A 1 336 ? 8.611 -17.981 6.832 1.00 86.00 336 ALA A CA 1
ATOM 2733 C C . ALA A 1 336 ? 8.599 -16.449 6.888 1.00 86.00 336 ALA A C 1
ATOM 2735 O O . ALA A 1 336 ? 8.557 -15.878 7.990 1.00 86.00 336 ALA A O 1
ATOM 2736 N N . PRO A 1 337 ? 8.680 -15.776 5.730 1.00 91.50 337 PRO A N 1
ATOM 2737 C CA . PRO A 1 337 ? 8.478 -14.341 5.671 1.00 91.50 337 PRO A CA 1
ATOM 2738 C C . PRO A 1 337 ? 7.031 -14.004 6.050 1.00 91.50 337 PRO A C 1
ATOM 2740 O O . PRO A 1 337 ? 6.092 -14.698 5.664 1.00 91.50 337 PRO A O 1
ATOM 2743 N N . VAL A 1 338 ? 6.851 -12.929 6.815 1.00 93.06 338 VAL A N 1
ATOM 2744 C CA . VAL A 1 338 ? 5.528 -12.425 7.202 1.00 93.06 338 VAL A CA 1
ATOM 2745 C C . VAL A 1 338 ? 5.135 -11.312 6.253 1.00 93.06 338 VAL A C 1
ATOM 2747 O O . VAL A 1 338 ? 5.824 -10.296 6.161 1.00 93.06 338 VAL A O 1
ATOM 2750 N N . PHE A 1 339 ? 4.031 -11.491 5.545 1.00 96.06 339 PHE A N 1
ATOM 2751 C CA . PHE A 1 339 ? 3.507 -10.491 4.620 1.00 96.06 339 PHE A CA 1
ATOM 2752 C C . PHE A 1 339 ? 2.450 -9.616 5.284 1.00 96.06 339 PHE A C 1
ATOM 2754 O O . PHE A 1 339 ? 1.928 -9.947 6.348 1.00 96.06 339 PHE A O 1
ATOM 2761 N N . LEU A 1 340 ? 2.129 -8.490 4.647 1.00 95.56 340 LEU A N 1
ATOM 2762 C CA . LEU A 1 340 ? 1.086 -7.603 5.144 1.00 95.56 340 LEU A CA 1
ATOM 2763 C C . LEU A 1 340 ? -0.269 -8.328 5.121 1.00 95.56 340 LEU A C 1
ATOM 2765 O O . LEU A 1 340 ? -0.699 -8.852 4.085 1.00 95.56 340 LEU A O 1
ATOM 2769 N N . ASP A 1 341 ? -0.934 -8.370 6.274 1.00 93.00 341 ASP A N 1
ATOM 2770 C CA . ASP A 1 341 ? -2.254 -8.980 6.420 1.00 93.00 341 ASP A CA 1
ATOM 2771 C C . ASP A 1 341 ? -3.313 -8.119 5.717 1.00 93.00 341 ASP A C 1
ATOM 2773 O O . ASP A 1 341 ? -3.674 -7.028 6.168 1.00 93.00 341 ASP A O 1
ATOM 2777 N N . VAL A 1 342 ? -3.824 -8.634 4.597 1.00 93.25 342 VAL A N 1
ATOM 2778 C CA . VAL A 1 342 ? -4.841 -7.960 3.789 1.00 93.25 342 VAL A CA 1
ATOM 2779 C C . VAL A 1 342 ? -6.137 -7.815 4.570 1.00 93.25 342 VAL A C 1
ATOM 2781 O O . VAL A 1 342 ? -6.746 -6.746 4.545 1.00 93.25 342 VAL A O 1
ATOM 2784 N N . LYS A 1 343 ? -6.550 -8.850 5.309 1.00 87.50 343 LYS A N 1
ATOM 2785 C CA . LYS A 1 343 ? -7.796 -8.830 6.082 1.00 87.50 343 LYS A CA 1
ATOM 2786 C C . LYS A 1 343 ? -7.724 -7.785 7.184 1.00 87.50 343 LYS A C 1
ATOM 2788 O O . LYS A 1 343 ? -8.695 -7.054 7.380 1.00 87.50 343 LYS A O 1
ATOM 2793 N N . TRP A 1 344 ? -6.570 -7.657 7.838 1.00 84.75 344 TRP A N 1
ATOM 2794 C CA . TRP A 1 344 ? -6.327 -6.578 8.793 1.00 84.75 344 TRP A CA 1
ATOM 2795 C C . TRP A 1 344 ? -6.444 -5.193 8.136 1.00 84.75 344 TRP A C 1
ATOM 2797 O O . TRP A 1 344 ? -7.138 -4.320 8.655 1.00 84.75 344 TRP A O 1
ATOM 2807 N N . CYS A 1 345 ? -5.863 -4.989 6.949 1.00 88.31 345 CYS A N 1
ATOM 2808 C CA . CYS A 1 345 ? -6.017 -3.727 6.216 1.00 88.31 345 CYS A CA 1
ATOM 2809 C C . CYS A 1 345 ? -7.471 -3.429 5.806 1.00 88.31 345 CYS A C 1
ATOM 2811 O O . CYS A 1 345 ? -7.879 -2.268 5.801 1.00 88.31 345 CYS A O 1
ATOM 2813 N N . MET A 1 346 ? -8.272 -4.448 5.483 1.00 82.75 346 MET A N 1
ATOM 2814 C CA . MET A 1 346 ? -9.677 -4.259 5.101 1.00 82.75 346 MET A CA 1
ATOM 2815 C C . MET A 1 346 ? -10.562 -3.814 6.270 1.00 82.75 346 MET A C 1
ATOM 2817 O O . MET A 1 346 ? -11.562 -3.131 6.049 1.00 82.75 346 MET A O 1
ATOM 2821 N N . VAL A 1 347 ? -10.211 -4.171 7.510 1.00 78.44 347 VAL A N 1
ATOM 2822 C CA . VAL A 1 347 ? -10.999 -3.795 8.697 1.00 78.44 347 VAL A CA 1
ATOM 2823 C C . VAL A 1 347 ? -10.595 -2.458 9.320 1.00 78.44 347 VAL A C 1
ATOM 2825 O O . VAL A 1 347 ? -11.383 -1.911 10.088 1.00 78.44 347 VAL A O 1
ATOM 2828 N N . ARG A 1 348 ? -9.416 -1.912 8.990 1.00 75.94 348 ARG A N 1
ATOM 2829 C CA . ARG A 1 348 ? -8.988 -0.576 9.441 1.00 75.94 348 ARG A CA 1
ATOM 2830 C C . ARG A 1 348 ? -9.756 0.508 8.706 1.00 75.94 348 ARG A C 1
ATOM 2832 O O . ARG A 1 348 ? -9.814 0.451 7.484 1.00 75.94 348 ARG A O 1
ATOM 2839 N N . ASN A 1 349 ? -10.262 1.519 9.407 1.00 66.06 349 ASN A N 1
ATOM 2840 C CA . ASN A 1 349 ? -10.873 2.692 8.779 1.00 66.06 349 ASN A CA 1
ATOM 2841 C C . ASN A 1 349 ? -9.811 3.733 8.382 1.00 66.06 349 ASN A C 1
ATOM 2843 O O . ASN A 1 349 ? -8.879 4.021 9.139 1.00 66.06 349 ASN A O 1
ATOM 2847 N N . LEU A 1 350 ? -9.966 4.317 7.193 1.00 64.88 350 LEU A N 1
ATOM 2848 C CA . LEU A 1 350 ? -9.256 5.531 6.786 1.00 64.88 350 LEU A CA 1
ATOM 2849 C C . LEU A 1 350 ? -10.031 6.769 7.262 1.00 64.88 350 LEU A C 1
ATOM 2851 O O . LEU A 1 350 ? -11.257 6.722 7.262 1.00 64.88 350 LEU A O 1
ATOM 2855 N N . PRO A 1 351 ? -9.377 7.900 7.584 1.00 56.59 351 PRO A N 1
ATOM 2856 C CA . PRO A 1 351 ? -10.076 9.149 7.892 1.00 56.59 351 PRO A CA 1
ATOM 2857 C C . PRO A 1 351 ? -11.004 9.592 6.753 1.00 56.59 351 PRO A C 1
ATOM 2859 O O . PRO A 1 351 ? -12.129 9.996 7.002 1.00 56.59 351 PRO A O 1
ATOM 2862 N N . GLU A 1 352 ? -10.598 9.379 5.497 1.00 56.81 352 GLU A N 1
ATOM 2863 C CA . GLU A 1 352 ? -11.434 9.580 4.299 1.00 56.81 352 GLU A CA 1
ATOM 2864 C C . GLU A 1 352 ? -12.670 8.656 4.247 1.00 56.81 352 GLU A C 1
ATOM 2866 O O . GLU A 1 352 ? -13.635 8.937 3.537 1.00 56.81 352 GLU A O 1
ATOM 2871 N N . ASP A 1 353 ? -12.655 7.518 4.952 1.00 47.56 353 ASP A N 1
ATOM 2872 C CA . ASP A 1 353 ? -13.857 6.691 5.105 1.00 47.56 353 ASP A CA 1
ATOM 2873 C C . ASP A 1 353 ? -14.878 7.380 6.016 1.00 47.56 353 ASP A C 1
ATOM 2875 O O . ASP A 1 353 ? -16.078 7.225 5.807 1.00 47.56 353 ASP A O 1
ATOM 2879 N N . LEU A 1 354 ? -14.393 8.180 6.966 1.00 47.38 354 LEU A N 1
ATOM 2880 C CA . LEU A 1 354 ? -15.160 8.955 7.944 1.00 47.38 354 LEU A CA 1
ATOM 2881 C C . LEU A 1 354 ? -15.534 10.337 7.448 1.00 47.38 354 LEU A C 1
ATOM 2883 O O . LEU A 1 354 ? -16.429 10.950 8.008 1.00 47.38 354 LEU A O 1
ATOM 2887 N N . GLU A 1 355 ? -14.884 10.801 6.381 1.00 43.22 355 GLU A N 1
ATOM 2888 C CA . GLU A 1 355 ? -15.347 11.917 5.559 1.00 43.22 355 GLU A CA 1
ATOM 2889 C C . GLU A 1 355 ? -16.617 11.568 4.754 1.00 43.22 355 GLU A C 1
ATOM 2891 O O . GLU A 1 355 ? -17.015 12.308 3.856 1.00 43.22 355 GLU A O 1
ATOM 2896 N N . ALA A 1 356 ? -17.326 10.483 5.094 1.00 39.53 356 ALA A N 1
ATOM 2897 C CA . ALA A 1 356 ? -18.783 10.487 4.995 1.00 39.53 356 ALA A CA 1
ATOM 2898 C C . ALA A 1 356 ? -19.287 11.711 5.766 1.00 39.53 356 ALA A C 1
ATOM 2900 O O . ALA A 1 356 ? -18.980 11.835 6.946 1.00 39.53 356 ALA A O 1
ATOM 2901 N N . PRO A 1 357 ? -19.985 12.629 5.079 1.00 37.88 357 PRO A N 1
ATOM 2902 C CA . PRO A 1 357 ? -19.794 14.068 5.226 1.00 37.88 357 PRO A CA 1
ATOM 2903 C C . PRO A 1 357 ? -19.553 14.423 6.687 1.00 37.88 357 PRO A C 1
ATOM 2905 O O . PRO A 1 357 ? -20.505 14.521 7.461 1.00 37.88 357 PRO A O 1
ATOM 2908 N N . VAL A 1 358 ? -18.274 14.598 7.057 1.00 35.81 358 VAL A N 1
ATOM 2909 C CA . VAL A 1 358 ? -17.939 15.286 8.297 1.00 35.81 358 VAL A CA 1
ATOM 2910 C C . VAL A 1 358 ? -18.685 16.586 8.169 1.00 35.81 358 VAL A C 1
ATOM 2912 O O . VAL A 1 358 ? -18.401 17.403 7.290 1.00 35.81 358 VAL A O 1
ATOM 2915 N N . ILE A 1 359 ? -19.731 16.660 8.982 1.00 35.97 359 ILE A N 1
ATOM 2916 C CA . ILE A 1 359 ? -20.405 17.833 9.467 1.00 35.97 359 ILE A CA 1
ATOM 2917 C C . ILE A 1 359 ? -19.539 19.024 9.071 1.00 35.97 359 ILE A C 1
ATOM 2919 O O . ILE A 1 359 ? -18.521 19.313 9.708 1.00 35.97 359 ILE A O 1
ATOM 2923 N N . LYS A 1 360 ? -19.940 19.725 7.997 1.00 32.56 360 LYS A N 1
ATOM 2924 C CA . LYS A 1 360 ? -19.766 21.171 7.997 1.00 32.56 360 LYS A CA 1
ATOM 2925 C C . LYS A 1 360 ? -20.388 21.541 9.323 1.00 32.56 360 LYS A C 1
ATOM 2927 O O . LYS A 1 360 ? -21.614 21.568 9.417 1.00 32.56 360 LYS A O 1
ATOM 2932 N N . ARG A 1 361 ? -19.559 21.684 10.367 1.00 31.72 361 ARG A N 1
ATOM 2933 C CA . ARG A 1 361 ? -19.985 22.268 11.627 1.00 31.72 361 ARG A CA 1
ATOM 2934 C C . ARG A 1 361 ? -20.770 23.461 11.151 1.00 31.72 361 ARG A C 1
ATOM 2936 O O . ARG A 1 361 ? -20.242 24.266 10.378 1.00 31.72 361 ARG A O 1
ATOM 2943 N N . HIS A 1 362 ? -22.050 23.494 11.496 1.00 30.36 362 HIS A N 1
ATOM 2944 C CA . HIS A 1 362 ? -22.821 24.710 11.435 1.00 30.36 362 HIS A CA 1
ATOM 2945 C C . HIS A 1 362 ? -22.132 25.672 12.411 1.00 30.36 362 HIS A C 1
ATOM 2947 O O . HIS A 1 362 ? -22.612 25.944 13.502 1.00 30.36 362 HIS A O 1
ATOM 2953 N N . ILE A 1 363 ? -20.961 26.182 12.013 1.00 29.77 363 ILE A N 1
ATOM 2954 C CA . ILE A 1 363 ? -20.599 27.557 12.236 1.00 29.77 363 ILE A CA 1
ATOM 2955 C C . ILE A 1 363 ? -21.809 28.278 11.676 1.00 29.77 363 ILE A C 1
ATOM 2957 O O . ILE A 1 363 ? -22.143 28.143 10.494 1.00 29.77 363 ILE A O 1
ATOM 2961 N N . ALA A 1 364 ? -22.549 28.878 12.595 1.00 36.41 364 ALA A N 1
ATOM 2962 C CA . ALA A 1 364 ? -23.716 29.675 12.323 1.00 36.41 364 ALA A CA 1
ATOM 2963 C C . ALA A 1 364 ? -23.529 30.449 11.003 1.00 36.41 364 ALA A C 1
ATOM 2965 O O . ALA A 1 364 ? -22.637 31.285 10.885 1.00 36.41 364 ALA A O 1
ATOM 2966 N N . GLY A 1 365 ? -24.349 30.110 10.002 1.00 36.66 365 GLY A N 1
ATOM 2967 C CA . GLY A 1 365 ? -24.432 30.820 8.727 1.00 36.66 365 GLY A CA 1
ATOM 2968 C C . GLY A 1 365 ? -23.499 30.346 7.604 1.00 36.66 365 GLY A C 1
ATOM 2969 O O . GLY A 1 365 ? -22.703 31.137 7.110 1.00 36.66 365 GLY A O 1
ATOM 2970 N N . SER A 1 366 ? -23.665 29.128 7.067 1.00 38.81 366 SER A N 1
ATOM 2971 C CA . SER A 1 366 ? -23.275 28.914 5.662 1.00 38.81 366 SER A CA 1
ATOM 2972 C C . SER A 1 366 ? -24.361 29.519 4.775 1.00 38.81 366 SER A C 1
ATOM 2974 O O . SER A 1 366 ? -25.353 28.868 4.436 1.00 38.81 366 SER A O 1
ATOM 2976 N N . VAL A 1 367 ? -24.199 30.796 4.446 1.00 48.84 367 VAL A N 1
ATOM 2977 C CA . VAL A 1 367 ? -24.968 31.453 3.390 1.00 48.84 367 VAL A CA 1
ATOM 2978 C C . VAL A 1 367 ? -24.834 30.585 2.139 1.00 48.84 367 VAL A C 1
ATOM 2980 O O . VAL A 1 367 ? -23.723 30.233 1.739 1.00 48.84 367 VAL A O 1
ATOM 2983 N N . ARG A 1 368 ? -25.963 30.156 1.564 1.00 57.78 368 ARG A N 1
ATOM 2984 C CA . ARG A 1 368 ? -25.979 29.481 0.262 1.00 57.78 368 ARG A CA 1
ATOM 2985 C C . ARG A 1 368 ? -25.204 30.379 -0.698 1.00 57.78 368 ARG A C 1
ATOM 2987 O O . ARG A 1 368 ? -25.666 31.490 -0.947 1.00 57.78 368 ARG A O 1
ATOM 2994 N N . LYS A 1 369 ? -24.046 29.917 -1.190 1.00 74.38 369 LYS A N 1
ATOM 2995 C CA . LYS A 1 369 ? -23.256 30.697 -2.145 1.00 74.38 369 LYS A CA 1
ATOM 2996 C C . LYS A 1 369 ? -24.165 31.096 -3.294 1.00 74.38 369 LYS A C 1
ATOM 2998 O O . LYS A 1 369 ? -24.864 30.247 -3.867 1.00 74.38 369 LYS A O 1
ATOM 3003 N N . THR A 1 370 ? -24.212 32.387 -3.579 1.00 86.62 370 THR A N 1
ATOM 3004 C CA . THR A 1 370 ? -25.027 32.884 -4.679 1.00 86.62 370 THR A CA 1
ATOM 3005 C C . THR A 1 370 ? -24.470 32.332 -5.988 1.00 86.62 370 THR A C 1
ATOM 3007 O O . THR A 1 370 ? -23.288 31.994 -6.094 1.00 86.62 370 THR A O 1
ATOM 3010 N N . ALA A 1 371 ? -25.316 32.217 -7.011 1.00 84.12 371 ALA A N 1
ATOM 3011 C CA . ALA A 1 371 ? -24.870 31.735 -8.314 1.00 84.12 371 ALA A CA 1
ATOM 3012 C C . ALA A 1 371 ? -23.725 32.601 -8.877 1.00 84.12 371 ALA A C 1
ATOM 3014 O O . ALA A 1 371 ? -22.876 32.120 -9.620 1.00 84.12 371 ALA A O 1
ATOM 3015 N N . GLU A 1 372 ? -23.669 33.875 -8.488 1.00 85.50 372 GLU A N 1
ATOM 3016 C CA . GLU A 1 372 ? -22.623 34.810 -8.889 1.00 85.50 372 GLU A CA 1
ATOM 3017 C C . GLU A 1 372 ? -21.287 34.538 -8.202 1.00 85.50 372 GLU A C 1
ATOM 3019 O O . GLU A 1 372 ? -20.260 34.567 -8.876 1.00 85.50 372 GLU A O 1
ATOM 3024 N N . GLU A 1 373 ? -21.294 34.209 -6.909 1.00 86.25 373 GLU A N 1
ATOM 3025 C CA . GLU A 1 373 ? -20.088 33.835 -6.159 1.00 86.25 373 GLU A CA 1
ATOM 3026 C C . GLU A 1 373 ? -19.436 32.577 -6.736 1.00 86.25 373 GLU A C 1
ATOM 3028 O O . GLU A 1 373 ? -18.226 32.555 -6.946 1.00 86.25 373 GLU A O 1
ATOM 3033 N N . ILE A 1 374 ? -20.239 31.565 -7.077 1.00 87.56 374 ILE A N 1
ATOM 3034 C CA . ILE A 1 374 ? -19.749 30.321 -7.693 1.00 87.56 374 ILE A CA 1
ATOM 3035 C C . ILE A 1 374 ? -19.073 30.619 -9.040 1.00 87.56 374 ILE A C 1
ATOM 3037 O O . ILE A 1 374 ? -17.969 30.149 -9.310 1.00 87.56 374 ILE A O 1
ATOM 3041 N N . VAL A 1 375 ? -19.705 31.444 -9.882 1.00 89.31 375 VAL A N 1
ATOM 3042 C CA . VAL A 1 375 ? -19.145 31.814 -11.192 1.00 89.31 375 VAL A CA 1
ATOM 3043 C C . VAL A 1 375 ? -17.861 32.636 -11.039 1.00 89.31 375 VAL A C 1
ATOM 3045 O O . VAL A 1 375 ? -16.924 32.443 -11.811 1.00 89.31 375 VAL A O 1
ATOM 3048 N N . LEU A 1 376 ? -17.794 33.531 -10.050 1.00 87.94 376 LEU A N 1
ATOM 3049 C CA . LEU A 1 376 ? -16.613 34.349 -9.761 1.00 87.94 376 LEU A CA 1
ATOM 3050 C C . LEU A 1 376 ? -15.426 33.514 -9.267 1.00 87.94 376 LEU A C 1
ATOM 3052 O O . LEU A 1 376 ? -14.309 33.719 -9.740 1.00 87.94 376 LEU A O 1
ATOM 3056 N N . GLU A 1 377 ? -15.656 32.559 -8.365 1.00 86.75 377 GLU A N 1
ATOM 3057 C CA . GLU A 1 377 ? -14.614 31.649 -7.871 1.00 86.75 377 GLU A CA 1
ATOM 3058 C C . GLU A 1 377 ? -14.035 30.798 -9.004 1.00 86.75 377 GLU A C 1
ATOM 3060 O O . GLU A 1 377 ? -12.816 30.703 -9.156 1.00 86.75 377 GLU A O 1
ATOM 3065 N N . CYS A 1 378 ? -14.894 30.241 -9.861 1.00 86.50 378 CYS A N 1
ATOM 3066 C CA . CYS A 1 378 ? -14.443 29.495 -11.030 1.00 86.50 378 CYS A CA 1
ATOM 3067 C C . CYS A 1 378 ? -13.713 30.386 -12.043 1.00 86.50 378 CYS A C 1
ATOM 3069 O O . CYS A 1 378 ? -12.713 29.965 -12.621 1.00 86.50 378 CYS A O 1
ATOM 3071 N N . ALA A 1 379 ? -14.151 31.632 -12.236 1.00 85.81 379 ALA A N 1
ATOM 3072 C CA . ALA A 1 379 ? -13.463 32.576 -13.115 1.00 85.81 379 ALA A CA 1
ATOM 3073 C C . ALA A 1 379 ? -12.062 32.936 -12.598 1.00 85.81 379 ALA A C 1
ATOM 3075 O O . ALA A 1 379 ? -11.137 33.061 -13.397 1.00 85.81 379 ALA A O 1
ATOM 3076 N N . ALA A 1 380 ? -11.875 33.040 -11.279 1.00 83.50 380 ALA A N 1
ATOM 3077 C CA . ALA A 1 380 ? -10.570 33.308 -10.672 1.00 83.50 380 ALA A CA 1
ATOM 3078 C C . ALA A 1 380 ? -9.541 32.191 -10.936 1.00 83.50 380 ALA A C 1
ATOM 3080 O O . ALA A 1 380 ? -8.338 32.447 -10.934 1.00 83.50 380 ALA A O 1
ATOM 3081 N N . MET A 1 381 ? -10.004 30.967 -11.214 1.00 79.69 381 MET A N 1
ATOM 3082 C CA . MET A 1 381 ? -9.154 29.831 -11.590 1.00 79.69 381 MET A CA 1
ATOM 3083 C C . MET A 1 381 ? -8.748 29.842 -13.075 1.00 79.69 381 MET A C 1
ATOM 3085 O O . MET A 1 381 ? -7.905 29.045 -13.491 1.00 79.69 381 MET A O 1
ATOM 3089 N N . ALA A 1 382 ? -9.307 30.742 -13.893 1.00 80.12 382 ALA A N 1
ATOM 3090 C CA . ALA A 1 382 ? -8.939 30.877 -15.296 1.00 80.12 382 ALA A CA 1
ATOM 3091 C C . ALA A 1 382 ? -7.610 31.639 -15.445 1.00 80.12 382 ALA A C 1
ATOM 3093 O O . ALA A 1 382 ? -7.555 32.867 -15.399 1.00 80.12 382 ALA A O 1
ATOM 3094 N N . SER A 1 383 ? -6.520 30.905 -15.672 1.00 66.00 383 SER A N 1
ATOM 3095 C CA . SER A 1 383 ? -5.232 31.487 -16.059 1.00 66.00 383 SER A CA 1
ATOM 3096 C C . SER A 1 383 ? -5.230 31.933 -17.530 1.00 66.00 383 SER A C 1
ATOM 3098 O O . SER A 1 383 ? -6.087 31.535 -18.329 1.00 66.00 383 SER A O 1
ATOM 3100 N N . ALA A 1 384 ? -4.266 32.783 -17.905 1.00 58.47 384 ALA A N 1
ATOM 3101 C CA . ALA A 1 384 ? -4.141 33.347 -19.249 1.00 58.47 384 ALA A CA 1
ATOM 3102 C C . ALA A 1 384 ? -3.996 32.244 -20.320 1.00 58.47 384 ALA A C 1
ATOM 3104 O O . ALA A 1 384 ? -2.902 31.760 -20.590 1.00 58.47 384 ALA A O 1
ATOM 3105 N N . GLY A 1 385 ? -5.121 31.855 -20.928 1.00 60.25 385 GLY A N 1
ATOM 3106 C CA . GLY A 1 385 ? -5.190 30.892 -22.031 1.00 60.25 385 GLY A CA 1
ATOM 3107 C C . GLY A 1 385 ? -5.936 29.585 -21.741 1.00 60.25 385 GLY A C 1
ATOM 3108 O O . GLY A 1 385 ? -6.176 28.849 -22.691 1.00 60.25 385 GLY A O 1
ATOM 3109 N N . ASN A 1 386 ? -6.356 29.305 -20.498 1.00 70.25 386 ASN A N 1
ATOM 3110 C CA . ASN A 1 386 ? -6.944 28.002 -20.134 1.00 70.25 386 ASN A CA 1
ATOM 3111 C C . ASN A 1 386 ? -8.310 28.094 -19.426 1.00 70.25 386 ASN A C 1
ATOM 3113 O O . ASN A 1 386 ? -8.578 27.398 -18.453 1.00 70.25 386 ASN A O 1
ATOM 3117 N N . GLY A 1 387 ? -9.183 28.987 -19.892 1.00 77.38 387 GLY A N 1
ATOM 3118 C CA . GLY A 1 387 ? -10.465 29.251 -19.227 1.00 77.38 387 GLY A CA 1
ATOM 3119 C C . GLY A 1 387 ? -11.639 28.356 -19.622 1.00 77.38 387 GLY A C 1
ATOM 3120 O O . GLY A 1 387 ? -12.731 28.548 -19.100 1.00 77.38 387 GLY A O 1
ATOM 3121 N N . ASP A 1 388 ? -11.452 27.399 -20.533 1.00 83.00 388 ASP A N 1
ATOM 3122 C CA . ASP A 1 388 ? -12.540 26.503 -20.957 1.00 83.00 388 ASP A CA 1
ATOM 3123 C C . ASP A 1 388 ? -12.848 25.426 -19.909 1.00 83.00 388 ASP A C 1
ATOM 3125 O O . ASP A 1 388 ? -14.015 25.094 -19.706 1.00 83.00 388 ASP A O 1
ATOM 3129 N N . GLY A 1 389 ? -11.823 24.940 -19.198 1.00 84.62 389 GLY A N 1
ATOM 3130 C CA . GLY A 1 389 ? -11.991 24.045 -18.047 1.00 84.62 389 GLY A CA 1
ATOM 3131 C C . GLY A 1 389 ? -12.772 24.721 -16.916 1.00 84.62 389 GLY A C 1
ATOM 3132 O O . GLY A 1 389 ? -13.884 24.287 -16.623 1.00 84.62 389 GLY A O 1
ATOM 3133 N N . PRO A 1 390 ? -12.290 25.860 -16.381 1.00 89.25 390 PRO A N 1
ATOM 3134 C CA . PRO A 1 390 ? -12.993 26.579 -15.321 1.00 89.25 390 PRO A CA 1
ATOM 3135 C C . PRO A 1 390 ? -14.402 27.055 -15.716 1.00 89.25 390 PRO A C 1
ATOM 3137 O O . PRO A 1 390 ? -15.293 27.127 -14.871 1.00 89.25 390 PRO A O 1
ATOM 3140 N N . TRP A 1 391 ? -14.646 27.335 -17.004 1.00 91.88 391 TRP A N 1
ATOM 3141 C CA . TRP A 1 391 ? -15.992 27.617 -17.519 1.00 91.88 391 TRP A CA 1
ATOM 3142 C C . TRP A 1 391 ? -16.935 26.419 -17.372 1.00 91.88 391 TRP A C 1
ATOM 3144 O O . TRP A 1 391 ? -18.094 26.581 -16.994 1.00 91.88 391 TRP A O 1
ATOM 3154 N N . TYR A 1 392 ? -16.455 25.212 -17.672 1.00 90.94 392 TYR A N 1
ATOM 3155 C CA . TYR A 1 392 ? -17.242 23.996 -17.496 1.00 90.94 392 TYR A CA 1
ATOM 3156 C C . TYR A 1 392 ? -17.425 23.650 -16.011 1.00 90.94 392 TYR A C 1
ATOM 3158 O O . TYR A 1 392 ? -18.521 23.260 -15.607 1.00 90.94 392 TYR A O 1
ATOM 3166 N N . ASP A 1 393 ? -16.403 23.880 -15.186 1.00 89.50 393 ASP A N 1
ATOM 3167 C CA . ASP A 1 393 ? -16.474 23.664 -13.738 1.00 89.50 393 ASP A CA 1
ATOM 3168 C C . ASP A 1 393 ? -17.529 24.563 -13.077 1.00 89.50 393 ASP A C 1
ATOM 3170 O O . ASP A 1 393 ? -18.294 24.090 -12.238 1.00 89.50 393 ASP A O 1
ATOM 3174 N N . ALA A 1 394 ? -17.676 25.814 -13.528 1.00 91.56 394 ALA A N 1
ATOM 3175 C CA . ALA A 1 394 ? -18.753 26.696 -13.072 1.00 91.56 394 ALA A CA 1
ATOM 3176 C C . ALA A 1 394 ? -20.149 26.091 -13.318 1.00 91.56 394 ALA A C 1
ATOM 3178 O O . ALA A 1 394 ? -21.015 26.147 -12.444 1.00 91.56 394 ALA A O 1
ATOM 3179 N N . ALA A 1 395 ? -20.372 25.465 -14.482 1.00 91.12 395 ALA A N 1
ATOM 3180 C CA . ALA A 1 395 ? -21.638 24.795 -14.785 1.00 91.12 395 ALA A CA 1
ATOM 3181 C C . ALA A 1 395 ? -21.876 23.579 -13.873 1.00 91.12 395 ALA A C 1
ATOM 3183 O O . ALA A 1 395 ? -22.999 23.348 -13.426 1.00 91.12 395 ALA A O 1
ATOM 3184 N N . VAL A 1 396 ? -20.823 22.814 -13.572 1.00 89.00 396 VAL A N 1
ATOM 3185 C CA . VAL A 1 396 ? -20.886 21.661 -12.663 1.00 89.00 396 VAL A CA 1
ATOM 3186 C C . VAL A 1 396 ? -21.224 22.097 -11.237 1.00 89.00 396 VAL A C 1
ATOM 3188 O O . VAL A 1 396 ? -22.121 21.519 -10.621 1.00 89.00 396 VAL A O 1
ATOM 3191 N N . GLU A 1 397 ? -20.548 23.121 -10.719 1.00 87.25 397 GLU A N 1
ATOM 3192 C CA . GLU A 1 397 ? -20.739 23.599 -9.347 1.00 87.25 397 GLU A CA 1
ATOM 3193 C C . GLU A 1 397 ? -22.105 24.268 -9.142 1.00 87.25 397 GLU A C 1
ATOM 3195 O O . GLU A 1 397 ? -22.732 24.064 -8.104 1.00 87.25 397 GLU A O 1
ATOM 3200 N N . LEU A 1 398 ? -22.641 24.971 -10.147 1.00 89.12 398 LEU A N 1
ATOM 3201 C CA . LEU A 1 398 ? -24.003 25.518 -10.092 1.00 89.12 398 LEU A CA 1
ATOM 3202 C C . LEU A 1 398 ? -25.064 24.415 -9.968 1.00 89.12 398 LEU A C 1
ATOM 3204 O O . LEU A 1 398 ? -25.958 24.503 -9.124 1.00 89.12 398 LEU A O 1
ATOM 3208 N N . ILE A 1 399 ? -24.952 23.346 -10.759 1.00 89.44 399 ILE A N 1
ATOM 3209 C CA . ILE A 1 399 ? -25.896 22.225 -10.677 1.00 89.44 399 ILE A CA 1
ATOM 3210 C C . ILE A 1 399 ? -25.739 21.472 -9.346 1.00 89.44 399 ILE A C 1
ATOM 3212 O O . ILE A 1 399 ? -26.740 21.138 -8.712 1.00 89.44 399 ILE A O 1
ATOM 3216 N N . LYS A 1 400 ? -24.505 21.263 -8.860 1.00 83.88 400 LYS A N 1
ATOM 3217 C CA . LYS A 1 400 ? -24.256 20.679 -7.525 1.00 83.88 400 LYS A CA 1
ATOM 3218 C C . LYS A 1 400 ? -24.825 21.534 -6.389 1.00 83.88 400 LYS A C 1
ATOM 3220 O O . LYS A 1 400 ? -25.324 20.985 -5.412 1.00 83.88 400 LYS A O 1
ATOM 3225 N N . ALA A 1 401 ? -24.793 22.861 -6.523 1.00 81.44 401 ALA A N 1
ATOM 3226 C CA . ALA A 1 401 ? -25.363 23.808 -5.562 1.00 81.44 401 ALA A CA 1
ATOM 3227 C C . ALA A 1 401 ? -26.906 23.910 -5.627 1.00 81.44 401 ALA A C 1
ATOM 3229 O O . ALA A 1 401 ? -27.517 24.741 -4.941 1.00 81.44 401 ALA A O 1
ATOM 3230 N N . GLY A 1 402 ? -27.551 23.064 -6.439 1.00 82.62 402 GLY A N 1
ATOM 3231 C CA . GLY A 1 402 ? -29.003 22.940 -6.520 1.00 82.62 402 GLY A CA 1
ATOM 3232 C C . GLY A 1 402 ? -29.678 24.063 -7.303 1.00 82.62 402 GLY A C 1
ATOM 3233 O O . GLY A 1 402 ? -30.856 24.330 -7.065 1.00 82.62 402 GLY A O 1
ATOM 3234 N N . TYR A 1 403 ? -28.951 24.756 -8.184 1.00 86.38 403 TYR A N 1
ATOM 3235 C CA . TYR A 1 403 ? -29.569 25.669 -9.144 1.00 86.38 403 TYR A CA 1
ATOM 3236 C C . TYR A 1 403 ? -30.213 24.870 -10.276 1.00 86.38 403 TYR A C 1
ATOM 3238 O O . TYR A 1 403 ? -29.657 23.884 -10.766 1.00 86.38 403 TYR A O 1
ATOM 3246 N N . SER A 1 404 ? -31.403 25.293 -10.694 1.00 89.06 404 SER A N 1
ATOM 3247 C CA . SER A 1 404 ? -32.065 24.724 -11.864 1.00 89.06 404 SER A CA 1
ATOM 3248 C C . SER A 1 404 ? -31.261 24.997 -13.139 1.00 89.06 404 SER A C 1
ATOM 3250 O O . SER A 1 404 ? -30.402 25.881 -13.190 1.00 89.06 404 SER A O 1
ATOM 3252 N N . LYS A 1 405 ? -31.567 24.249 -14.206 1.00 89.81 405 LYS A N 1
ATOM 3253 C CA . LYS A 1 405 ? -30.943 24.439 -15.523 1.00 89.81 405 LYS A CA 1
ATOM 3254 C C . LYS A 1 405 ? -31.028 25.901 -15.984 1.00 89.81 405 LYS A C 1
ATOM 3256 O O . LYS A 1 405 ? -30.029 26.452 -16.437 1.00 89.81 405 LYS A O 1
ATOM 3261 N N . ASP A 1 406 ? -32.195 26.521 -15.840 1.00 89.75 406 ASP A N 1
ATOM 3262 C CA . ASP A 1 406 ? -32.434 27.884 -16.317 1.00 89.75 406 ASP A CA 1
ATOM 3263 C C . ASP A 1 406 ? -31.715 28.925 -15.448 1.00 89.75 406 ASP A C 1
ATOM 3265 O O . ASP A 1 406 ? -31.130 29.870 -15.978 1.00 89.75 406 ASP A O 1
ATOM 3269 N N . GLU A 1 407 ? -31.664 28.716 -14.128 1.00 87.19 407 GLU A N 1
ATOM 3270 C CA . GLU A 1 407 ? -30.911 29.573 -13.202 1.00 87.19 407 GLU A CA 1
ATOM 3271 C C . GLU A 1 407 ? -29.400 29.486 -13.440 1.00 87.19 407 GLU A C 1
ATOM 3273 O O . GLU A 1 407 ? -28.719 30.510 -13.450 1.00 87.19 407 GLU A O 1
ATOM 3278 N N . ALA A 1 408 ? -28.868 28.286 -13.689 1.00 89.06 408 ALA A N 1
ATOM 3279 C CA . ALA A 1 408 ? -27.453 28.091 -13.988 1.00 89.06 408 ALA A CA 1
ATOM 3280 C C . ALA A 1 408 ? -27.059 28.729 -15.334 1.00 89.06 408 ALA A C 1
ATOM 3282 O O . ALA A 1 408 ? -26.023 29.391 -15.431 1.00 89.06 408 ALA A O 1
ATOM 3283 N N . ILE A 1 409 ? -27.909 28.602 -16.363 1.00 92.19 409 ILE A N 1
ATOM 3284 C CA . ILE A 1 409 ? -27.703 29.279 -17.653 1.00 92.19 409 ILE A CA 1
ATOM 3285 C C . ILE A 1 409 ? -27.731 30.797 -17.461 1.00 92.19 409 ILE A C 1
ATOM 3287 O O . ILE A 1 409 ? -26.831 31.484 -17.945 1.00 92.19 409 ILE A O 1
ATOM 3291 N N . ALA A 1 410 ? -28.727 31.323 -16.742 1.00 91.38 410 ALA A N 1
ATOM 3292 C CA . ALA A 1 410 ? -28.844 32.752 -16.470 1.00 91.38 410 ALA A CA 1
ATOM 3293 C C . ALA A 1 410 ? -27.634 33.292 -15.692 1.00 91.38 410 ALA A C 1
ATOM 3295 O O . ALA A 1 410 ? -27.133 34.368 -16.014 1.00 91.38 410 ALA A O 1
ATOM 3296 N N . ALA A 1 411 ? -27.120 32.527 -14.727 1.00 90.06 411 ALA A N 1
ATOM 3297 C CA . ALA A 1 411 ? -25.969 32.913 -13.920 1.00 90.06 411 ALA A CA 1
ATOM 3298 C C . ALA A 1 411 ? -24.668 33.017 -14.725 1.00 90.06 411 ALA A C 1
ATOM 3300 O O . ALA A 1 411 ? -23.843 33.879 -14.420 1.00 90.06 411 ALA A O 1
ATOM 3301 N N . MET A 1 412 ? -24.481 32.167 -15.739 1.00 92.25 412 MET A N 1
ATOM 3302 C CA . MET A 1 412 ? -23.275 32.143 -16.576 1.00 92.25 412 MET A CA 1
ATOM 3303 C C . MET A 1 412 ? -23.363 33.062 -17.804 1.00 92.25 412 MET A C 1
ATOM 3305 O O . MET A 1 412 ? -22.333 33.508 -18.315 1.00 92.25 412 MET A O 1
ATOM 3309 N N . LYS A 1 413 ? -24.571 33.354 -18.296 1.00 91.75 413 LYS A N 1
ATOM 3310 C CA . LYS A 1 413 ? -24.791 34.135 -19.521 1.00 91.75 413 LYS A CA 1
ATOM 3311 C C . LYS A 1 413 ? -24.176 35.535 -19.419 1.00 91.75 413 LYS A C 1
ATOM 3313 O O . LYS A 1 413 ? -24.452 36.276 -18.481 1.00 91.75 413 LYS A O 1
ATOM 3318 N N . GLY A 1 414 ? -23.359 35.912 -20.404 1.00 84.31 414 GLY A N 1
ATOM 3319 C CA . GLY A 1 414 ? -22.706 37.226 -20.451 1.00 84.31 414 GLY A CA 1
ATOM 3320 C C . GLY A 1 414 ? -21.416 37.333 -19.627 1.00 84.31 414 GLY A C 1
ATOM 3321 O O . GLY A 1 414 ? -20.785 38.392 -19.625 1.00 84.31 414 GLY A O 1
ATOM 3322 N N . LYS A 1 415 ? -20.999 36.256 -18.945 1.00 89.50 415 LYS A N 1
ATOM 3323 C CA . LYS A 1 415 ? -19.767 36.192 -18.137 1.00 89.50 415 LYS A CA 1
ATOM 3324 C C . LYS A 1 415 ? -18.633 35.438 -18.832 1.00 89.50 415 LYS A C 1
ATOM 3326 O O . LYS A 1 415 ? -17.587 35.208 -18.236 1.00 89.50 415 LYS A O 1
ATOM 3331 N N . GLU A 1 416 ? -18.778 35.110 -20.116 1.00 87.19 416 GLU A N 1
ATOM 3332 C CA . GLU A 1 416 ? -17.815 34.316 -20.895 1.00 87.19 416 GLU A CA 1
ATOM 3333 C C . GLU A 1 416 ? -16.412 34.940 -20.895 1.00 87.19 416 GLU A C 1
ATOM 3335 O O . GLU A 1 416 ? -15.404 34.230 -20.890 1.00 87.19 416 GLU A O 1
ATOM 3340 N N . ARG A 1 417 ? -16.354 36.279 -20.873 1.00 83.00 417 ARG A N 1
ATOM 3341 C CA . ARG A 1 417 ? -15.111 37.067 -20.867 1.00 83.00 417 ARG A CA 1
ATOM 3342 C C . ARG A 1 417 ? -14.349 36.995 -19.545 1.00 83.00 417 ARG A C 1
ATOM 3344 O O . ARG A 1 417 ? -13.143 37.220 -19.548 1.00 83.00 417 ARG A O 1
ATOM 3351 N N . MET A 1 418 ? -15.022 36.673 -18.438 1.00 84.81 418 MET A N 1
ATOM 3352 C CA . MET A 1 418 ? -14.381 36.536 -17.122 1.00 84.81 418 MET A CA 1
ATOM 3353 C C . MET A 1 418 ? -13.430 35.337 -17.080 1.00 84.81 418 MET A C 1
ATOM 3355 O O . MET A 1 418 ? -12.485 35.324 -16.307 1.00 84.81 418 MET A O 1
ATOM 3359 N N . PHE A 1 419 ? -13.633 34.376 -17.979 1.00 86.25 419 PHE A N 1
ATOM 3360 C CA . PHE A 1 419 ? -12.816 33.178 -18.130 1.00 86.25 419 PHE A CA 1
ATOM 3361 C C . PHE A 1 419 ? -11.761 33.352 -19.251 1.00 86.25 419 PHE A C 1
ATOM 3363 O O . PHE A 1 419 ? -11.263 32.391 -19.832 1.00 86.25 419 PHE A O 1
ATOM 3370 N N . GLY A 1 420 ? -11.446 34.585 -19.660 1.00 80.38 420 GLY A N 1
ATOM 3371 C CA . GLY A 1 420 ? -10.466 34.888 -20.715 1.00 80.38 420 GLY A CA 1
ATOM 3372 C C . GLY A 1 420 ? -11.050 34.983 -22.134 1.00 80.38 420 GLY A C 1
ATOM 3373 O O . GLY A 1 420 ? -12.261 34.986 -22.327 1.00 80.38 420 GLY A O 1
ATOM 3374 N N . SER A 1 421 ? -10.186 35.068 -23.152 1.00 71.56 421 SER A N 1
ATOM 3375 C CA . SER A 1 421 ? -10.532 35.449 -24.539 1.00 71.56 421 SER A CA 1
ATOM 3376 C C . SER A 1 421 ? -10.979 34.304 -25.469 1.00 71.56 421 SER A C 1
ATOM 3378 O O . SER A 1 421 ? -11.018 34.482 -26.690 1.00 71.56 421 SER A O 1
ATOM 3380 N N . GLY A 1 422 ? -11.321 33.133 -24.922 1.00 63.66 422 GLY A N 1
ATOM 3381 C CA . GLY A 1 422 ? -11.732 31.959 -25.699 1.00 63.66 422 GLY A CA 1
ATOM 3382 C C . GLY A 1 422 ? -12.995 32.205 -26.536 1.00 63.66 422 GLY A C 1
ATOM 3383 O O . GLY A 1 422 ? -13.983 32.755 -26.049 1.00 63.66 422 GLY A O 1
ATOM 3384 N N . LYS A 1 423 ? -12.979 31.790 -27.809 1.00 62.09 423 LYS A N 1
ATOM 3385 C CA . LYS A 1 423 ? -14.157 31.817 -28.694 1.00 62.09 423 LYS A CA 1
ATOM 3386 C C . LYS A 1 423 ? -14.945 30.511 -28.535 1.00 62.09 423 LYS A C 1
ATOM 3388 O O . LYS A 1 423 ? -14.351 29.444 -28.579 1.00 62.09 423 LYS A O 1
ATOM 3393 N N . GLY A 1 424 ? -16.275 30.590 -28.419 1.00 70.44 424 GLY A N 1
ATOM 3394 C CA . GLY A 1 424 ? -17.161 29.411 -28.463 1.00 70.44 424 GLY A CA 1
ATOM 3395 C C . GLY A 1 424 ? -17.759 28.948 -27.129 1.00 70.44 424 GLY A C 1
ATOM 3396 O O . GLY A 1 424 ? -18.418 27.909 -27.096 1.00 70.44 424 GLY A O 1
ATOM 3397 N N . ARG A 1 425 ? -17.589 29.711 -26.043 1.00 83.56 425 ARG A N 1
ATOM 3398 C CA . ARG A 1 425 ? -18.261 29.438 -24.764 1.00 83.56 425 ARG A CA 1
ATOM 3399 C C . ARG A 1 425 ? -19.744 29.767 -24.862 1.00 83.56 425 ARG A C 1
ATOM 3401 O O . ARG A 1 425 ? -20.118 30.884 -25.201 1.00 83.56 425 ARG A O 1
ATOM 3408 N N . SER A 1 426 ? -20.576 28.774 -24.571 1.00 89.62 426 SER A N 1
ATOM 3409 C CA . SER A 1 426 ? -22.029 28.909 -24.499 1.00 89.62 426 SER A CA 1
ATOM 3410 C C . SER A 1 426 ? -22.506 28.323 -23.177 1.00 89.62 426 SER A C 1
ATOM 3412 O O . SER A 1 426 ? -22.250 27.150 -22.889 1.00 89.62 426 SER A O 1
ATOM 3414 N N . ALA A 1 427 ? -23.187 29.147 -22.377 1.00 88.38 427 ALA A N 1
ATOM 3415 C CA . ALA A 1 427 ? -23.777 28.735 -21.105 1.00 88.38 427 ALA A CA 1
ATOM 3416 C C . ALA A 1 427 ? -24.813 27.621 -21.324 1.00 88.38 427 ALA A C 1
ATOM 3418 O O . ALA A 1 427 ? -24.803 26.606 -20.633 1.00 88.38 427 ALA A O 1
ATOM 3419 N N . GLU A 1 428 ? -25.636 27.764 -22.365 1.00 89.25 428 GLU A N 1
ATOM 3420 C CA . GLU A 1 428 ? -26.649 26.780 -22.756 1.00 89.25 428 GLU A CA 1
ATOM 3421 C C . GLU A 1 428 ? -26.023 25.421 -23.084 1.00 89.25 428 GLU A C 1
ATOM 3423 O O . GLU A 1 428 ? -26.515 24.387 -22.626 1.00 89.25 428 GLU A O 1
ATOM 3428 N N . ARG A 1 429 ? -24.906 25.413 -23.825 1.00 88.50 429 ARG A N 1
ATOM 3429 C CA . ARG A 1 429 ? -24.201 24.180 -24.196 1.00 88.50 429 ARG A CA 1
ATOM 3430 C C . ARG A 1 429 ? -23.546 23.506 -22.989 1.00 88.50 429 ARG A C 1
ATOM 3432 O O . ARG A 1 429 ? -23.682 22.296 -22.838 1.00 88.50 429 ARG A O 1
ATOM 3439 N N . ALA A 1 430 ? -22.859 24.271 -22.139 1.00 89.50 430 ALA A N 1
ATOM 3440 C CA . ALA A 1 430 ? -22.156 23.734 -20.973 1.00 89.50 430 ALA A CA 1
ATOM 3441 C C . ALA A 1 430 ? -23.131 23.132 -19.948 1.00 89.50 430 ALA A C 1
ATOM 3443 O O . ALA A 1 430 ? -22.995 21.967 -19.582 1.00 89.50 430 ALA A O 1
ATOM 3444 N N . VAL A 1 431 ? -24.166 23.883 -19.556 1.00 90.56 431 VAL A N 1
ATOM 3445 C CA . VAL A 1 431 ? -25.141 23.429 -18.551 1.00 90.56 431 VAL A CA 1
ATOM 3446 C C . VAL A 1 431 ? -25.970 22.251 -19.069 1.00 90.56 431 VAL A C 1
ATOM 3448 O O . VAL A 1 431 ? -26.198 21.293 -18.333 1.00 90.56 431 VAL A O 1
ATOM 3451 N N . THR A 1 432 ? -26.393 22.269 -20.340 1.00 89.94 432 THR A N 1
ATOM 3452 C CA . THR A 1 432 ? -27.155 21.146 -20.918 1.00 89.94 432 THR A CA 1
ATOM 3453 C C . THR A 1 432 ? -26.338 19.856 -20.910 1.00 89.94 432 THR A C 1
ATOM 3455 O O . THR A 1 432 ? -26.848 18.828 -20.476 1.00 89.94 432 THR A O 1
ATOM 3458 N N . HIS A 1 433 ? -25.060 19.926 -21.289 1.00 88.62 433 HIS A N 1
ATOM 3459 C CA . HIS A 1 433 ? -24.171 18.767 -21.278 1.00 88.62 433 HIS A CA 1
ATOM 3460 C C . HIS A 1 433 ? -23.964 18.195 -19.863 1.00 88.62 433 HIS A C 1
ATOM 3462 O O . HIS A 1 433 ? -24.008 16.979 -19.683 1.00 88.62 433 HIS A O 1
ATOM 3468 N N . VAL A 1 434 ? -23.808 19.047 -18.840 1.00 89.31 434 VAL A N 1
ATOM 3469 C CA . VAL A 1 434 ? -23.695 18.607 -17.434 1.00 89.31 434 VAL A CA 1
ATOM 3470 C C . VAL A 1 434 ? -24.964 17.885 -16.972 1.00 89.31 434 VAL A C 1
ATOM 3472 O O . VAL A 1 434 ? -24.884 16.808 -16.379 1.00 89.31 434 VAL A O 1
ATOM 3475 N N . VAL A 1 435 ? -26.140 18.449 -17.262 1.00 86.12 435 VAL A N 1
ATOM 3476 C CA . VAL A 1 435 ? -27.433 17.859 -16.873 1.00 86.12 435 VAL A CA 1
ATOM 3477 C C . VAL A 1 435 ? -27.670 16.521 -17.584 1.00 86.12 435 VAL A C 1
ATOM 3479 O O . VAL A 1 435 ? -28.152 15.570 -16.966 1.00 86.12 435 VAL A O 1
ATOM 3482 N N . GLU A 1 436 ? -27.311 16.412 -18.863 1.00 85.31 436 GLU A N 1
ATOM 3483 C CA . GLU A 1 436 ? -27.409 15.163 -19.629 1.00 85.31 436 GLU A CA 1
ATOM 3484 C C . GLU A 1 436 ? -26.442 14.090 -19.110 1.00 85.31 436 GLU A C 1
ATOM 3486 O O . GLU A 1 436 ? -26.853 12.945 -18.918 1.00 85.31 436 GLU A O 1
ATOM 3491 N N . GLN A 1 437 ? -25.196 14.455 -18.785 1.00 80.50 437 GLN A N 1
ATOM 3492 C CA . GLN A 1 437 ? -24.241 13.534 -18.164 1.00 80.50 437 GLN A CA 1
ATOM 3493 C C . GLN A 1 437 ? -24.704 13.040 -16.788 1.00 80.50 437 GLN A C 1
ATOM 3495 O O . GLN A 1 437 ? -24.513 11.867 -16.470 1.00 80.50 437 GLN A O 1
ATOM 3500 N N . GLN A 1 438 ? -25.319 13.899 -15.968 1.00 74.88 438 GLN A N 1
ATOM 3501 C CA . GLN A 1 438 ? -25.877 13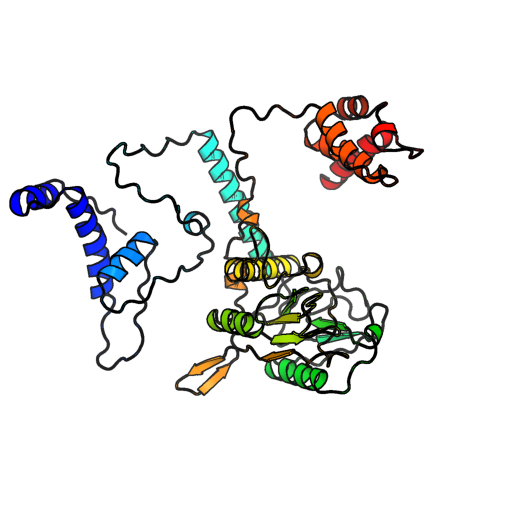.477 -14.679 1.00 74.88 438 GLN A CA 1
ATOM 3502 C C . GLN A 1 438 ? -27.041 12.499 -14.851 1.00 74.88 438 GLN A C 1
ATOM 3504 O O . GLN A 1 438 ? -27.111 11.515 -14.122 1.00 74.88 438 GLN A O 1
ATOM 3509 N N . ARG A 1 439 ? -27.915 12.720 -15.842 1.00 70.50 439 ARG A N 1
ATOM 3510 C CA . ARG A 1 439 ? -29.002 11.783 -16.163 1.00 70.50 439 ARG A CA 1
ATOM 3511 C C . ARG A 1 439 ? -28.475 10.433 -16.644 1.00 70.50 439 ARG A C 1
ATOM 3513 O O . ARG A 1 439 ? -28.990 9.415 -16.206 1.00 70.50 439 ARG A O 1
ATOM 3520 N N . PHE A 1 440 ? -27.437 10.421 -17.481 1.00 61.38 440 PHE A N 1
ATOM 3521 C CA . PHE A 1 440 ? -26.822 9.182 -17.970 1.00 61.38 440 PHE A CA 1
ATOM 3522 C C . PHE A 1 440 ? -26.094 8.392 -16.873 1.00 61.38 440 PHE A C 1
ATOM 3524 O O . PHE A 1 440 ? -25.969 7.185 -16.977 1.00 61.38 440 PHE A O 1
ATOM 3531 N N . ARG A 1 441 ? -25.601 9.060 -15.823 1.00 56.59 441 ARG A N 1
ATOM 3532 C CA . ARG A 1 441 ? -24.986 8.398 -14.657 1.00 56.59 441 ARG A CA 1
ATOM 3533 C C . ARG A 1 441 ? -26.000 7.924 -13.612 1.00 56.59 441 ARG A C 1
ATOM 3535 O O . ARG A 1 441 ? -25.623 7.170 -12.722 1.00 56.59 441 ARG A O 1
ATOM 3542 N N . ALA A 1 442 ? -27.230 8.434 -13.665 1.00 52.72 442 ALA A N 1
ATOM 3543 C CA . ALA A 1 442 ? -28.308 8.089 -12.740 1.00 52.72 442 ALA A CA 1
ATOM 3544 C C . ALA A 1 442 ? -29.262 7.013 -13.292 1.00 52.72 442 ALA A C 1
ATOM 3546 O O . ALA A 1 442 ? -30.006 6.421 -12.511 1.00 52.72 442 ALA A O 1
ATOM 3547 N N . ALA A 1 443 ? -29.256 6.802 -14.612 1.00 42.03 443 ALA A N 1
ATOM 3548 C CA . ALA A 1 443 ? -29.870 5.666 -15.299 1.00 42.03 443 ALA A CA 1
ATOM 3549 C C . ALA A 1 443 ? -28.869 4.510 -15.386 1.00 42.03 443 ALA A C 1
ATOM 3551 O O . ALA A 1 443 ? -29.333 3.349 -15.326 1.00 42.03 443 ALA A O 1
#

Foldseek 3Di:
DPDPPDDPVVLVCCCVPVVQDSVNSVLCVVLVVVLVVLVVVPPDDVPDPDDDDDDDPAQVSQVVNQVVDPPDDHDDDDQQQDVVRVDDPPPPPDPDPDDPPPPPPQDPVNVVLVVVLVVLLVVVLVVQVVQQVVADWDDAKKKWKAQALPGQDIDIDDRHHPVRVLVVLVVQAPDDADPDQSRFMWMAIAQFPDPRDSFLVVTGRWGQKAKFWWWPQQDDPVVVLVVCVVVLWWWKKWFDQDQDPDPDPDGRIGIIMIIAGEPIIHGFVLQLLLNLVSQVVQCVVAPDPPPHGSGDGDPVSSTSRDIGGRGHHHPHDGIDIDRSWHADDDVNDGDDTDGDYSVSSSSRHDVVSSVPPPPPPCPPDPDLQDLQNLLLVLLVVQDAPRLPVSLLVSLLVCVVSVHDLVRQQVSCPPCSCSNPDDPDDHSNVSNVVNVVVVVVVVD